Protein AF-0000000079722175 (afdb_homodimer)

Foldseek 3Di:
DADDLVRDDLVDAEEEQAADLQCQVVVQVLQCQQRNHAEYEYEHQDDDDDNPRHDDDPSHHYHYDDCNVDPDDDALQAAYAYNDQQLVVRVVSVVVCCVRHVHDQVRYHERAHPQEAEDPQEAEGGREYHEHCEYEDHNEYYEGNEYHYYCEYHEYPEYEYHSEYEDAQEYEYALEYEEGREYAAHNEYEDHNEYEYYLEYEYHNEDDDHHHYYQFYWGDVPIDTDDGND/DADDLVRDDLVDAEEEQAADLQCQVVVCVLQCQQRNHAEYEYEHQDPDDDNPRHDDDPSHHYHYDDCNVDPDQDALLAAYAYNDQQLVVRVVSVVVCCVRHVHDQVRYHERAHPQEAEDPQEAEGGREYAEHCEYEDHNEYYEGNEYHYYCEYHEYPEYEYHSEYEDAQEYEYALEYEEGREYEAHNEYEDHNEYEYYLEYEYHNEDDDHHHYYQFYWYDVPIDTDDGND

pLDDT: mean 94.83, std 5.62, range [64.0, 98.94]

Secondary structure (DSSP, 8-state):
-PPPGGG--TTSPEEEES--HHHHHHHHHHHHHHH---EEEEEESS-----TT----TT-EEEEEETTTS-----TTSEEEE----HHHHHHHHHHHHHHH---GGGB--EE-TT-EE-TT-EE-SS-EE-TT-EE-TT-EE-TT-EE-TT-EE-TT-EE-TT-EE-TT-EE-TT-EE-TT-EEPTT-EE-TT-EE-SS-EEPTT-EE-S-B-TTEEEEETTEEEEEE--/-PPPGGG--TTSPEEEES--HHHHHHHHHHHHHHH---EEEEEESS-----TT----TT-EEEEEETTTS-----TTSEEEE----HHHHHHHHHHHHHHH---GGGB--EE-TT-EE-TT-EE-SS-EE-TT-EE-TT-EE-TT-EE-TT-EE-TT-EE-TT-EE-TT-EE-TT-EE-TT-EEPTT-EE-TT-EE-SS-EEPTT-EE-S-B-TTEEEEETTEEEEEE--

Solvent-accessible surface area (backbone atoms only — not comparable to full-atom values): 22155 Å² total; per-residue (Å²): 117,85,79,52,73,92,72,56,66,54,87,48,50,42,31,24,46,34,80,32,30,84,50,39,60,60,51,51,50,38,41,23,65,41,68,58,41,38,39,34,37,34,40,22,71,55,81,83,85,63,60,84,61,46,71,92,49,90,80,44,46,78,43,81,41,56,54,62,82,38,90,72,96,63,67,43,79,44,45,32,38,72,28,50,75,49,36,68,55,41,55,52,51,49,52,52,44,33,71,73,51,57,40,56,67,69,28,25,44,65,37,42,24,78,64,31,46,69,36,89,59,38,45,67,48,33,30,22,36,35,28,48,58,16,36,37,32,35,56,17,36,40,27,41,43,20,35,38,35,36,48,23,37,39,23,34,48,19,37,39,28,38,26,19,31,37,34,40,44,21,36,35,32,37,45,22,33,38,28,36,38,17,39,39,24,39,44,17,36,37,41,61,63,30,42,36,30,32,38,21,41,36,35,58,58,13,31,36,78,59,65,40,62,58,34,22,27,28,40,36,84,66,40,41,78,78,46,70,46,125,116,86,81,52,71,91,73,55,65,53,87,49,53,43,30,24,47,33,80,31,29,82,51,38,59,50,51,52,50,39,40,24,63,39,67,57,40,40,37,35,37,32,39,22,70,55,80,82,86,63,58,85,61,45,69,93,50,91,80,46,49,78,42,81,42,55,53,59,83,36,90,70,96,62,66,43,79,45,45,31,37,73,26,49,77,49,36,68,56,40,54,51,51,48,55,51,45,34,70,72,52,56,39,54,67,67,28,24,45,65,35,44,24,74,64,32,44,69,37,88,60,39,45,69,48,34,28,23,36,36,27,48,57,17,38,36,32,47,56,16,37,39,27,40,44,20,36,37,34,35,47,22,38,40,23,35,47,19,36,40,27,37,26,20,32,37,34,40,41,21,38,35,33,37,46,22,35,37,27,36,38,17,39,39,24,37,43,18,36,37,40,60,64,30,42,37,30,32,37,22,40,36,34,56,57,12,32,36,76,59,68,40,63,58,34,21,28,27,40,36,83,69,38,40,79,78,46,72,47,126

InterPro domains:
  IPR001451 Hexapeptide repeat [PF00132] (176-208)
  IPR011004 Trimeric LpxA-like superfamily [SSF51161] (106-225)
  IPR020019 Acyltransferase PglD-like [cd03360] (72-222)
  IPR050179 Transferase hexapeptide repeat [PTHR43300] (105-226)

Sequence (460 aa):
MVKSKKEIDINRPLHILGFASVIFNVLLELADDAFGFRSFCVLENVNRVSDAYFVSLDRYNVEFKNCYKQKHNINPHDYFAFGVVGTKSKELVYRYFKEKIGMTDANFLNLIHPTAVVSNSVVQSNGIQVGSHTSVSSLSHIGFGVNIKNNCYIGHHGKIGDFVTINPGVTISGLVEIGNNTIIGAGAIIRDKVKIGSNCTIGMGSNVVTDIPDDSIAFGNPCKVHGKNTMVKSKKEIDINRPLHILGFASVIFNVLLELADDAFGFRSFCVLENVNRVSDAYFVSLDRYNVEFKNCYKQKHNINPHDYFAFGVVGTKSKELVYRYFKEKIGMTDANFLNLIHPTAVVSNSVVQSNGIQVGSHTSVSSLSHIGFGVNIKNNCYIGHHGKIGDFVTINPGVTISGLVEIGNNTIIGAGAIIRDKVKIGSNCTIGMGSNVVTDIPDDSIAFGNPCKVHGKNT

Radius of gyration: 23.81 Å; Cα contacts (8 Å, |Δi|>4): 1323; chains: 2; bounding box: 48×70×49 Å

Nearest PDB structures (foldseek):
  4m99-assembly1_B  TM=8.863E-01  e=1.678E-12  Neisseria gonorrhoeae FA 1090
  4eaa-assembly1_A  TM=8.001E-01  e=5.543E-13  Caulobacter vibrioides
  4ea7-assembly1_A  TM=8.319E-01  e=7.229E-12  Caulobacter vibrioides
  4eab-assembly1_A  TM=8.003E-01  e=1.391E-11  Caulobacter vibrioides
  4m98-assembly1_A  TM=7.502E-01  e=1.539E-11  Neisseria gonorrhoeae FA 1090

Organism: NCBI:txid616991

Structure (mmCIF, N/CA/C/O backbone):
data_AF-0000000079722175-model_v1
#
loop_
_entity.id
_entity.type
_entity.pdbx_description
1 polymer 'Sugar O-acyltransferase (Sialic acid O-acetyltransferase NeuD family)'
#
loop_
_atom_site.group_PDB
_atom_site.id
_atom_site.type_symbol
_atom_site.label_atom_id
_atom_site.label_alt_id
_atom_site.label_comp_id
_atom_site.label_asym_id
_atom_site.label_entity_id
_atom_site.label_seq_id
_atom_site.pdbx_PDB_ins_code
_atom_site.Cartn_x
_atom_site.Cartn_y
_atom_site.Cartn_z
_atom_site.occupancy
_atom_site.B_iso_or_equiv
_atom_site.auth_seq_id
_atom_site.auth_comp_id
_atom_site.auth_asym_id
_atom_site.auth_atom_id
_atom_site.pdbx_PDB_model_num
ATOM 1 N N . MET A 1 1 ? -13.438 -18.016 -6.484 1 64 1 MET A N 1
ATOM 2 C CA . MET A 1 1 ? -13.539 -17.297 -5.223 1 64 1 MET A CA 1
ATOM 3 C C . MET A 1 1 ? -12.359 -17.609 -4.316 1 64 1 MET A C 1
ATOM 5 O O . MET A 1 1 ? -11.852 -18.734 -4.316 1 64 1 MET A O 1
ATOM 9 N N . VAL A 1 2 ? -11.82 -16.484 -3.617 1 75 2 VAL A N 1
ATOM 10 C CA . VAL A 1 2 ? -10.688 -16.656 -2.715 1 75 2 VAL A CA 1
ATOM 11 C C . VAL A 1 2 ? -11.141 -17.359 -1.441 1 75 2 VAL A C 1
ATOM 13 O O . VAL A 1 2 ? -12.133 -16.969 -0.823 1 75 2 VAL A O 1
ATOM 16 N N . LYS A 1 3 ? -10.445 -18.484 -1.202 1 75.88 3 LYS A N 1
ATOM 17 C CA . LYS A 1 3 ? -10.812 -19.297 -0.041 1 75.88 3 LYS A CA 1
ATOM 18 C C . LYS A 1 3 ? -10.289 -18.672 1.249 1 75.88 3 LYS A C 1
ATOM 20 O O . LYS A 1 3 ? -9.172 -18.156 1.284 1 75.88 3 LYS A O 1
ATOM 25 N N . SER A 1 4 ? -11.195 -18.625 2.262 1 78.31 4 SER A N 1
ATOM 26 C CA . SER A 1 4 ? -10.805 -18.172 3.592 1 78.31 4 SER A CA 1
ATOM 27 C C . SER A 1 4 ? -10.164 -19.297 4.391 1 78.31 4 SER A C 1
ATOM 29 O O . SER A 1 4 ? -10.273 -20.469 4.023 1 78.31 4 SER A O 1
ATOM 31 N N . LYS A 1 5 ? -9.523 -19.031 5.434 1 81.44 5 LYS A N 1
ATOM 32 C CA . LYS A 1 5 ? -8.82 -20 6.281 1 81.44 5 LYS A CA 1
ATOM 33 C C . LYS A 1 5 ? -9.773 -21.078 6.777 1 81.44 5 LYS A C 1
ATOM 35 O O . LYS A 1 5 ? -9.391 -22.25 6.871 1 81.44 5 LYS A O 1
ATOM 40 N N . LYS A 1 6 ? -11 -20.703 7.074 1 77.62 6 LYS A N 1
ATOM 41 C CA . LYS A 1 6 ? -11.984 -21.625 7.648 1 77.62 6 LYS A CA 1
ATOM 42 C C . LYS A 1 6 ? -12.391 -22.688 6.633 1 77.62 6 LYS A C 1
ATOM 44 O O . LYS A 1 6 ? -12.898 -23.75 7.012 1 77.62 6 LYS A O 1
ATOM 49 N N . GLU A 1 7 ? -12.047 -22.422 5.453 1 86 7 GLU A N 1
ATOM 50 C CA . GLU A 1 7 ? -12.492 -23.297 4.379 1 86 7 GLU A CA 1
ATOM 51 C C . GLU A 1 7 ? -11.398 -24.281 3.965 1 86 7 GLU A C 1
ATOM 53 O O . GLU A 1 7 ? -11.633 -25.172 3.154 1 86 7 GLU A O 1
ATOM 58 N N . ILE A 1 8 ? -10.266 -24.141 4.52 1 90.69 8 ILE A N 1
ATOM 59 C CA . ILE A 1 8 ? -9.109 -24.906 4.07 1 90.69 8 ILE A CA 1
ATOM 60 C C . ILE A 1 8 ? -8.844 -26.062 5.043 1 90.69 8 ILE A C 1
ATOM 62 O O . ILE A 1 8 ? -8.805 -25.859 6.258 1 90.69 8 ILE A O 1
ATOM 66 N N . ASP A 1 9 ? -8.742 -27.25 4.48 1 91.81 9 ASP A N 1
ATOM 67 C CA . ASP A 1 9 ? -8.336 -28.422 5.262 1 91.81 9 ASP A CA 1
ATOM 68 C C . ASP A 1 9 ? -6.816 -28.562 5.273 1 91.81 9 ASP A C 1
ATOM 70 O O . ASP A 1 9 ? -6.234 -29.109 4.336 1 91.81 9 ASP A O 1
ATOM 74 N N . ILE A 1 10 ? -6.238 -28.25 6.352 1 90.69 10 ILE A N 1
ATOM 75 C CA . ILE A 1 10 ? -4.781 -28.172 6.418 1 90.69 10 ILE A CA 1
ATOM 76 C C . ILE A 1 10 ? -4.199 -29.578 6.598 1 90.69 10 ILE A C 1
ATOM 78 O O . ILE A 1 10 ? -2.98 -29.766 6.527 1 90.69 10 ILE A O 1
ATOM 82 N N . ASN A 1 11 ? -5.023 -30.5 6.781 1 90.81 11 ASN A N 1
ATOM 83 C CA . ASN A 1 11 ? -4.543 -31.875 6.879 1 90.81 11 ASN A CA 1
ATOM 84 C C . ASN A 1 11 ? -4.23 -32.469 5.5 1 90.81 11 ASN A C 1
ATOM 86 O O . ASN A 1 11 ? -3.525 -33.469 5.395 1 90.81 11 ASN A O 1
ATOM 90 N N . ARG A 1 12 ? -4.801 -31.859 4.555 1 92.94 12 ARG A N 1
ATOM 91 C CA . ARG A 1 12 ? -4.41 -32.188 3.191 1 92.94 12 ARG A CA 1
ATOM 92 C C . ARG A 1 12 ? -3.143 -31.453 2.779 1 92.94 12 ARG A C 1
ATOM 94 O O . ARG A 1 12 ? -2.918 -30.328 3.197 1 92.94 12 ARG A O 1
ATOM 101 N N . PRO A 1 13 ? -2.406 -32.125 1.977 1 96.38 13 PRO A N 1
ATOM 102 C CA . PRO A 1 13 ? -1.178 -31.453 1.561 1 96.38 13 PRO A CA 1
ATOM 103 C C . PRO A 1 13 ? -1.442 -30.297 0.596 1 96.38 13 PRO A C 1
ATOM 105 O O . PRO A 1 13 ? -2.402 -30.344 -0.179 1 96.38 13 PRO A O 1
ATOM 108 N N . LEU A 1 14 ? -0.63 -29.312 0.718 1 97.75 14 LEU A N 1
ATOM 109 C CA . LEU A 1 14 ? -0.558 -28.312 -0.328 1 97.75 14 LEU A CA 1
ATOM 110 C C . LEU A 1 14 ? 0.315 -28.781 -1.485 1 97.75 14 LEU A C 1
ATOM 112 O O . LEU A 1 14 ? 1.469 -29.156 -1.281 1 97.75 14 LEU A O 1
ATOM 116 N N . HIS A 1 15 ? -0.245 -28.797 -2.658 1 97.44 15 HIS A N 1
ATOM 117 C CA . HIS A 1 15 ? 0.517 -29.188 -3.84 1 97.44 15 HIS A CA 1
ATOM 118 C C . HIS A 1 15 ? 1.27 -28 -4.43 1 97.44 15 HIS A C 1
ATOM 120 O O . HIS A 1 15 ? 0.667 -26.969 -4.75 1 97.44 15 HIS A O 1
ATOM 126 N N . ILE A 1 16 ? 2.57 -28.156 -4.57 1 96.94 16 ILE A N 1
ATOM 127 C CA . ILE A 1 16 ? 3.438 -27.094 -5.062 1 96.94 16 ILE A CA 1
ATOM 128 C C . ILE A 1 16 ? 3.848 -27.391 -6.504 1 96.94 16 ILE A C 1
ATOM 130 O O . ILE A 1 16 ? 4.465 -28.422 -6.785 1 96.94 16 ILE A O 1
ATOM 134 N N . LEU A 1 17 ? 3.471 -26.453 -7.383 1 95.44 17 LEU A N 1
ATOM 135 C CA . LEU A 1 17 ? 3.779 -26.641 -8.797 1 95.44 17 LEU A CA 1
ATOM 136 C C . LEU A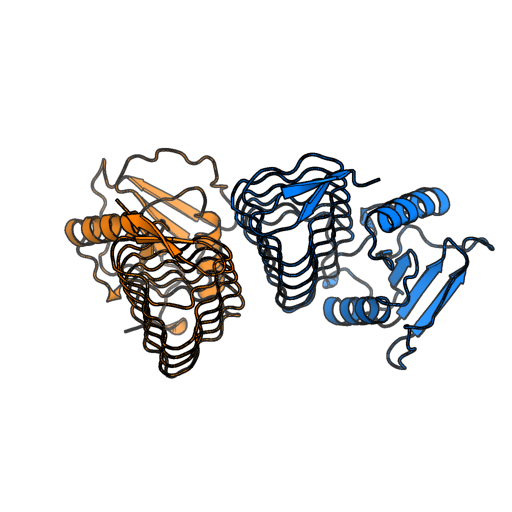 1 17 ? 5.156 -26.078 -9.133 1 95.44 17 LEU A C 1
ATOM 138 O O . LEU A 1 17 ? 5.359 -24.859 -9.086 1 95.44 17 LEU A O 1
ATOM 142 N N . GLY A 1 18 ? 6.016 -26.953 -9.539 1 93.06 18 GLY A N 1
ATOM 143 C CA . GLY A 1 18 ? 7.383 -26.547 -9.828 1 93.06 18 GLY A CA 1
ATOM 144 C C . GLY A 1 18 ? 8.242 -26.438 -8.578 1 93.06 18 GLY A C 1
ATOM 145 O O . GLY A 1 18 ? 7.727 -26.438 -7.461 1 93.06 18 GLY A O 1
ATOM 146 N N . PHE A 1 19 ? 9.602 -26.375 -8.883 1 91.94 19 PHE A N 1
ATOM 147 C CA . PHE A 1 19 ? 10.539 -26.344 -7.77 1 91.94 19 PHE A CA 1
ATOM 148 C C . PHE A 1 19 ? 11.711 -25.422 -8.078 1 91.94 19 PHE A C 1
ATOM 150 O O . PHE A 1 19 ? 12.461 -25.641 -9.031 1 91.94 19 PHE A O 1
ATOM 157 N N . ALA A 1 20 ? 11.781 -24.391 -7.309 1 91.12 20 ALA A N 1
ATOM 158 C CA . ALA A 1 20 ? 12.969 -23.547 -7.266 1 91.12 20 ALA A CA 1
ATOM 159 C C . ALA A 1 20 ? 13.625 -23.594 -5.883 1 91.12 20 ALA A C 1
ATOM 161 O O . ALA A 1 20 ? 13.078 -23.047 -4.922 1 91.12 20 ALA A O 1
ATOM 162 N N . SER A 1 21 ? 14.828 -24.172 -5.824 1 91.25 21 SER A N 1
ATOM 163 C CA . SER A 1 21 ? 15.469 -24.453 -4.547 1 91.25 21 SER A CA 1
ATOM 164 C C . SER A 1 21 ? 15.727 -23.188 -3.754 1 91.25 21 SER A C 1
ATOM 166 O O . SER A 1 21 ? 15.633 -23.172 -2.523 1 91.25 21 SER A O 1
ATOM 168 N N . VAL A 1 22 ? 15.992 -22.094 -4.371 1 90.75 22 VAL A N 1
ATOM 169 C CA . VAL A 1 22 ? 16.453 -20.875 -3.729 1 90.75 22 VAL A CA 1
ATOM 170 C C . VAL A 1 22 ? 15.312 -20.25 -2.928 1 90.75 22 VAL A C 1
ATOM 172 O O . VAL A 1 22 ? 15.547 -19.531 -1.96 1 90.75 22 VAL A O 1
ATOM 175 N N . ILE A 1 23 ? 14.062 -20.562 -3.307 1 93.06 23 ILE A N 1
ATOM 176 C CA . ILE A 1 23 ? 12.953 -19.859 -2.664 1 93.06 23 ILE A CA 1
ATOM 177 C C . ILE A 1 23 ? 12.047 -20.859 -1.96 1 93.06 23 ILE A C 1
ATOM 179 O O . ILE A 1 23 ? 11.055 -20.469 -1.334 1 93.06 23 ILE A O 1
ATOM 183 N N . PHE A 1 24 ? 12.297 -22.062 -2.049 1 94.69 24 PHE A N 1
ATOM 184 C CA . PHE A 1 24 ? 11.336 -23.094 -1.664 1 94.69 24 PHE A CA 1
ATOM 185 C C . PHE A 1 24 ? 11.047 -23.031 -0.17 1 94.69 24 PHE A C 1
ATOM 187 O O . PHE A 1 24 ? 9.891 -23.125 0.248 1 94.69 24 PHE A O 1
ATOM 194 N N . ASN A 1 25 ? 12.086 -22.891 0.69 1 96.94 25 ASN A N 1
ATOM 195 C CA . ASN A 1 25 ? 11.844 -22.797 2.125 1 96.94 25 ASN A CA 1
ATOM 196 C C . ASN A 1 25 ? 11.008 -21.562 2.467 1 96.94 25 ASN A C 1
ATOM 198 O O . ASN A 1 25 ? 10.188 -21.594 3.391 1 96.94 25 ASN A O 1
ATOM 202 N N . VAL A 1 26 ? 11.172 -20.484 1.765 1 97.12 26 VAL A N 1
ATOM 203 C CA . VAL A 1 26 ? 10.375 -19.281 1.955 1 97.12 26 VAL A CA 1
ATOM 204 C C . VAL A 1 26 ? 8.898 -19.594 1.698 1 97.12 26 VAL A C 1
ATOM 206 O O . VAL A 1 26 ? 8.031 -19.188 2.471 1 97.12 26 VAL A O 1
ATOM 209 N N . LEU A 1 27 ? 8.68 -20.344 0.643 1 96.94 27 LEU A N 1
ATOM 210 C CA . LEU A 1 27 ? 7.32 -20.734 0.266 1 96.94 27 LEU A CA 1
ATOM 211 C C . LEU A 1 27 ? 6.684 -21.609 1.341 1 96.94 27 LEU A C 1
ATOM 213 O O . LEU A 1 27 ? 5.531 -21.391 1.716 1 96.94 27 LEU A O 1
ATOM 217 N N . LEU A 1 28 ? 7.418 -22.547 1.845 1 97.62 28 LEU A N 1
ATOM 218 C CA . LEU A 1 28 ? 6.898 -23.438 2.883 1 97.62 28 LEU A CA 1
ATOM 219 C C . LEU A 1 28 ? 6.492 -22.641 4.121 1 97.62 28 LEU A C 1
ATOM 221 O O . LEU A 1 28 ? 5.398 -22.844 4.66 1 97.62 28 LEU A O 1
ATOM 225 N N . GLU A 1 29 ? 7.34 -21.766 4.512 1 98.25 29 GLU A N 1
ATOM 226 C CA . GLU A 1 29 ? 7.09 -20.984 5.723 1 98.25 29 GLU A CA 1
ATOM 227 C C . GLU A 1 29 ? 5.926 -20.016 5.523 1 98.25 29 GLU A C 1
ATOM 229 O O . GLU A 1 29 ? 5.141 -19.781 6.445 1 98.25 29 GLU A O 1
ATOM 234 N N . LEU A 1 30 ? 5.793 -19.484 4.367 1 98.25 30 LEU A N 1
ATOM 235 C CA . LEU A 1 30 ? 4.66 -18.609 4.086 1 98.25 30 LEU A CA 1
ATOM 236 C C . LEU A 1 30 ? 3.348 -19.391 4.152 1 98.25 30 LEU A C 1
ATOM 238 O O . LEU A 1 30 ? 2.359 -18.891 4.699 1 98.25 30 LEU A O 1
ATOM 242 N N . ALA A 1 31 ? 3.348 -20.562 3.559 1 98.19 31 ALA A N 1
ATOM 243 C CA . ALA A 1 31 ? 2.154 -21.406 3.609 1 98.19 31 ALA A CA 1
ATOM 244 C C . ALA A 1 31 ? 1.805 -21.766 5.047 1 98.19 31 ALA A C 1
ATOM 246 O O . ALA A 1 31 ? 0.628 -21.812 5.414 1 98.19 31 ALA A O 1
ATOM 247 N N . ASP A 1 32 ? 2.822 -22 5.82 1 98 32 ASP A N 1
ATOM 248 C CA . ASP A 1 32 ? 2.652 -22.266 7.246 1 98 32 ASP A CA 1
ATOM 249 C C . ASP A 1 32 ? 2.096 -21.062 7.98 1 98 32 ASP A C 1
ATOM 251 O O . ASP A 1 32 ? 1.085 -21.156 8.68 1 98 32 ASP A O 1
ATOM 255 N N . ASP A 1 33 ? 2.699 -19.922 7.785 1 97.81 33 ASP A N 1
ATOM 256 C CA . ASP A 1 33 ? 2.266 -18.688 8.438 1 97.81 33 ASP A CA 1
ATOM 257 C C . ASP A 1 33 ? 0.839 -18.328 8.031 1 97.81 33 ASP A C 1
ATOM 259 O O . ASP A 1 33 ? 0.051 -17.875 8.859 1 97.81 33 ASP A O 1
ATOM 263 N N . ALA A 1 34 ? 0.552 -18.547 6.746 1 97.38 34 ALA A N 1
ATOM 264 C CA . ALA A 1 34 ? -0.734 -18.125 6.199 1 97.38 34 ALA A CA 1
ATOM 265 C C . ALA A 1 34 ? -1.861 -19.031 6.68 1 97.38 34 ALA A C 1
ATOM 267 O O . ALA A 1 34 ? -2.939 -18.562 7.043 1 97.38 34 ALA A O 1
ATOM 268 N N . PHE A 1 35 ? -1.575 -20.375 6.703 1 97.12 35 PHE A N 1
ATOM 269 C CA . PHE A 1 35 ? -2.691 -21.281 6.91 1 97.12 35 PHE A CA 1
ATOM 270 C C . PHE A 1 35 ? -2.33 -22.359 7.934 1 97.12 35 PHE A C 1
ATOM 272 O O . PHE A 1 35 ? -3.205 -23.078 8.422 1 97.12 35 PHE A O 1
ATOM 279 N N . GLY A 1 36 ? -1.061 -22.516 8.18 1 96.94 36 GLY A N 1
ATOM 280 C CA . GLY A 1 36 ? -0.642 -23.578 9.086 1 96.94 36 GLY A CA 1
ATOM 281 C C . GLY A 1 36 ? -0.285 -24.875 8.383 1 96.94 36 GLY A C 1
ATOM 282 O O . GLY A 1 36 ? -0.241 -25.938 9 1 96.94 36 GLY A O 1
ATOM 283 N N . PHE A 1 37 ? -0.016 -24.828 7.07 1 97.38 37 PHE A N 1
ATOM 284 C CA . PHE A 1 37 ? 0.345 -26.031 6.328 1 97.38 37 PHE A CA 1
ATOM 285 C C . PHE A 1 37 ? 1.652 -26.625 6.852 1 97.38 37 PHE A C 1
ATOM 287 O O . PHE A 1 37 ? 2.604 -25.891 7.121 1 97.38 37 PHE A O 1
ATOM 294 N N . ARG A 1 38 ? 1.687 -27.984 6.836 1 97.5 38 ARG A N 1
ATOM 295 C CA . ARG A 1 38 ? 2.906 -28.672 7.238 1 97.5 38 ARG A CA 1
ATOM 296 C C . ARG A 1 38 ? 3.262 -29.781 6.246 1 97.5 38 ARG A C 1
ATOM 298 O O . ARG A 1 38 ? 4.371 -30.312 6.277 1 97.5 38 ARG A O 1
ATOM 305 N N . SER A 1 39 ? 2.312 -30.141 5.477 1 97.81 39 SER A N 1
ATOM 306 C CA . SER A 1 39 ? 2.518 -31.188 4.484 1 97.81 39 SER A CA 1
ATOM 307 C C . SER A 1 39 ? 2.473 -30.625 3.068 1 97.81 39 SER A C 1
ATOM 309 O O . SER A 1 39 ? 1.542 -29.906 2.713 1 97.81 39 SER A O 1
ATOM 311 N N . PHE A 1 40 ? 3.475 -31.047 2.297 1 97.88 40 PHE A N 1
ATOM 312 C CA . PHE A 1 40 ? 3.615 -30.5 0.951 1 97.88 40 PHE A CA 1
ATOM 313 C C . PHE A 1 40 ? 3.926 -31.609 -0.048 1 97.88 40 PHE A C 1
ATOM 315 O O . PHE A 1 40 ? 4.691 -32.531 0.255 1 97.88 40 PHE A O 1
ATOM 322 N N . CYS A 1 41 ? 3.328 -31.516 -1.188 1 97.12 41 CYS A N 1
ATOM 323 C CA . CYS A 1 41 ? 3.631 -32.375 -2.322 1 97.12 41 CYS A CA 1
ATOM 324 C C . CYS A 1 41 ? 4.141 -31.578 -3.508 1 97.12 41 CYS A C 1
ATOM 326 O O . CYS A 1 41 ? 3.369 -30.859 -4.156 1 97.12 41 CYS A O 1
ATOM 328 N N . VAL A 1 42 ? 5.414 -31.734 -3.814 1 96 42 VAL A N 1
ATOM 329 C CA . VAL A 1 42 ? 6.035 -30.969 -4.887 1 96 42 VAL A CA 1
ATOM 330 C C . VAL A 1 42 ? 5.887 -31.719 -6.211 1 96 42 VAL A C 1
ATOM 332 O O . VAL A 1 42 ? 6.332 -32.844 -6.336 1 96 42 VAL A O 1
ATOM 335 N N . LEU A 1 43 ? 5.25 -31.047 -7.156 1 94.88 43 LEU A N 1
ATOM 336 C CA . LEU A 1 43 ? 5.062 -31.609 -8.492 1 94.88 43 LEU A CA 1
ATOM 337 C C . LEU A 1 43 ? 6.078 -31.031 -9.469 1 94.88 43 LEU A C 1
ATOM 339 O O . LEU A 1 43 ? 5.973 -29.875 -9.867 1 94.88 43 LEU A O 1
ATOM 343 N N . GLU A 1 44 ? 6.957 -31.859 -9.852 1 92.06 44 GLU A N 1
ATOM 344 C CA . GLU A 1 44 ? 8.031 -31.406 -10.742 1 92.06 44 GLU A CA 1
ATOM 345 C C . GLU A 1 44 ? 7.699 -31.703 -12.195 1 92.06 44 GLU A C 1
ATOM 347 O O . GLU A 1 44 ? 7.387 -32.844 -12.547 1 92.06 44 GLU A O 1
ATOM 352 N N . ASN A 1 45 ? 7.828 -30.672 -13 1 88.25 45 ASN A N 1
ATOM 353 C CA . ASN A 1 45 ? 7.535 -30.859 -14.414 1 88.25 45 ASN A CA 1
ATOM 354 C C . ASN A 1 45 ? 8.812 -31 -15.242 1 88.25 45 ASN A C 1
ATOM 356 O O . ASN A 1 45 ? 8.758 -31.109 -16.469 1 88.25 45 ASN A O 1
ATOM 360 N N . VAL A 1 46 ? 9.914 -30.797 -14.602 1 85.38 46 VAL A N 1
ATOM 361 C CA . VAL A 1 46 ? 11.227 -31.016 -15.203 1 85.38 46 VAL A CA 1
ATOM 362 C C . VAL A 1 46 ? 12.125 -31.766 -14.219 1 85.38 46 VAL A C 1
ATOM 364 O O . VAL A 1 46 ? 11.789 -31.891 -13.031 1 85.38 46 VAL A O 1
ATOM 367 N N . ASN A 1 47 ? 13.188 -32.219 -14.82 1 84 47 ASN A N 1
ATOM 368 C CA . ASN A 1 47 ? 14.188 -32.781 -13.922 1 84 47 ASN A CA 1
ATOM 369 C C . ASN A 1 47 ? 14.875 -31.703 -13.094 1 84 47 ASN A C 1
ATOM 371 O O . ASN A 1 47 ? 15.281 -30.672 -13.625 1 84 47 ASN A O 1
ATOM 375 N N . ARG A 1 48 ? 14.906 -32.031 -11.82 1 77.69 48 ARG A N 1
ATOM 376 C CA . ARG A 1 48 ? 15.5 -31.047 -10.906 1 77.69 48 ARG A CA 1
ATOM 377 C C . ARG A 1 48 ? 16.969 -30.828 -11.234 1 77.69 48 ARG A C 1
ATOM 379 O O . ARG A 1 48 ? 17.719 -31.781 -11.461 1 77.69 48 ARG A O 1
ATOM 386 N N . VAL A 1 49 ? 17.312 -29.531 -11.305 1 70 49 VAL A N 1
ATOM 387 C CA . VAL A 1 49 ? 18.703 -29.203 -11.656 1 70 49 VAL A CA 1
ATOM 388 C C . VAL A 1 49 ? 19.531 -29.094 -10.383 1 70 49 VAL A C 1
ATOM 390 O O . VAL A 1 49 ? 20.719 -29.453 -10.375 1 70 49 VAL A O 1
ATOM 393 N N . SER A 1 50 ? 19.047 -28.562 -9.367 1 76.75 50 SER A N 1
ATOM 394 C CA . SER A 1 50 ? 19.797 -28.359 -8.141 1 76.75 50 SER A CA 1
ATOM 395 C C . SER A 1 50 ? 18.875 -28.25 -6.934 1 76.75 50 SER A C 1
ATOM 397 O O . SER A 1 50 ? 17.75 -27.797 -7.051 1 76.75 50 SER A O 1
ATOM 399 N N . ASP A 1 51 ? 19.25 -28.844 -5.875 1 82.25 51 ASP A N 1
ATOM 400 C CA . ASP A 1 51 ? 18.594 -28.672 -4.582 1 82.25 51 ASP A CA 1
ATOM 401 C C . ASP A 1 51 ? 19.516 -27.938 -3.594 1 82.25 51 ASP A C 1
ATOM 403 O O . ASP A 1 51 ? 19.359 -28.094 -2.381 1 82.25 51 ASP A O 1
ATOM 407 N N . ALA A 1 52 ? 20.375 -27.188 -4.203 1 85.44 52 ALA A N 1
ATOM 408 C CA . ALA A 1 52 ? 21.5 -26.719 -3.406 1 85.44 52 ALA A CA 1
ATOM 409 C C . ALA A 1 52 ? 21.031 -25.766 -2.307 1 85.44 52 ALA A C 1
ATOM 411 O O . ALA A 1 52 ? 21.641 -25.688 -1.239 1 85.44 52 ALA A O 1
ATOM 412 N N . TYR A 1 53 ? 19.953 -25.156 -2.451 1 92.44 53 TYR A N 1
ATOM 413 C CA . TYR A 1 53 ? 19.578 -24.125 -1.49 1 92.44 53 TYR A CA 1
ATOM 414 C C . TYR A 1 53 ? 18.406 -24.578 -0.632 1 92.44 53 TYR A C 1
ATOM 416 O O . TYR A 1 53 ? 18.031 -23.906 0.331 1 92.44 53 TYR A O 1
ATOM 424 N N . PHE A 1 54 ? 17.828 -25.672 -0.86 1 93.56 54 PHE A N 1
ATOM 425 C CA . PHE A 1 54 ? 16.719 -26.203 -0.081 1 93.56 54 PHE A CA 1
ATOM 426 C C . PHE A 1 54 ? 17.219 -26.953 1.146 1 93.56 54 PHE A C 1
ATOM 428 O O . PHE A 1 54 ? 18.141 -27.766 1.049 1 93.56 54 PHE A O 1
ATOM 435 N N . VAL A 1 55 ? 16.719 -26.703 2.275 1 93.62 55 VAL A N 1
ATOM 436 C CA . VAL A 1 55 ? 17 -27.406 3.52 1 93.62 55 VAL A CA 1
ATOM 437 C C . VAL A 1 55 ? 15.711 -28.047 4.051 1 93.62 55 VAL A C 1
ATOM 439 O O . VAL A 1 55 ? 14.719 -27.344 4.281 1 93.62 55 VAL A O 1
ATOM 442 N N . SER A 1 56 ? 15.781 -29.359 4.27 1 93.19 56 SER A N 1
ATOM 443 C CA . SER A 1 56 ? 14.641 -30.047 4.863 1 93.19 56 SER A CA 1
ATOM 444 C C . SER A 1 56 ? 14.516 -29.734 6.348 1 93.19 56 SER A C 1
ATOM 446 O O . SER A 1 56 ? 15.461 -29.953 7.117 1 93.19 56 SER A O 1
ATOM 448 N N . LEU A 1 57 ? 13.398 -29.219 6.699 1 94.62 57 LEU A N 1
ATOM 449 C CA . LEU A 1 57 ? 13.117 -28.906 8.094 1 94.62 57 LEU A CA 1
ATOM 450 C C . LEU A 1 57 ? 12.172 -29.938 8.703 1 94.62 57 LEU A C 1
ATOM 452 O O . LEU A 1 57 ? 11.203 -30.359 8.062 1 94.62 57 LEU A O 1
ATOM 456 N N . ASP A 1 58 ? 12.328 -30.328 9.93 1 95.88 58 ASP A N 1
ATOM 457 C CA . ASP A 1 58 ? 11.531 -31.328 10.609 1 95.88 58 ASP A CA 1
ATOM 458 C C . ASP A 1 58 ? 10.07 -30.891 10.719 1 95.88 58 ASP A C 1
ATOM 460 O O . ASP A 1 58 ? 9.164 -31.734 10.773 1 95.88 58 ASP A O 1
ATOM 464 N N . ARG A 1 59 ? 9.906 -29.672 10.609 1 96.12 59 ARG A N 1
ATOM 465 C CA . ARG A 1 59 ? 8.586 -29.078 10.781 1 96.12 59 ARG A CA 1
ATOM 466 C C . ARG A 1 59 ? 7.688 -29.391 9.586 1 96.12 59 ARG A C 1
ATOM 468 O O . ARG A 1 59 ? 6.461 -29.344 9.695 1 96.12 59 ARG A O 1
ATOM 475 N N . TYR A 1 60 ? 8.336 -29.766 8.547 1 97.38 60 TYR A N 1
ATOM 476 C CA . TYR A 1 60 ? 7.574 -29.922 7.312 1 97.38 60 TYR A CA 1
ATOM 477 C C . TYR A 1 60 ? 7.777 -31.312 6.719 1 97.38 60 TYR A C 1
ATOM 479 O O . TYR A 1 60 ? 8.891 -31.844 6.742 1 97.38 60 TYR A O 1
ATOM 487 N N . ASN A 1 61 ? 6.707 -31.875 6.289 1 97.56 61 ASN A N 1
ATOM 488 C CA . ASN A 1 61 ? 6.758 -33.062 5.461 1 97.56 61 ASN A CA 1
ATOM 489 C C . ASN A 1 61 ? 6.672 -32.75 3.977 1 97.56 61 ASN A C 1
ATOM 491 O O . ASN A 1 61 ? 5.633 -32.281 3.496 1 97.56 61 ASN A O 1
ATOM 495 N N . VAL A 1 62 ? 7.742 -33.031 3.307 1 96.88 62 VAL A N 1
ATOM 496 C CA . VAL A 1 62 ? 7.805 -32.656 1.897 1 96.88 62 VAL A CA 1
ATOM 497 C C . VAL A 1 62 ? 8.023 -33.906 1.043 1 96.88 62 VAL A C 1
ATOM 499 O O . VAL A 1 62 ? 9 -34.625 1.229 1 96.88 62 VAL A O 1
ATOM 502 N N . GLU A 1 63 ? 7.121 -34.125 0.153 1 95.62 63 GLU A N 1
ATOM 503 C CA . GLU A 1 63 ? 7.254 -35.188 -0.832 1 95.62 63 GLU A CA 1
ATOM 504 C C . GLU A 1 63 ? 7.469 -34.625 -2.234 1 95.62 63 GLU A C 1
ATOM 506 O O . GLU A 1 63 ? 6.84 -33.625 -2.611 1 95.62 63 GLU A O 1
ATOM 511 N N . PHE A 1 64 ? 8.234 -35.312 -2.965 1 94.25 64 PHE A N 1
ATOM 512 C CA . PHE A 1 64 ? 8.5 -34.906 -4.34 1 94.25 64 PHE A CA 1
ATOM 513 C C . PHE A 1 64 ? 7.957 -35.938 -5.324 1 94.25 64 PHE A C 1
ATOM 515 O O . PHE A 1 64 ? 8.156 -37.125 -5.141 1 94.25 64 PHE A O 1
ATOM 522 N N . LYS A 1 65 ? 7.293 -35.406 -6.312 1 93.19 65 LYS A N 1
ATOM 523 C CA . LYS A 1 65 ? 6.805 -36.25 -7.414 1 93.19 65 LYS A CA 1
ATOM 524 C C . LYS A 1 65 ? 7.309 -35.719 -8.758 1 93.19 65 LYS A C 1
ATOM 526 O O . LYS A 1 65 ? 7 -34.594 -9.148 1 93.19 65 LYS A O 1
ATOM 531 N N . ASN A 1 66 ? 8 -36.562 -9.469 1 91.88 66 ASN A N 1
ATOM 532 C CA . ASN A 1 66 ? 8.469 -36.188 -10.797 1 91.88 66 ASN A CA 1
ATOM 533 C C . ASN A 1 66 ? 7.398 -36.438 -11.859 1 91.88 66 ASN A C 1
ATOM 535 O O . ASN A 1 66 ? 7.289 -37.562 -12.367 1 91.88 66 ASN A O 1
ATOM 539 N N . CYS A 1 67 ? 6.734 -35.531 -12.25 1 89 67 CYS A N 1
ATOM 540 C CA . CYS A 1 67 ? 5.613 -35.625 -13.18 1 89 67 CYS A CA 1
ATOM 541 C C . CYS A 1 67 ? 6.094 -35.656 -14.625 1 89 67 CYS A C 1
ATOM 543 O O . CYS A 1 67 ? 5.324 -35.938 -15.539 1 89 67 CYS A O 1
ATOM 545 N N . TYR A 1 68 ? 7.332 -35.281 -14.734 1 83.19 68 TYR A N 1
ATOM 546 C CA . TYR A 1 68 ? 7.938 -35.344 -16.062 1 83.19 68 TYR A CA 1
ATOM 547 C C . TYR A 1 68 ? 8.227 -36.781 -16.453 1 83.19 68 TYR A C 1
ATOM 549 O O . TYR A 1 68 ? 8.039 -37.188 -17.609 1 83.19 68 TYR A O 1
ATOM 557 N N . LYS A 1 69 ? 8.539 -37.625 -15.539 1 83.81 69 LYS A N 1
ATOM 558 C CA . LYS A 1 69 ? 9 -38.969 -15.781 1 83.81 69 LYS A CA 1
ATOM 559 C C . LYS A 1 69 ? 7.867 -39.969 -15.586 1 83.81 69 LYS A C 1
ATOM 561 O O . LYS A 1 69 ? 7.859 -41.031 -16.219 1 83.81 69 LYS A O 1
ATOM 566 N N . GLN A 1 70 ? 7.105 -39.625 -14.68 1 87.06 70 GLN A N 1
ATOM 567 C CA . GLN A 1 70 ? 6.074 -40.594 -14.312 1 87.06 70 GLN A CA 1
ATOM 568 C C . GLN A 1 70 ? 4.73 -39.906 -14.102 1 87.06 70 GLN A C 1
ATOM 570 O O . GLN A 1 70 ? 4.668 -38.812 -13.57 1 87.06 70 GLN A O 1
ATOM 575 N N . LYS A 1 71 ? 3.777 -40.625 -14.5 1 86.19 71 LYS A N 1
ATOM 576 C CA . LYS A 1 71 ? 2.426 -40.125 -14.242 1 86.19 71 LYS A CA 1
ATOM 577 C C . LYS A 1 71 ? 2.037 -40.344 -12.781 1 86.19 71 LYS A C 1
ATOM 579 O O . LYS A 1 71 ? 2.324 -41.406 -12.203 1 86.19 71 LYS A O 1
ATOM 584 N N . HIS A 1 72 ? 1.52 -39.312 -12.234 1 88.62 72 HIS A N 1
ATOM 585 C CA . HIS A 1 72 ? 1.016 -39.375 -10.867 1 88.62 72 HIS A CA 1
ATOM 586 C C . HIS A 1 72 ? -0.469 -39.031 -10.805 1 88.62 72 HIS A C 1
ATOM 588 O O . HIS A 1 72 ? -0.952 -38.219 -11.594 1 88.62 72 HIS A O 1
ATOM 594 N N . ASN A 1 73 ? -1.197 -39.719 -9.922 1 87.88 73 ASN A N 1
ATOM 595 C CA . ASN A 1 73 ? -2.607 -39.406 -9.711 1 87.88 73 ASN A CA 1
ATOM 596 C C . ASN A 1 73 ? -2.787 -38.219 -8.773 1 87.88 73 ASN A C 1
ATOM 598 O O . ASN A 1 73 ? -2.672 -38.375 -7.555 1 87.88 73 ASN A O 1
ATOM 602 N N . ILE A 1 74 ? -3.012 -37.156 -9.422 1 89.56 74 ILE A N 1
ATOM 603 C CA . ILE A 1 74 ? -3.221 -35.938 -8.656 1 89.56 74 ILE A CA 1
ATOM 604 C C . ILE A 1 74 ? -4.676 -35.5 -8.789 1 89.56 74 ILE A C 1
ATOM 606 O O . ILE A 1 74 ? -5.215 -35.438 -9.898 1 89.56 74 ILE A O 1
ATOM 610 N N . ASN A 1 75 ? -5.359 -35.25 -7.637 1 91.38 75 ASN A N 1
ATOM 611 C CA . ASN A 1 75 ? -6.723 -34.719 -7.641 1 91.38 75 ASN A CA 1
ATOM 612 C C . ASN A 1 75 ? -6.762 -33.25 -8.086 1 91.38 75 ASN A C 1
ATOM 614 O O . ASN A 1 75 ? -6.141 -32.406 -7.465 1 91.38 75 ASN A O 1
ATOM 618 N N . PRO A 1 76 ? -7.477 -32.969 -9.148 1 90.25 76 PRO A N 1
ATOM 619 C CA . PRO A 1 76 ? -7.508 -31.594 -9.656 1 90.25 76 PRO A CA 1
ATOM 620 C C . PRO A 1 76 ? -8.172 -30.625 -8.68 1 90.25 76 PRO A C 1
ATOM 622 O O . PRO A 1 76 ? -8.078 -29.406 -8.867 1 90.25 76 PRO A O 1
ATOM 625 N N . HIS A 1 77 ? -8.734 -31.125 -7.617 1 89.19 77 HIS A N 1
ATOM 626 C CA . HIS A 1 77 ? -9.43 -30.281 -6.648 1 89.19 77 HIS A CA 1
ATOM 627 C C . HIS A 1 77 ? -8.578 -30.062 -5.406 1 89.19 77 HIS A C 1
ATOM 629 O O . HIS A 1 77 ? -9.039 -29.453 -4.438 1 89.19 77 HIS A O 1
ATOM 635 N N . ASP A 1 78 ? -7.398 -30.5 -5.484 1 93.62 78 ASP A N 1
ATOM 636 C CA . ASP A 1 78 ? -6.473 -30.25 -4.383 1 93.62 78 ASP A CA 1
ATOM 637 C C . ASP A 1 78 ? -6.082 -28.781 -4.324 1 93.62 78 ASP A C 1
ATOM 639 O O . ASP A 1 78 ? -6.477 -27.984 -5.188 1 93.62 78 ASP A O 1
ATOM 643 N N . TYR A 1 79 ? -5.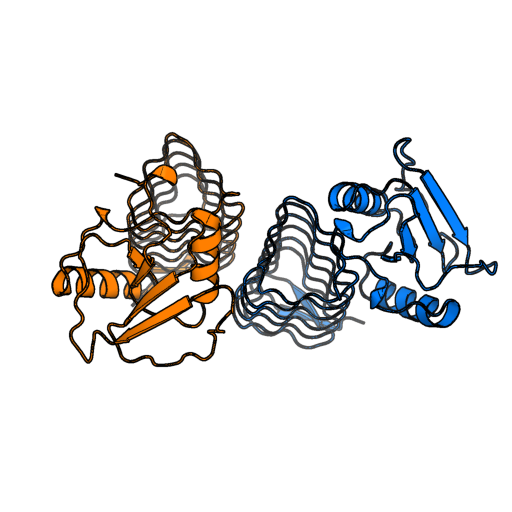426 -28.422 -3.229 1 95.75 79 TYR A N 1
ATOM 644 C CA . TYR A 1 79 ? -4.891 -27.062 -3.098 1 95.75 79 TYR A CA 1
ATOM 645 C C . TYR A 1 79 ? -3.547 -26.938 -3.807 1 95.75 79 TYR A C 1
ATOM 647 O O . TYR A 1 79 ? -2.688 -27.812 -3.68 1 95.75 79 TYR A O 1
ATOM 655 N N . PHE A 1 80 ? -3.455 -25.766 -4.52 1 96.81 80 PHE A N 1
ATOM 656 C CA . PHE A 1 80 ? -2.223 -25.594 -5.277 1 96.81 80 PHE A CA 1
ATOM 657 C C . PHE A 1 80 ? -1.58 -24.25 -4.957 1 96.81 80 PHE A C 1
ATOM 659 O O . PHE A 1 80 ? -2.27 -23.297 -4.582 1 96.81 80 PHE A O 1
ATOM 666 N N . ALA A 1 81 ? -0.263 -24.172 -5.121 1 97.19 81 ALA A N 1
ATOM 667 C CA . ALA A 1 81 ? 0.551 -22.953 -5.121 1 97.19 81 ALA A CA 1
ATOM 668 C C . ALA A 1 81 ? 1.759 -23.094 -6.043 1 97.19 81 ALA A C 1
ATOM 670 O O . ALA A 1 81 ? 2.137 -24.219 -6.402 1 97.19 81 ALA A O 1
ATOM 671 N N . PHE A 1 82 ? 2.266 -21.984 -6.418 1 96.44 82 PHE A N 1
ATOM 672 C CA . PHE A 1 82 ? 3.449 -22.016 -7.27 1 96.44 82 PHE A CA 1
ATOM 673 C C . PHE A 1 82 ? 4.711 -22.203 -6.434 1 96.44 82 PHE A C 1
ATOM 675 O O . PHE A 1 82 ? 4.863 -21.578 -5.383 1 96.44 82 PHE A O 1
ATOM 682 N N . GLY A 1 83 ? 5.656 -23.031 -6.945 1 94.81 83 GLY A N 1
ATOM 683 C CA . GLY A 1 83 ? 6.945 -23.234 -6.305 1 94.81 83 GLY A CA 1
ATOM 684 C C . GLY A 1 83 ? 8.094 -22.594 -7.051 1 94.81 83 GLY A C 1
ATOM 685 O O . GLY A 1 83 ? 9.258 -22.922 -6.816 1 94.81 83 GLY A O 1
ATOM 686 N N . VAL A 1 84 ? 7.766 -21.828 -8.008 1 90.56 84 VAL A N 1
ATOM 687 C CA . VAL A 1 84 ? 8.727 -21.062 -8.797 1 90.56 84 VAL A CA 1
ATOM 688 C C . VAL A 1 84 ? 8.391 -19.578 -8.719 1 90.56 84 VAL A C 1
ATOM 690 O O . VAL A 1 84 ? 7.27 -19.203 -8.359 1 90.56 84 VAL A O 1
ATOM 693 N N . VAL A 1 85 ? 9.445 -18.688 -8.945 1 81.62 85 VAL A N 1
ATOM 694 C CA . VAL A 1 85 ? 9.172 -17.266 -8.781 1 81.62 85 VAL A CA 1
ATOM 695 C C . VAL A 1 85 ? 9.383 -16.547 -10.109 1 81.62 85 VAL A C 1
ATOM 697 O O . VAL A 1 85 ? 8.906 -15.422 -10.297 1 81.62 85 VAL A O 1
ATOM 700 N N . GLY A 1 86 ? 10 -17.156 -10.992 1 86.38 86 GLY A N 1
ATOM 701 C CA . GLY A 1 86 ? 10.18 -16.516 -12.281 1 86.38 86 GLY A CA 1
ATOM 702 C C . GLY A 1 86 ? 8.883 -16.344 -13.047 1 86.38 86 GLY A C 1
ATOM 703 O O . GLY A 1 86 ? 8.062 -17.266 -13.109 1 86.38 86 GLY A O 1
ATOM 704 N N . THR A 1 87 ? 8.672 -15.133 -13.633 1 85.62 87 THR A N 1
ATOM 705 C CA . THR A 1 87 ? 7.418 -14.812 -14.305 1 85.62 87 THR A CA 1
ATOM 706 C C . THR A 1 87 ? 7.18 -15.758 -15.477 1 85.62 87 THR A C 1
ATOM 708 O O . THR A 1 87 ? 6.09 -16.312 -15.625 1 85.62 87 THR A O 1
ATOM 711 N N . LYS A 1 88 ? 8.148 -16.016 -16.219 1 85.25 88 LYS A N 1
ATOM 712 C CA . LYS A 1 88 ? 8.008 -16.906 -17.375 1 85.25 88 LYS A CA 1
ATOM 713 C C . LYS A 1 88 ? 7.836 -18.359 -16.922 1 85.25 88 LYS A C 1
ATOM 715 O O . LYS A 1 88 ? 7.02 -19.094 -17.484 1 85.25 88 LYS A O 1
ATOM 720 N N . SER A 1 89 ? 8.57 -18.688 -15.914 1 89.25 89 SER A N 1
ATOM 721 C CA . SER A 1 89 ? 8.484 -20.062 -15.43 1 89.25 89 SER A CA 1
ATOM 722 C C . SER A 1 89 ? 7.109 -20.375 -14.852 1 89.25 89 SER A C 1
ATOM 724 O O . SER A 1 89 ? 6.574 -21.469 -15.047 1 89.25 89 SER A O 1
ATOM 726 N N . LYS A 1 90 ? 6.527 -19.422 -14.172 1 92.31 90 LYS A N 1
ATOM 727 C CA . LYS A 1 90 ? 5.211 -19.641 -13.578 1 92.31 90 LYS A CA 1
ATOM 728 C C . LYS A 1 90 ? 4.164 -19.922 -14.648 1 92.31 90 LYS A C 1
ATOM 730 O O . LYS A 1 90 ? 3.371 -20.859 -14.508 1 92.31 90 LYS A O 1
ATOM 735 N N . GLU A 1 91 ? 4.203 -19.094 -15.609 1 91.19 91 GLU A N 1
ATOM 736 C CA . GLU A 1 91 ? 3.234 -19.281 -16.688 1 91.19 91 GLU A CA 1
ATOM 737 C C . GLU A 1 91 ? 3.387 -20.641 -17.344 1 91.19 91 GLU A C 1
ATOM 739 O O . GLU A 1 91 ? 2.393 -21.328 -17.625 1 91.19 91 GLU A O 1
ATOM 744 N N . LEU A 1 92 ? 4.629 -21.047 -17.562 1 90.94 92 LEU A N 1
ATOM 745 C CA . LEU A 1 92 ? 4.91 -22.328 -18.203 1 90.94 92 LEU A CA 1
ATOM 746 C C . LEU A 1 92 ? 4.449 -23.484 -17.312 1 90.94 92 LEU A C 1
ATOM 748 O O . LEU A 1 92 ? 3.82 -24.438 -17.797 1 90.94 92 LEU A O 1
ATOM 752 N N . VAL A 1 93 ? 4.785 -23.375 -16.094 1 92.88 93 VAL A N 1
ATOM 753 C CA . VAL A 1 93 ? 4.391 -24.422 -15.148 1 92.88 93 VAL A CA 1
ATOM 754 C C . VAL A 1 93 ? 2.869 -24.5 -15.07 1 92.88 93 VAL A C 1
ATOM 756 O O . VAL A 1 93 ? 2.301 -25.594 -15.062 1 92.88 93 VAL A O 1
ATOM 759 N N . TYR A 1 94 ? 2.205 -23.391 -15.023 1 94.19 94 TYR A N 1
ATOM 760 C CA . TYR A 1 94 ? 0.75 -23.328 -14.961 1 94.19 94 TYR A CA 1
ATOM 761 C C . TYR A 1 94 ? 0.122 -24.031 -16.156 1 94.19 94 TYR A C 1
ATOM 763 O O . TYR A 1 94 ? -0.757 -24.875 -16 1 94.19 94 TYR A O 1
ATOM 771 N N . ARG A 1 95 ? 0.569 -23.672 -17.297 1 93.25 95 ARG A N 1
ATOM 772 C CA . ARG A 1 95 ? 0.023 -24.25 -18.531 1 93.25 95 ARG A CA 1
ATOM 773 C C . ARG A 1 95 ? 0.23 -25.766 -18.547 1 93.25 95 ARG A C 1
ATOM 775 O O . ARG A 1 95 ? -0.674 -26.516 -18.938 1 93.25 95 ARG A O 1
ATOM 782 N N . TYR A 1 96 ? 1.422 -26.172 -18.188 1 92.5 96 TYR A N 1
ATOM 783 C CA . TYR A 1 96 ? 1.766 -27.594 -18.188 1 92.5 96 TYR A CA 1
ATOM 784 C C . TYR A 1 96 ? 0.803 -28.375 -17.312 1 92.5 96 TYR A C 1
ATOM 786 O O . TYR A 1 96 ? 0.198 -29.359 -17.766 1 92.5 96 TYR A O 1
ATOM 794 N N . PHE A 1 97 ? 0.579 -27.938 -16.125 1 91.94 97 PHE A N 1
ATOM 795 C CA . PHE A 1 97 ? -0.191 -28.734 -15.164 1 91.94 97 PHE A CA 1
ATOM 796 C C . PHE A 1 97 ? -1.688 -28.547 -15.398 1 91.94 97 PHE A C 1
ATOM 798 O O . PHE A 1 97 ? -2.479 -29.453 -15.102 1 91.94 97 PHE A O 1
ATOM 805 N N . LYS A 1 98 ? -2.037 -27.391 -15.883 1 92.44 98 LYS A N 1
ATOM 806 C CA . LYS A 1 98 ? -3.43 -27.25 -16.297 1 92.44 98 LYS A CA 1
ATOM 807 C C . LYS A 1 98 ? -3.807 -28.312 -17.328 1 92.44 98 LYS A C 1
ATOM 809 O O . LYS A 1 98 ? -4.867 -28.922 -17.234 1 92.44 98 LYS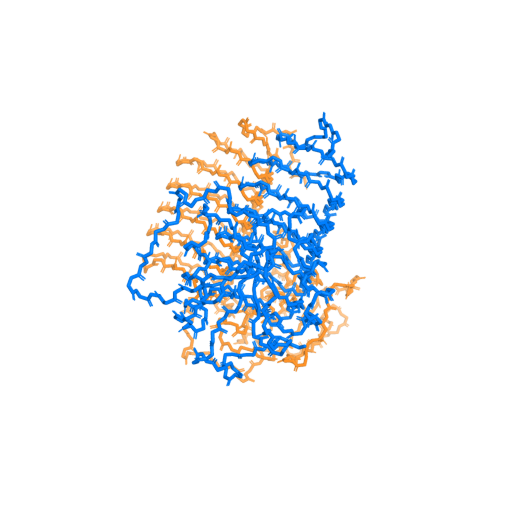 A O 1
ATOM 814 N N . GLU A 1 99 ? -2.959 -28.516 -18.234 1 91.75 99 GLU A N 1
ATOM 815 C CA . GLU A 1 99 ? -3.193 -29.484 -19.297 1 91.75 99 GLU A CA 1
ATOM 816 C C . GLU A 1 99 ? -3.1 -30.922 -18.766 1 91.75 99 GLU A C 1
ATOM 818 O O . GLU A 1 99 ? -3.934 -31.766 -19.094 1 91.75 99 GLU A O 1
ATOM 823 N N . LYS A 1 100 ? -2.168 -31.172 -17.922 1 90.69 100 LYS A N 1
ATOM 824 C CA . LYS A 1 100 ? -1.829 -32.531 -17.516 1 90.69 100 LYS A CA 1
ATOM 825 C C . LYS A 1 100 ? -2.803 -33.062 -16.453 1 90.69 100 LYS A C 1
ATOM 827 O O . LYS A 1 100 ? -3.137 -34.25 -16.438 1 90.69 100 LYS A O 1
ATOM 832 N N . ILE A 1 101 ? -3.199 -32.219 -15.562 1 89.5 101 ILE A N 1
ATOM 833 C CA . ILE A 1 101 ? -3.982 -32.75 -14.453 1 89.5 101 ILE A CA 1
ATOM 834 C C . ILE A 1 101 ? -5.344 -32.062 -14.406 1 89.5 101 ILE A C 1
ATOM 836 O O . ILE A 1 101 ? -6.211 -32.438 -13.617 1 89.5 101 ILE A O 1
ATOM 840 N N . GLY A 1 102 ? -5.598 -31.062 -15.117 1 88.75 102 GLY A N 1
ATOM 841 C CA . GLY A 1 102 ? -6.895 -30.422 -15.234 1 88.75 102 GLY A CA 1
ATOM 842 C C . GLY A 1 102 ? -7.211 -29.484 -14.086 1 88.75 102 GLY A C 1
ATOM 843 O O . GLY A 1 102 ? -8.375 -29.25 -13.766 1 88.75 102 GLY A O 1
ATOM 844 N N . MET A 1 103 ? -6.215 -29.016 -13.477 1 88.56 103 MET A N 1
ATOM 845 C CA . MET A 1 103 ? -6.473 -28.078 -12.391 1 88.56 103 MET A CA 1
ATOM 846 C C . MET A 1 103 ? -6.934 -26.734 -12.93 1 88.56 103 MET A C 1
ATOM 848 O O . MET A 1 103 ? -6.652 -26.391 -14.078 1 88.56 103 MET A O 1
ATOM 852 N N . THR A 1 104 ? -7.742 -25.953 -12.086 1 90.25 104 THR A N 1
ATOM 853 C CA . THR A 1 104 ? -8.219 -24.625 -12.445 1 90.25 104 THR A CA 1
ATOM 854 C C . THR A 1 104 ? -7.656 -23.578 -11.492 1 90.25 104 THR A C 1
ATOM 856 O O . THR A 1 104 ? -7.09 -23.922 -10.453 1 90.25 104 THR A O 1
ATOM 859 N N . ASP A 1 105 ? -7.895 -22.312 -11.875 1 93.81 105 ASP A N 1
ATOM 860 C CA . ASP A 1 105 ? -7.43 -21.203 -11.047 1 93.81 105 ASP A CA 1
ATOM 861 C C . ASP A 1 105 ? -8.062 -21.25 -9.656 1 93.81 105 ASP A C 1
ATOM 863 O O . ASP A 1 105 ? -7.457 -20.812 -8.68 1 93.81 105 ASP A O 1
ATOM 867 N N . ALA A 1 106 ? -9.18 -21.844 -9.617 1 90.56 106 ALA A N 1
ATOM 868 C CA . ALA A 1 106 ? -9.961 -21.859 -8.383 1 90.56 106 ALA A CA 1
ATOM 869 C C . ALA A 1 106 ? -9.281 -22.703 -7.309 1 90.56 106 ALA A C 1
ATOM 871 O O . ALA A 1 106 ? -9.562 -22.547 -6.117 1 90.56 106 ALA A O 1
ATOM 872 N N . ASN A 1 107 ? -8.383 -23.531 -7.719 1 91.81 107 ASN A N 1
ATOM 873 C CA . ASN A 1 107 ? -7.758 -24.453 -6.785 1 91.81 107 ASN A CA 1
ATOM 874 C C . ASN A 1 107 ? -6.449 -23.906 -6.227 1 91.81 107 ASN A C 1
ATOM 876 O O . ASN A 1 107 ? -5.836 -24.516 -5.352 1 91.81 107 ASN A O 1
ATOM 880 N N . PHE A 1 108 ? -6.133 -22.75 -6.684 1 96.31 108 PHE A N 1
ATOM 881 C CA . PHE A 1 108 ? -4.938 -22.109 -6.152 1 96.31 108 PHE A CA 1
ATOM 882 C C . PHE A 1 108 ? -5.27 -21.297 -4.91 1 96.31 108 PHE A C 1
ATOM 884 O O . PHE A 1 108 ? -6.266 -20.562 -4.887 1 96.31 108 PHE A O 1
ATOM 891 N N . LEU A 1 109 ? -4.422 -21.422 -3.939 1 97 109 LEU A N 1
ATOM 892 C CA . LEU A 1 109 ? -4.617 -20.656 -2.711 1 97 109 LEU A CA 1
ATOM 893 C C . LEU A 1 109 ? -3.859 -19.344 -2.764 1 97 109 LEU A C 1
ATOM 895 O O . LEU A 1 109 ? -2.812 -19.25 -3.41 1 97 109 LEU A O 1
ATOM 899 N N . ASN A 1 110 ? -4.438 -18.375 -2.117 1 97.88 110 ASN A N 1
ATOM 900 C CA . ASN A 1 110 ? -3.717 -17.141 -1.849 1 97.88 110 ASN A CA 1
ATOM 901 C C . ASN A 1 110 ? -2.971 -17.203 -0.52 1 97.88 110 ASN A C 1
ATOM 903 O O . ASN A 1 110 ? -3.59 -17.203 0.546 1 97.88 110 ASN A O 1
ATOM 907 N N . LEU A 1 111 ? -1.668 -17.281 -0.668 1 98.12 111 LEU A N 1
ATOM 908 C CA . LEU A 1 111 ? -0.837 -17.312 0.53 1 98.12 111 LEU A CA 1
ATOM 909 C C . LEU A 1 111 ? -0.462 -15.906 0.974 1 98.12 111 LEU A C 1
ATOM 911 O O . LEU A 1 111 ? 0.46 -15.305 0.422 1 98.12 111 LEU A O 1
ATOM 915 N N . ILE A 1 112 ? -1.137 -15.43 2.002 1 98.44 112 ILE A N 1
ATOM 916 C CA . ILE A 1 112 ? -0.95 -14.062 2.482 1 98.44 112 ILE A CA 1
ATOM 917 C C . ILE A 1 112 ? -0.453 -14.086 3.926 1 98.44 112 ILE A C 1
ATOM 919 O O . ILE A 1 112 ? -1.113 -14.641 4.809 1 98.44 112 ILE A O 1
ATOM 923 N N . HIS A 1 113 ? 0.675 -13.516 4.09 1 98.69 113 HIS A N 1
ATOM 924 C CA . HIS A 1 113 ? 1.234 -13.469 5.434 1 98.69 113 HIS A CA 1
ATOM 925 C C . HIS A 1 113 ? 0.303 -12.742 6.395 1 98.69 113 HIS A C 1
ATOM 927 O O . HIS A 1 113 ? -0.288 -11.719 6.039 1 98.69 113 HIS A O 1
ATOM 933 N N . PRO A 1 114 ? 0.275 -13.148 7.629 1 97.81 114 PRO A N 1
ATOM 934 C CA . PRO A 1 114 ? -0.679 -12.578 8.578 1 97.81 114 PRO A CA 1
ATOM 935 C C . PRO A 1 114 ? -0.406 -11.102 8.875 1 97.81 114 PRO A C 1
ATOM 937 O O . 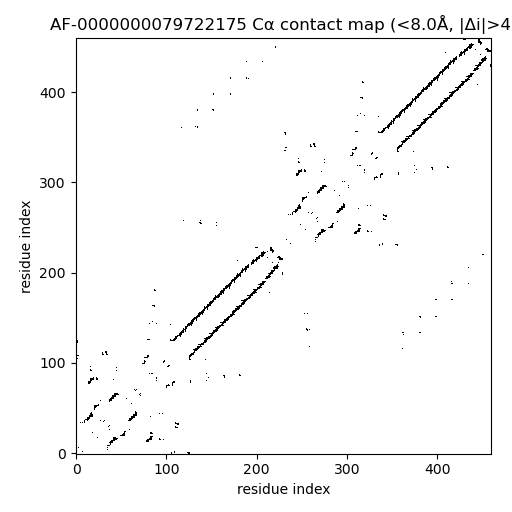PRO A 1 114 ? -1.307 -10.375 9.305 1 97.81 114 PRO A O 1
ATOM 940 N N . THR A 1 115 ? 0.792 -10.602 8.703 1 98.19 115 THR A N 1
ATOM 941 C CA . THR A 1 115 ? 1.107 -9.203 9 1 98.19 115 THR A CA 1
ATOM 942 C C . THR A 1 115 ? 0.821 -8.32 7.793 1 98.19 115 THR A C 1
ATOM 944 O O . THR A 1 115 ? 0.908 -7.094 7.879 1 98.19 115 THR A O 1
ATOM 947 N N . ALA A 1 116 ? 0.571 -8.93 6.648 1 98.56 116 ALA A N 1
ATOM 948 C CA . ALA A 1 116 ? 0.202 -8.117 5.492 1 98.56 116 ALA A CA 1
ATOM 949 C C . ALA A 1 116 ? -1.147 -7.438 5.711 1 98.56 116 ALA A C 1
ATOM 951 O O . ALA A 1 116 ? -2.016 -7.973 6.406 1 98.56 116 ALA A O 1
ATOM 952 N N . VAL A 1 117 ? -1.256 -6.25 5.184 1 98.5 117 VAL A N 1
ATOM 953 C CA . VAL A 1 117 ? -2.52 -5.52 5.227 1 98.5 117 VAL A CA 1
ATOM 954 C C . VAL A 1 117 ? -3.08 -5.371 3.814 1 98.5 117 VAL A C 1
ATOM 956 O O . VAL A 1 117 ? -2.547 -4.609 3.006 1 98.5 117 VAL A O 1
ATOM 959 N N . VAL A 1 118 ? -4.145 -6.105 3.564 1 98.12 118 VAL A N 1
ATOM 960 C CA . VAL A 1 118 ? -4.832 -6.023 2.279 1 98.12 118 VAL A CA 1
ATOM 961 C C . VAL A 1 118 ? -6.223 -5.422 2.473 1 98.12 118 VAL A C 1
ATOM 963 O O . VAL A 1 118 ? -7.051 -5.977 3.199 1 98.12 118 VAL A O 1
ATOM 966 N N . SER A 1 119 ? -6.387 -4.309 1.787 1 97.25 119 SER A N 1
ATOM 967 C CA . SER A 1 119 ? -7.676 -3.637 1.898 1 97.25 119 SER A CA 1
ATOM 968 C C . SER A 1 119 ? -8.82 -4.566 1.515 1 97.25 119 SER A C 1
ATOM 970 O O . SER A 1 119 ? -8.68 -5.387 0.603 1 97.25 119 SER A O 1
ATOM 972 N N . ASN A 1 120 ? -9.984 -4.348 2.148 1 93.81 120 ASN A N 1
ATOM 973 C CA . ASN A 1 120 ? -11.18 -5.148 1.892 1 93.81 120 ASN A CA 1
ATOM 974 C C . ASN A 1 120 ? -11.711 -4.922 0.481 1 93.81 120 ASN A C 1
ATOM 976 O O . ASN A 1 120 ? -12.438 -5.762 -0.056 1 93.81 120 ASN A O 1
ATOM 980 N N . SER A 1 121 ? -11.367 -3.797 -0.069 1 96.81 121 SER A N 1
ATOM 981 C CA . SER A 1 121 ? -11.914 -3.449 -1.375 1 96.81 121 SER A CA 1
ATOM 982 C C . SER A 1 121 ? -11.039 -3.988 -2.504 1 96.81 121 SER A C 1
ATOM 984 O O . SER A 1 121 ? -11.375 -3.834 -3.68 1 96.81 121 SER A O 1
ATOM 986 N N . VAL A 1 122 ? -9.953 -4.609 -2.158 1 98 122 VAL A N 1
ATOM 987 C CA . VAL A 1 122 ? -9.062 -5.16 -3.172 1 98 122 VAL A CA 1
ATOM 988 C C . VAL A 1 122 ? -9.711 -6.379 -3.824 1 98 122 VAL A C 1
ATOM 990 O O . VAL A 1 122 ? -10.289 -7.227 -3.137 1 98 122 VAL A O 1
ATOM 993 N N . VAL A 1 123 ? -9.633 -6.398 -5.129 1 97.69 123 VAL A N 1
ATOM 994 C CA . VAL A 1 123 ? -10.039 -7.59 -5.867 1 97.69 123 VAL A CA 1
ATOM 995 C C . VAL A 1 123 ? -8.82 -8.453 -6.176 1 97.69 123 VAL A C 1
ATOM 997 O O . VAL A 1 123 ? -7.867 -7.988 -6.809 1 97.69 123 VAL A O 1
ATOM 1000 N N . GLN A 1 124 ? -8.852 -9.672 -5.734 1 97.25 124 GLN A N 1
ATOM 1001 C CA . GLN A 1 124 ? -7.727 -10.586 -5.898 1 97.25 124 GLN A CA 1
ATOM 1002 C C . GLN A 1 124 ? -8.109 -11.789 -6.746 1 97.25 124 GLN A C 1
ATOM 1004 O O . GLN A 1 124 ? -9.164 -12.391 -6.543 1 97.25 124 GLN A O 1
ATOM 1009 N N . SER A 1 125 ? -7.266 -12.109 -7.695 1 97.56 125 SER A N 1
ATOM 1010 C CA . SER A 1 125 ? -7.305 -13.445 -8.281 1 97.56 125 SER A CA 1
ATOM 1011 C C . SER A 1 125 ? -6.645 -14.469 -7.367 1 97.56 125 SER A C 1
ATOM 1013 O O . SER A 1 125 ? -6.266 -14.148 -6.238 1 97.56 125 SER A O 1
ATOM 1015 N N . ASN A 1 126 ? -6.605 -15.711 -7.832 1 97.12 126 ASN A N 1
ATOM 1016 C CA . ASN A 1 126 ? -6.02 -16.781 -7.035 1 97.12 126 ASN A CA 1
ATOM 1017 C C . ASN A 1 126 ? -4.531 -16.938 -7.324 1 97.12 126 ASN A C 1
ATOM 1019 O O . ASN A 1 126 ? -4.004 -16.344 -8.258 1 97.12 126 ASN A O 1
ATOM 1023 N N . GLY A 1 127 ? -3.891 -17.719 -6.461 1 96.69 127 GLY A N 1
ATOM 1024 C CA . GLY A 1 127 ? -2.508 -18.10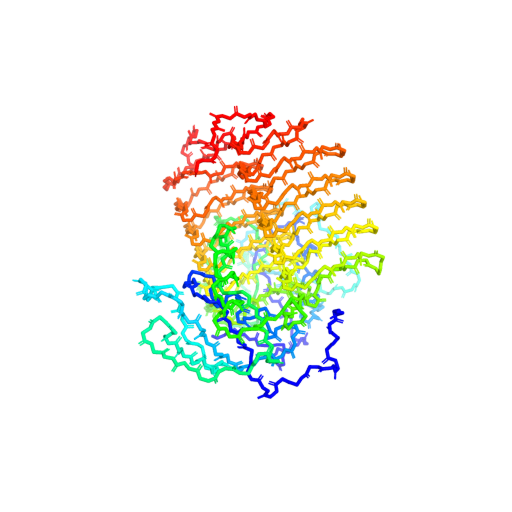9 -6.699 1 96.69 127 GLY A CA 1
ATOM 1025 C C . GLY A 1 127 ? -1.515 -17.031 -6.324 1 96.69 127 GLY A C 1
ATOM 1026 O O . GLY A 1 127 ? -0.389 -17 -6.828 1 96.69 127 GLY A O 1
ATOM 1027 N N . ILE A 1 128 ? -1.947 -16.109 -5.531 1 97.44 128 ILE A N 1
ATOM 1028 C CA . ILE A 1 128 ? -1.046 -15.016 -5.203 1 97.44 128 ILE A CA 1
ATOM 1029 C C . ILE A 1 128 ? -0.277 -15.344 -3.924 1 97.44 128 ILE A C 1
ATOM 1031 O O . ILE A 1 128 ? -0.722 -16.172 -3.117 1 97.44 128 ILE A O 1
ATOM 1035 N N . GLN A 1 129 ? 0.841 -14.805 -3.791 1 98.06 129 GLN A N 1
ATOM 1036 C CA . GLN A 1 129 ? 1.683 -14.836 -2.6 1 98.06 129 GLN A CA 1
ATOM 1037 C C . GLN A 1 129 ? 2.033 -13.43 -2.133 1 98.06 129 GLN A C 1
ATOM 1039 O O . GLN A 1 129 ? 2.561 -12.625 -2.906 1 98.06 129 GLN A O 1
ATOM 1044 N N . VAL A 1 130 ? 1.708 -13.133 -0.862 1 98.62 130 VAL A N 1
ATOM 1045 C CA . VAL A 1 130 ? 1.974 -11.812 -0.298 1 98.62 130 VAL A CA 1
ATOM 1046 C C . VAL A 1 130 ? 2.807 -11.953 0.975 1 98.62 130 VAL A C 1
ATOM 1048 O O . VAL A 1 130 ? 2.383 -12.602 1.932 1 98.62 130 VAL A O 1
ATOM 1051 N N . GLY A 1 131 ? 3.934 -11.273 0.969 1 98.56 131 GLY A N 1
ATOM 1052 C CA . GLY A 1 131 ? 4.871 -11.375 2.074 1 98.56 131 GLY A CA 1
ATOM 1053 C C . GLY A 1 131 ? 4.512 -10.484 3.25 1 98.56 131 GLY A C 1
ATOM 1054 O O . GLY A 1 131 ? 3.49 -9.797 3.223 1 98.56 131 GLY A O 1
ATOM 1055 N N . SER A 1 132 ? 5.387 -10.586 4.305 1 98.69 132 SER A N 1
ATOM 1056 C CA . SER A 1 132 ? 5.141 -9.883 5.559 1 98.69 132 SER A CA 1
ATOM 1057 C C . SER A 1 132 ? 5.273 -8.375 5.383 1 98.69 132 SER A C 1
ATOM 1059 O O . SER A 1 132 ? 6.082 -7.902 4.582 1 98.69 132 SER A O 1
ATOM 1061 N N . HIS A 1 133 ? 4.441 -7.594 6.086 1 98.5 133 HIS A N 1
ATOM 1062 C CA . HIS A 1 133 ? 4.488 -6.145 6.238 1 98.5 133 HIS A CA 1
ATOM 1063 C C . HIS A 1 133 ? 4.254 -5.441 4.906 1 98.5 133 HIS A C 1
ATOM 1065 O O . HIS A 1 133 ? 4.664 -4.293 4.723 1 98.5 133 HIS A O 1
ATOM 1071 N N . THR A 1 134 ? 3.703 -6.203 3.996 1 98.69 134 THR A N 1
ATOM 1072 C CA . THR A 1 134 ? 3.248 -5.625 2.736 1 98.69 134 THR A CA 1
ATOM 1073 C C . THR A 1 134 ? 1.836 -5.062 2.879 1 98.69 134 THR A C 1
ATOM 1075 O O . THR A 1 134 ? 0.99 -5.656 3.549 1 98.69 134 THR A O 1
ATOM 1078 N N . SER A 1 135 ? 1.621 -3.893 2.273 1 98.69 135 SER A N 1
ATOM 1079 C CA . SER A 1 135 ? 0.298 -3.275 2.266 1 98.69 135 SER A CA 1
ATOM 1080 C C . SER A 1 135 ? -0.233 -3.123 0.844 1 98.69 135 SER A C 1
ATOM 1082 O O . SER A 1 135 ? 0.485 -2.66 -0.045 1 98.69 135 SER A O 1
ATOM 1084 N N . VAL A 1 136 ? -1.48 -3.529 0.624 1 98.75 136 VAL A N 1
ATOM 1085 C CA . VAL A 1 136 ? -2.205 -3.309 -0.624 1 98.75 136 VAL A CA 1
ATOM 1086 C C . VAL A 1 136 ? -3.414 -2.412 -0.367 1 98.75 136 VAL A C 1
ATOM 1088 O O . VAL A 1 136 ? -4.316 -2.777 0.391 1 98.75 136 VAL A O 1
ATOM 1091 N N . SER A 1 137 ? -3.416 -1.302 -1.041 1 98.5 137 SER A N 1
ATOM 1092 C CA . SER A 1 137 ? -4.371 -0.248 -0.709 1 98.5 137 SER A CA 1
ATOM 1093 C C . SER A 1 137 ? -5.684 -0.433 -1.463 1 98.5 137 SER A C 1
ATOM 1095 O O . SER A 1 137 ? -5.816 -1.353 -2.273 1 98.5 137 SER A O 1
ATOM 1097 N N . SER A 1 138 ? -6.598 0.444 -1.243 1 98.19 138 SER A N 1
ATOM 1098 C CA . SER A 1 138 ? -8.008 0.35 -1.6 1 98.19 138 SER A CA 1
ATOM 1099 C C . SER A 1 138 ? -8.195 0.274 -3.111 1 98.19 138 SER A C 1
ATOM 1101 O O . SER A 1 138 ? -7.473 0.93 -3.865 1 98.19 138 SER A O 1
ATOM 1103 N N . LEU A 1 139 ? -9.211 -0.462 -3.531 1 98.38 139 LEU A N 1
ATOM 1104 C CA . LEU A 1 139 ? -9.773 -0.5 -4.879 1 98.38 139 LEU A CA 1
ATOM 1105 C C . LEU A 1 139 ? -8.727 -0.943 -5.891 1 98.38 139 LEU A C 1
ATOM 1107 O O . LEU A 1 139 ? -8.75 -0.515 -7.047 1 98.38 139 LEU A O 1
ATOM 1111 N N . SER A 1 140 ? -7.75 -1.727 -5.414 1 98.69 140 SER A N 1
ATOM 1112 C CA . SER A 1 140 ? -6.742 -2.291 -6.305 1 98.69 140 SER A CA 1
ATOM 1113 C C . SER A 1 140 ? -7.16 -3.668 -6.812 1 98.69 140 SER A C 1
ATOM 1115 O O . SER A 1 140 ? -8.07 -4.289 -6.254 1 98.69 140 SER A O 1
ATOM 1117 N N . HIS A 1 141 ? -6.523 -4.062 -7.934 1 98.75 141 HIS A N 1
ATOM 1118 C CA . HIS A 1 141 ? -6.738 -5.371 -8.539 1 98.75 141 HIS A CA 1
ATOM 1119 C C . HIS A 1 141 ? -5.43 -6.145 -8.656 1 98.75 141 HIS A C 1
ATOM 1121 O O . HIS A 1 141 ? -4.461 -5.652 -9.234 1 98.75 141 HIS A O 1
ATOM 1127 N N . ILE A 1 142 ? -5.414 -7.348 -8.102 1 98.75 142 ILE A N 1
ATOM 1128 C CA . ILE A 1 142 ? -4.246 -8.219 -8.164 1 98.75 142 ILE A CA 1
ATOM 1129 C C . ILE A 1 142 ? -4.555 -9.43 -9.055 1 98.75 142 ILE A C 1
ATOM 1131 O O . ILE A 1 142 ? -5.461 -10.211 -8.75 1 98.75 142 ILE A O 1
ATOM 1135 N N . GLY A 1 143 ? -3.74 -9.617 -10.055 1 98.44 143 GLY A N 1
ATOM 1136 C CA . GLY A 1 143 ? -3.965 -10.68 -11.016 1 98.44 143 GLY A CA 1
ATOM 1137 C C . GLY A 1 143 ? -3.539 -12.047 -10.508 1 98.44 143 GLY A C 1
ATOM 1138 O O . GLY A 1 143 ? -3.088 -12.18 -9.367 1 98.44 143 GLY A O 1
ATOM 1139 N N . PHE A 1 144 ? -3.678 -13.062 -11.391 1 97.38 144 PHE A N 1
ATOM 1140 C CA . PHE A 1 144 ? -3.416 -14.453 -11.07 1 97.38 144 PHE A CA 1
ATOM 1141 C C . PHE A 1 144 ? -1.919 -14.711 -10.938 1 97.38 144 PHE A C 1
ATOM 1143 O O . PHE A 1 144 ? -1.135 -14.273 -11.781 1 97.38 144 PHE A O 1
ATOM 1150 N N . GLY A 1 145 ? -1.545 -15.391 -9.891 1 96.94 145 GLY A N 1
ATOM 1151 C CA . GLY A 1 145 ? -0.171 -15.859 -9.773 1 96.94 145 GLY A CA 1
ATOM 1152 C C . GLY A 1 145 ? 0.806 -14.742 -9.453 1 96.94 145 GLY A C 1
ATOM 1153 O O . GLY A 1 145 ? 1.998 -14.852 -9.75 1 96.94 145 GLY A O 1
ATOM 1154 N N . VAL A 1 146 ? 0.325 -13.672 -8.914 1 97.88 146 VAL A N 1
ATOM 1155 C CA . VAL A 1 146 ? 1.175 -12.539 -8.57 1 97.88 146 VAL A CA 1
ATOM 1156 C C . VAL A 1 146 ? 1.926 -12.836 -7.273 1 97.88 146 VAL A C 1
ATOM 1158 O O . VAL A 1 146 ? 1.354 -13.383 -6.328 1 97.88 146 VAL A O 1
ATOM 1161 N N . ASN A 1 147 ? 3.191 -12.477 -7.305 1 97.81 147 ASN A N 1
ATOM 1162 C CA . ASN A 1 147 ? 4.008 -12.523 -6.098 1 97.81 147 ASN A CA 1
ATOM 1163 C C . ASN A 1 147 ? 4.391 -11.117 -5.629 1 97.81 147 ASN A C 1
ATOM 1165 O O . ASN A 1 147 ? 5.082 -10.391 -6.34 1 97.81 147 ASN A O 1
ATOM 1169 N N . ILE A 1 148 ? 3.926 -10.742 -4.473 1 98.5 148 ILE A N 1
ATOM 1170 C CA . ILE A 1 148 ? 4.344 -9.5 -3.82 1 98.5 148 ILE A CA 1
ATOM 1171 C C . ILE A 1 148 ? 5.18 -9.828 -2.584 1 98.5 148 ILE A C 1
ATOM 1173 O O . ILE A 1 148 ? 4.648 -10.297 -1.574 1 98.5 148 ILE A O 1
ATOM 1177 N N . LYS A 1 149 ? 6.461 -9.523 -2.641 1 98.25 149 LYS A N 1
ATOM 1178 C CA . LYS A 1 149 ? 7.359 -9.914 -1.559 1 98.25 149 LYS A CA 1
ATOM 1179 C C . LYS A 1 149 ? 7.219 -8.977 -0.362 1 98.25 149 LYS A C 1
ATOM 1181 O O . LYS A 1 149 ? 6.219 -8.266 -0.235 1 98.25 149 LYS A O 1
ATOM 1186 N N . ASN A 1 150 ? 8.148 -9.078 0.594 1 98.44 150 ASN A N 1
ATOM 1187 C CA . ASN A 1 150 ? 8.008 -8.438 1.895 1 98.44 150 ASN A CA 1
ATOM 1188 C C . ASN A 1 150 ? 8.203 -6.922 1.796 1 98.44 150 ASN A C 1
ATOM 1190 O O . ASN A 1 150 ? 9.008 -6.449 0.986 1 98.44 150 ASN A O 1
ATOM 1194 N N . ASN A 1 151 ? 7.512 -6.199 2.668 1 98.56 151 ASN A N 1
ATOM 1195 C CA . ASN A 1 151 ? 7.742 -4.781 2.906 1 98.56 151 ASN A CA 1
ATOM 1196 C C . ASN A 1 151 ? 7.473 -3.949 1.655 1 98.56 151 ASN A C 1
ATOM 1198 O O . ASN A 1 151 ? 8.211 -3.008 1.358 1 98.56 151 ASN A O 1
ATOM 1202 N N . CYS A 1 152 ? 6.418 -4.344 0.902 1 98.81 152 CYS A N 1
ATOM 1203 C CA . CYS A 1 152 ? 6.004 -3.582 -0.272 1 98.81 152 CYS A CA 1
ATOM 1204 C C . CYS A 1 152 ? 4.762 -2.75 0.026 1 98.81 152 CYS A C 1
ATOM 1206 O O . CYS A 1 152 ? 4.082 -2.98 1.025 1 98.81 152 CYS A O 1
ATOM 1208 N N . TYR A 1 153 ? 4.582 -1.773 -0.801 1 98.88 153 TYR A N 1
ATOM 1209 C CA . TYR A 1 153 ? 3.338 -1.013 -0.81 1 98.88 153 TYR A CA 1
ATOM 1210 C C . TYR A 1 153 ? 2.764 -0.921 -2.219 1 98.88 153 TYR A C 1
ATOM 1212 O O . TYR A 1 153 ? 3.455 -0.5 -3.15 1 98.88 153 TYR A O 1
ATOM 1220 N N . ILE A 1 154 ? 1.516 -1.338 -2.346 1 98.88 154 ILE A N 1
ATOM 1221 C CA . ILE A 1 154 ? 0.74 -1.139 -3.564 1 98.88 154 ILE A CA 1
ATOM 1222 C C . ILE A 1 154 ? -0.326 -0.07 -3.328 1 98.88 154 ILE A C 1
ATOM 1224 O O . ILE A 1 154 ? -1.228 -0.255 -2.508 1 98.88 154 ILE A O 1
ATOM 1228 N N . GLY A 1 155 ? -0.239 0.971 -4.094 1 98.69 155 GLY A N 1
ATOM 1229 C CA . GLY A 1 155 ? -1.128 2.107 -3.92 1 98.69 155 GLY A CA 1
ATOM 1230 C C . GLY A 1 155 ? -2.557 1.817 -4.34 1 98.69 155 GLY A C 1
ATOM 1231 O O . GLY A 1 155 ? -2.844 0.75 -4.887 1 98.69 155 GLY A O 1
ATOM 1232 N N . HIS A 1 156 ? -3.4 2.758 -4.016 1 98.25 156 HIS A N 1
ATOM 1233 C CA . HIS A 1 156 ? -4.824 2.627 -4.305 1 98.25 156 HIS A CA 1
ATOM 1234 C C . HIS A 1 156 ? -5.082 2.574 -5.805 1 98.25 156 HIS A C 1
ATOM 1236 O O . HIS A 1 156 ? -4.297 3.107 -6.594 1 98.25 156 HIS A O 1
ATOM 1242 N N . HIS A 1 157 ? -6.16 1.927 -6.262 1 98.5 157 HIS A N 1
ATOM 1243 C CA . HIS A 1 157 ? -6.613 1.832 -7.645 1 98.5 157 HIS A CA 1
ATOM 1244 C C . HIS A 1 157 ? -5.535 1.225 -8.539 1 98.5 157 HIS A C 1
ATOM 1246 O O . HIS A 1 157 ? -5.496 1.493 -9.742 1 98.5 157 HIS A O 1
ATOM 1252 N N . GLY A 1 158 ? -4.613 0.533 -7.898 1 98.62 158 GLY A N 1
ATOM 1253 C CA . GLY A 1 158 ? -3.592 -0.145 -8.68 1 98.62 158 GLY A CA 1
ATOM 1254 C C . GLY A 1 158 ? -4.121 -1.346 -9.445 1 98.62 158 GLY A C 1
ATOM 1255 O O . GLY A 1 158 ? -5.039 -2.027 -8.977 1 98.62 158 GLY A O 1
ATOM 1256 N N . LYS A 1 159 ? -3.518 -1.604 -10.609 1 98.88 159 LYS A N 1
ATOM 1257 C CA . LYS A 1 159 ? -3.826 -2.787 -11.414 1 98.88 159 LYS A CA 1
ATOM 1258 C C . LYS A 1 159 ? -2.566 -3.598 -11.695 1 98.88 159 LYS A C 1
ATOM 1260 O O . LYS A 1 159 ? -1.722 -3.182 -12.492 1 98.88 159 LYS A O 1
ATOM 1265 N N . ILE A 1 160 ? -2.463 -4.75 -11.086 1 98.88 160 ILE A N 1
ATOM 1266 C CA . ILE A 1 160 ? -1.318 -5.637 -11.266 1 98.88 160 ILE A CA 1
ATOM 1267 C C . ILE A 1 160 ? -1.723 -6.832 -12.125 1 98.88 160 ILE A C 1
ATOM 1269 O O . ILE A 1 160 ? -2.623 -7.59 -11.758 1 98.88 160 ILE A O 1
ATOM 1273 N N . GLY A 1 161 ? -1.046 -7.031 -13.203 1 98.62 161 GLY A N 1
ATOM 1274 C CA . GLY A 1 161 ? -1.371 -8.102 -14.133 1 98.62 161 GLY A CA 1
ATOM 1275 C C . GLY A 1 161 ? -0.95 -9.469 -13.625 1 98.62 161 GLY A C 1
ATOM 1276 O O . GLY A 1 161 ? -0.365 -9.594 -12.547 1 98.62 161 GLY A O 1
ATOM 1277 N N . ASP A 1 162 ? -1.267 -10.508 -14.469 1 97.81 162 ASP A N 1
ATOM 1278 C CA . ASP A 1 162 ? -0.997 -11.898 -14.109 1 97.81 162 ASP A CA 1
ATOM 1279 C C . ASP A 1 162 ? 0.503 -12.18 -14.086 1 97.81 162 ASP A C 1
ATOM 1281 O O . ASP A 1 162 ? 1.256 -11.625 -14.891 1 97.81 162 ASP A O 1
ATOM 1285 N N . PHE A 1 163 ? 0.969 -12.961 -13.102 1 97.56 163 PHE A N 1
ATOM 1286 C CA . PHE A 1 163 ? 2.309 -13.531 -13.023 1 97.56 163 PHE A CA 1
ATOM 1287 C C . PHE A 1 163 ? 3.352 -12.438 -12.828 1 97.56 163 PHE A C 1
ATOM 1289 O O . PHE A 1 163 ? 4.516 -12.609 -13.195 1 97.56 163 PHE A O 1
ATOM 1296 N N . VAL A 1 164 ? 2.92 -11.32 -12.328 1 98.06 164 VAL A N 1
ATOM 1297 C CA . VAL A 1 164 ? 3.85 -10.25 -11.977 1 98.06 164 VAL A CA 1
ATOM 1298 C C . VAL A 1 164 ? 4.582 -10.609 -10.68 1 98.06 164 VAL A C 1
ATOM 1300 O O . VAL A 1 164 ? 3.992 -11.195 -9.773 1 98.06 164 VAL A O 1
ATOM 1303 N N . THR A 1 165 ? 5.859 -10.281 -10.633 1 98.06 165 THR A N 1
ATOM 1304 C CA . THR A 1 165 ? 6.648 -10.398 -9.414 1 98.06 165 THR A CA 1
ATOM 1305 C C . THR A 1 165 ? 7.117 -9.023 -8.938 1 98.06 165 THR A C 1
ATOM 1307 O O . THR A 1 165 ? 7.781 -8.297 -9.68 1 98.06 165 THR A O 1
ATOM 1310 N N . ILE A 1 166 ? 6.742 -8.703 -7.781 1 98.5 166 ILE A N 1
ATOM 1311 C CA . ILE A 1 166 ? 7.168 -7.473 -7.129 1 98.5 166 ILE A CA 1
ATOM 1312 C C . ILE A 1 166 ? 8.156 -7.793 -6.012 1 98.5 166 ILE A C 1
ATOM 1314 O O . ILE A 1 166 ? 7.77 -8.336 -4.973 1 98.5 166 ILE A O 1
ATOM 1318 N N . ASN A 1 167 ? 9.391 -7.43 -6.199 1 98.62 167 ASN A N 1
ATOM 1319 C CA . ASN A 1 167 ? 10.445 -7.777 -5.258 1 98.62 167 ASN A CA 1
ATOM 1320 C C . ASN A 1 167 ? 10.406 -6.891 -4.016 1 98.62 167 ASN A C 1
ATOM 1322 O O . ASN A 1 167 ? 9.602 -5.961 -3.938 1 98.62 167 ASN A O 1
ATOM 1326 N N . PRO A 1 168 ? 11.195 -7.238 -2.955 1 98.56 168 PRO A N 1
ATOM 1327 C CA . PRO A 1 168 ? 11 -6.613 -1.644 1 98.56 168 PRO A CA 1
ATOM 1328 C C . PRO A 1 168 ? 11.258 -5.109 -1.664 1 98.56 168 PRO A C 1
ATOM 1330 O O . PRO A 1 168 ? 12.148 -4.637 -2.377 1 98.56 168 PRO A O 1
ATOM 1333 N N . GLY A 1 169 ? 10.516 -4.379 -0.86 1 98.62 169 GLY A N 1
ATOM 1334 C CA . GLY A 1 169 ? 10.789 -2.977 -0.598 1 98.62 169 GLY A CA 1
ATOM 1335 C C . GLY A 1 169 ? 10.273 -2.053 -1.684 1 98.62 169 GLY A C 1
ATOM 1336 O O . GLY A 1 169 ? 10.594 -0.863 -1.699 1 98.62 169 GLY A O 1
ATOM 1337 N N . VAL A 1 170 ? 9.5 -2.568 -2.617 1 98.81 170 VAL A N 1
ATOM 1338 C CA . VAL A 1 170 ? 8.969 -1.763 -3.713 1 98.81 170 VAL A CA 1
ATOM 1339 C C . VAL A 1 170 ? 7.828 -0.885 -3.207 1 98.81 170 VAL A C 1
ATOM 1341 O O . VAL A 1 170 ? 7.039 -1.311 -2.359 1 98.81 170 VAL A O 1
ATOM 1344 N N . THR A 1 171 ? 7.789 0.361 -3.68 1 98.88 171 THR A N 1
ATOM 1345 C CA . THR A 1 171 ? 6.684 1.28 -3.428 1 98.88 171 THR A CA 1
ATOM 1346 C C . THR A 1 171 ? 5.992 1.664 -4.734 1 98.88 171 THR A C 1
ATOM 1348 O O . THR A 1 171 ? 6.594 2.312 -5.594 1 98.88 171 THR A O 1
ATOM 1351 N N . ILE A 1 172 ? 4.73 1.276 -4.875 1 98.88 172 ILE A N 1
ATOM 1352 C CA . ILE A 1 172 ? 3.916 1.602 -6.039 1 98.88 172 ILE A CA 1
ATOM 1353 C C . ILE A 1 172 ? 2.838 2.611 -5.648 1 98.88 172 ILE A C 1
ATOM 1355 O O . ILE A 1 172 ? 1.979 2.32 -4.812 1 98.88 172 ILE A O 1
ATOM 1359 N N . SER A 1 173 ? 2.855 3.811 -6.273 1 98.56 173 SER A N 1
ATOM 1360 C CA . SER A 1 173 ? 1.889 4.852 -5.941 1 98.56 173 SER A CA 1
ATOM 1361 C C . SER A 1 173 ? 0.519 4.547 -6.535 1 98.56 173 SER A C 1
ATOM 1363 O O . SER A 1 173 ? 0.312 3.477 -7.113 1 98.56 173 SER A O 1
ATOM 1365 N N . GLY A 1 174 ? -0.414 5.449 -6.301 1 98.31 174 GLY A N 1
ATOM 1366 C CA . GLY A 1 174 ? -1.793 5.227 -6.707 1 98.31 174 GLY A CA 1
ATOM 1367 C C . GLY A 1 174 ? -1.974 5.191 -8.211 1 98.31 174 GLY A C 1
ATOM 1368 O O . GLY A 1 174 ? -1.201 5.805 -8.953 1 98.31 174 GLY A O 1
ATOM 1369 N N . LEU A 1 175 ? -2.957 4.484 -8.695 1 98.5 175 LEU A N 1
ATOM 1370 C CA . LEU A 1 175 ? -3.447 4.488 -10.07 1 98.5 175 LEU A CA 1
ATOM 1371 C C . LEU A 1 175 ? -2.381 3.969 -11.031 1 98.5 175 LEU A C 1
ATOM 1373 O O . LEU A 1 175 ? -2.383 4.312 -12.211 1 98.5 175 LEU A O 1
ATOM 1377 N N . VAL A 1 176 ? -1.445 3.158 -10.516 1 98.88 176 VAL A N 1
ATOM 1378 C CA . VAL A 1 176 ? -0.414 2.561 -11.359 1 98.88 176 VAL A CA 1
ATOM 1379 C C . VAL A 1 176 ? -0.948 1.283 -12 1 98.88 176 VAL A C 1
ATOM 1381 O O . VAL A 1 176 ? -1.705 0.536 -11.375 1 98.88 176 VAL A O 1
ATOM 1384 N N . GLU A 1 177 ? -0.592 1.031 -13.25 1 98.94 177 GLU A N 1
ATOM 1385 C CA . GLU A 1 177 ? -0.899 -0.205 -13.961 1 98.94 177 GLU A CA 1
ATOM 1386 C C . GLU A 1 177 ? 0.375 -0.95 -14.352 1 98.94 177 GLU A C 1
ATOM 1388 O O . GLU A 1 177 ? 1.285 -0.366 -14.945 1 98.94 177 GLU A O 1
ATOM 1393 N N . ILE A 1 178 ? 0.46 -2.211 -14.016 1 98.88 178 ILE A N 1
ATOM 1394 C CA . ILE A 1 178 ? 1.578 -3.07 -14.391 1 98.88 178 ILE A CA 1
ATOM 1395 C C . ILE A 1 178 ? 1.069 -4.254 -15.203 1 98.88 178 ILE A C 1
ATOM 1397 O O . ILE A 1 178 ? 0.213 -5.012 -14.742 1 98.88 178 ILE A O 1
ATOM 1401 N N . GLY A 1 179 ? 1.661 -4.473 -16.375 1 98.69 179 GLY A N 1
ATOM 1402 C CA . GLY A 1 179 ? 1.229 -5.531 -17.281 1 98.69 179 GLY A CA 1
ATOM 1403 C C . GLY A 1 179 ? 1.71 -6.906 -16.859 1 98.69 179 GLY A C 1
ATOM 1404 O O . GLY A 1 179 ? 2.559 -7.031 -15.977 1 98.69 179 GLY A O 1
ATOM 1405 N N . ASN A 1 180 ? 1.2 -7.949 -17.578 1 97.88 180 ASN A N 1
ATOM 1406 C CA . ASN A 1 180 ? 1.475 -9.344 -17.266 1 97.88 180 ASN A CA 1
ATOM 1407 C C . ASN A 1 180 ? 2.963 -9.664 -17.375 1 97.88 180 ASN A C 1
ATOM 1409 O O . ASN A 1 180 ? 3.684 -9.031 -18.156 1 97.88 180 ASN A O 1
ATOM 1413 N N . ASN A 1 181 ? 3.408 -10.625 -16.562 1 97.31 181 ASN A N 1
ATOM 1414 C CA . ASN A 1 181 ? 4.734 -11.219 -16.688 1 97.31 181 ASN A CA 1
ATOM 1415 C C . ASN A 1 181 ? 5.836 -10.18 -16.516 1 97.31 181 ASN A C 1
ATOM 1417 O O . ASN A 1 181 ? 6.844 -10.211 -17.234 1 97.31 181 ASN A O 1
ATOM 1421 N N . THR A 1 182 ? 5.59 -9.195 -15.711 1 98.12 182 THR A N 1
ATOM 1422 C CA . THR A 1 182 ? 6.559 -8.133 -15.461 1 98.12 182 THR A CA 1
ATOM 1423 C C . THR A 1 182 ? 7.211 -8.305 -14.094 1 98.12 182 THR A C 1
ATOM 1425 O O . THR A 1 182 ? 6.551 -8.719 -13.133 1 98.12 182 THR A O 1
ATOM 1428 N N . ILE A 1 183 ? 8.516 -8.016 -14.008 1 98.25 183 ILE A N 1
ATOM 1429 C CA . ILE A 1 183 ? 9.273 -8.078 -12.766 1 98.25 183 ILE A CA 1
ATOM 1430 C C . ILE A 1 183 ? 9.664 -6.664 -12.328 1 98.25 183 ILE A C 1
ATOM 1432 O O . ILE A 1 183 ? 10.227 -5.898 -13.117 1 98.25 183 ILE A O 1
ATOM 1436 N N . ILE A 1 184 ? 9.305 -6.344 -11.109 1 98.69 184 ILE A N 1
ATOM 1437 C CA . ILE A 1 184 ? 9.734 -5.078 -10.523 1 98.69 184 ILE A CA 1
ATOM 1438 C C . ILE A 1 184 ? 10.883 -5.324 -9.547 1 98.69 184 ILE A C 1
ATOM 1440 O O . ILE A 1 184 ? 10.719 -6.043 -8.555 1 98.69 184 ILE A O 1
ATOM 1444 N N . GLY A 1 185 ? 11.992 -4.68 -9.797 1 98.5 185 GLY A N 1
ATOM 1445 C CA . GLY A 1 185 ? 13.172 -4.879 -8.969 1 98.5 185 GLY A CA 1
ATOM 1446 C C . GLY A 1 185 ? 13.031 -4.293 -7.578 1 98.5 185 GLY A C 1
ATOM 1447 O O . GLY A 1 185 ? 12.289 -3.326 -7.379 1 98.5 185 GLY A O 1
ATOM 1448 N N . ALA A 1 186 ? 13.836 -4.91 -6.68 1 98.56 186 ALA A N 1
ATOM 1449 C CA . ALA A 1 186 ? 13.742 -4.547 -5.27 1 98.56 186 ALA A CA 1
ATOM 1450 C C . ALA A 1 186 ? 13.977 -3.051 -5.074 1 98.56 186 ALA A C 1
ATOM 1452 O O . ALA A 1 186 ? 14.867 -2.469 -5.699 1 98.56 186 ALA A O 1
ATOM 1453 N N . GLY A 1 187 ? 13.117 -2.451 -4.227 1 98.38 187 GLY A N 1
ATOM 1454 C CA . GLY A 1 187 ? 13.336 -1.076 -3.809 1 98.38 187 GLY A CA 1
ATOM 1455 C C . GLY A 1 187 ? 12.93 -0.062 -4.859 1 98.38 187 GLY A C 1
ATOM 1456 O O . GLY A 1 187 ? 13.109 1.143 -4.672 1 98.38 187 GLY A O 1
ATOM 1457 N N . ALA A 1 188 ? 12.414 -0.506 -5.98 1 98.69 188 ALA A N 1
ATOM 1458 C CA . ALA A 1 188 ? 11.953 0.44 -6.996 1 98.69 188 ALA A CA 1
ATOM 1459 C C . ALA A 1 188 ? 10.781 1.263 -6.48 1 98.69 188 ALA A C 1
ATOM 1461 O O . ALA A 1 188 ? 10.039 0.816 -5.602 1 98.69 188 ALA A O 1
ATOM 1462 N N . ILE A 1 189 ? 10.68 2.477 -7.004 1 98.75 189 ILE A N 1
ATOM 1463 C CA . ILE A 1 189 ? 9.57 3.385 -6.715 1 98.75 189 ILE A CA 1
ATOM 1464 C C . ILE A 1 189 ? 8.867 3.771 -8.008 1 98.75 189 ILE A C 1
ATOM 1466 O O . ILE A 1 189 ? 9.508 4.199 -8.969 1 98.75 189 ILE A O 1
ATOM 1470 N N . ILE A 1 190 ? 7.516 3.574 -8.07 1 98.88 190 ILE A N 1
ATOM 1471 C CA . ILE A 1 190 ? 6.73 3.879 -9.266 1 98.88 190 ILE A CA 1
ATOM 1472 C C . ILE A 1 190 ? 5.793 5.051 -8.977 1 98.88 190 ILE A C 1
ATOM 1474 O O . ILE A 1 190 ? 5.008 5.008 -8.023 1 98.88 190 ILE A O 1
ATOM 1478 N N . ARG A 1 191 ? 5.828 6.078 -9.797 1 98.44 191 ARG A N 1
ATOM 1479 C CA . ARG A 1 191 ? 5.035 7.293 -9.641 1 98.44 191 ARG A CA 1
ATOM 1480 C C . ARG A 1 191 ? 3.557 7.016 -9.898 1 98.44 191 ARG A C 1
ATOM 1482 O O . ARG A 1 191 ? 3.211 6.102 -10.648 1 98.44 191 ARG A O 1
ATOM 1489 N N . ASP A 1 192 ? 2.732 7.844 -9.297 1 98.12 192 ASP A N 1
ATOM 1490 C CA . ASP A 1 192 ? 1.294 7.688 -9.492 1 98.12 192 ASP A CA 1
ATOM 1491 C C . ASP A 1 192 ? 0.924 7.809 -10.969 1 98.12 192 ASP A C 1
ATOM 1493 O O . ASP A 1 192 ? 1.541 8.578 -11.703 1 98.12 192 ASP A O 1
ATOM 1497 N N . LYS A 1 193 ? -0.053 7.008 -11.453 1 98.12 193 LYS A N 1
ATOM 1498 C CA . LYS A 1 193 ? -0.693 7.062 -12.758 1 98.12 193 LYS A CA 1
ATOM 1499 C C . LYS A 1 193 ? 0.232 6.523 -13.844 1 98.12 193 LYS A C 1
ATOM 1501 O O . LYS A 1 193 ? -0.096 6.578 -15.031 1 98.12 193 LYS A O 1
ATOM 1506 N N . VAL A 1 194 ? 1.396 5.961 -13.523 1 98.75 194 VAL A N 1
ATOM 1507 C CA . VAL A 1 194 ? 2.309 5.383 -14.508 1 98.75 194 VAL A CA 1
ATOM 1508 C C . VAL A 1 194 ? 1.774 4.035 -14.977 1 98.75 194 VAL A C 1
ATOM 1510 O O . VAL A 1 194 ? 1.214 3.271 -14.188 1 98.75 194 VAL A O 1
ATOM 1513 N N . LYS A 1 195 ? 2.006 3.756 -16.266 1 98.88 195 LYS A N 1
ATOM 1514 C CA . LYS A 1 195 ? 1.711 2.455 -16.859 1 98.88 195 LYS A CA 1
ATOM 1515 C C . LYS A 1 195 ? 2.992 1.728 -17.25 1 98.88 195 LYS A C 1
ATOM 1517 O O . LYS A 1 195 ? 3.793 2.244 -18.031 1 98.88 195 LYS A O 1
ATOM 1522 N N . ILE A 1 196 ? 3.227 0.609 -16.672 1 98.88 196 ILE A N 1
ATOM 1523 C CA . ILE A 1 196 ? 4.305 -0.282 -17.094 1 98.88 196 ILE A CA 1
ATOM 1524 C C . ILE A 1 196 ? 3.732 -1.431 -17.922 1 98.88 196 ILE A C 1
ATOM 1526 O O . ILE A 1 196 ? 2.797 -2.109 -17.484 1 98.88 196 ILE A O 1
ATOM 1530 N N . GLY A 1 197 ? 4.297 -1.686 -19.062 1 98.69 197 GLY A N 1
ATOM 1531 C CA . GLY A 1 197 ? 3.789 -2.695 -19.984 1 98.69 197 GLY A CA 1
ATOM 1532 C C . GLY A 1 197 ? 4.016 -4.113 -19.484 1 98.69 197 GLY A C 1
ATOM 1533 O O . GLY A 1 197 ? 4.457 -4.32 -18.359 1 98.69 197 GLY A O 1
ATOM 1534 N N . SER A 1 198 ? 3.65 -5.086 -20.422 1 98.25 198 SER A N 1
ATOM 1535 C CA . SER A 1 198 ? 3.848 -6.504 -20.156 1 98.25 198 SER A CA 1
ATOM 1536 C C . SER A 1 198 ? 5.262 -6.945 -20.516 1 98.25 198 SER A C 1
ATOM 1538 O O . SER A 1 198 ? 5.91 -6.332 -21.359 1 98.25 198 SER A O 1
ATOM 1540 N N . ASN A 1 199 ? 5.695 -7.996 -19.812 1 97.56 199 ASN A N 1
ATOM 1541 C CA . ASN A 1 199 ? 6.988 -8.602 -20.109 1 97.56 199 ASN A CA 1
ATOM 1542 C C . ASN A 1 199 ? 8.133 -7.609 -19.922 1 97.56 199 ASN A C 1
ATOM 1544 O O . ASN A 1 199 ? 9.016 -7.512 -20.781 1 97.56 199 ASN A O 1
ATOM 1548 N N . CYS A 1 200 ? 8.055 -6.863 -18.844 1 98.38 200 CYS A N 1
ATOM 1549 C CA . CYS A 1 200 ? 9.102 -5.891 -18.547 1 98.38 200 CYS A CA 1
ATOM 1550 C C . CYS A 1 200 ? 9.953 -6.348 -17.359 1 98.38 200 CYS A C 1
ATOM 1552 O O . CYS A 1 200 ? 9.508 -7.164 -16.547 1 98.38 200 CYS A O 1
ATOM 1554 N N . THR A 1 201 ? 11.148 -5.934 -17.344 1 98.31 201 THR A N 1
ATOM 1555 C CA . THR A 1 201 ? 12.031 -6.012 -16.172 1 98.31 201 THR A CA 1
ATOM 1556 C C . THR A 1 201 ? 12.469 -4.617 -15.734 1 98.31 201 THR A C 1
ATOM 1558 O O . THR A 1 201 ? 13.148 -3.908 -16.484 1 98.31 201 THR A O 1
ATOM 1561 N N . ILE A 1 202 ? 12.039 -4.211 -14.57 1 98.75 202 ILE A N 1
ATOM 1562 C CA . ILE A 1 202 ? 12.469 -2.945 -13.977 1 98.75 202 ILE A CA 1
ATOM 1563 C C . ILE A 1 202 ? 13.609 -3.191 -12.992 1 98.75 202 ILE A C 1
ATOM 1565 O O . ILE A 1 202 ? 13.492 -4.012 -12.086 1 98.75 202 ILE A O 1
ATOM 1569 N N . GLY A 1 203 ? 14.672 -2.475 -13.164 1 98.38 203 GLY A N 1
ATOM 1570 C CA . GLY A 1 203 ? 15.844 -2.648 -12.312 1 98.38 203 GLY A CA 1
ATOM 1571 C C . GLY A 1 203 ? 15.609 -2.223 -10.875 1 98.38 203 GLY A C 1
ATOM 1572 O O . GLY A 1 203 ? 14.75 -1.384 -10.609 1 98.38 203 GLY A O 1
ATOM 1573 N N . MET A 1 204 ? 16.438 -2.85 -9.992 1 97.94 204 MET A N 1
ATOM 1574 C CA . MET A 1 204 ? 16.359 -2.525 -8.57 1 97.94 204 MET A CA 1
ATOM 1575 C C . MET A 1 204 ? 16.641 -1.046 -8.328 1 97.94 204 MET A C 1
ATOM 1577 O O . MET A 1 204 ? 17.484 -0.453 -9.016 1 97.94 204 MET A O 1
ATOM 1581 N N . GLY A 1 205 ? 15.93 -0.491 -7.34 1 97.25 205 GLY A N 1
ATOM 1582 C CA . GLY A 1 205 ? 16.188 0.873 -6.906 1 97.25 205 GLY A CA 1
ATOM 1583 C C . GLY A 1 205 ? 15.781 1.913 -7.934 1 97.25 205 GLY A C 1
ATOM 1584 O O . GLY A 1 205 ? 16.078 3.098 -7.777 1 97.25 205 GLY A O 1
ATOM 1585 N N . SER A 1 206 ? 15.094 1.481 -9.008 1 97.94 206 SER A N 1
ATOM 1586 C CA . SER A 1 206 ? 14.719 2.412 -10.07 1 97.94 206 SER A CA 1
ATOM 1587 C C . SER A 1 206 ? 13.609 3.35 -9.617 1 97.94 206 SER A C 1
ATOM 1589 O O . SER A 1 206 ? 12.742 2.959 -8.828 1 97.94 206 SER A O 1
ATOM 1591 N N . ASN A 1 207 ? 13.672 4.59 -10.094 1 98.12 207 ASN A N 1
ATOM 1592 C CA . ASN A 1 207 ? 12.594 5.559 -9.961 1 98.12 207 ASN A CA 1
ATOM 1593 C C . ASN A 1 207 ? 11.836 5.734 -11.273 1 98.12 207 ASN A C 1
ATOM 1595 O O . ASN A 1 207 ? 12.281 6.461 -12.164 1 98.12 207 ASN A O 1
ATOM 1599 N N . VAL A 1 208 ? 10.672 5.098 -11.391 1 98.62 208 VAL A N 1
ATOM 1600 C CA . VAL A 1 208 ? 9.914 5.105 -12.633 1 98.62 208 VAL A CA 1
ATOM 1601 C C . VAL A 1 208 ? 8.938 6.281 -12.633 1 98.62 208 VAL A C 1
ATOM 1603 O O . VAL A 1 208 ? 7.922 6.258 -11.93 1 98.62 208 VAL A O 1
ATOM 1606 N N . VAL A 1 209 ? 9.18 7.254 -13.508 1 97.62 209 VAL A N 1
ATOM 1607 C CA . VAL A 1 209 ? 8.398 8.484 -13.461 1 97.62 209 VAL A CA 1
ATOM 1608 C C . VAL A 1 209 ? 7.605 8.648 -14.758 1 97.62 209 VAL A C 1
ATOM 1610 O O . VAL A 1 209 ? 6.816 9.586 -14.898 1 97.62 209 VAL A O 1
ATOM 1613 N N . THR A 1 210 ? 7.91 7.797 -15.734 1 98 210 THR A N 1
ATOM 1614 C CA . THR A 1 210 ? 7.172 7.801 -17 1 98 210 THR A CA 1
ATOM 1615 C C . THR A 1 210 ? 6.777 6.383 -17.391 1 98 210 THR A C 1
ATOM 1617 O O . THR A 1 210 ? 7.316 5.41 -16.859 1 98 210 THR A O 1
ATOM 1620 N N . ASP A 1 211 ? 5.875 6.273 -18.344 1 98.81 211 ASP A N 1
ATOM 1621 C CA . ASP A 1 211 ? 5.395 4.973 -18.797 1 98.81 211 ASP A CA 1
ATOM 1622 C C . ASP A 1 211 ? 6.531 4.148 -19.406 1 98.81 211 ASP A C 1
ATOM 1624 O O . ASP A 1 211 ? 7.461 4.699 -19.984 1 98.81 211 ASP A O 1
ATOM 1628 N N . ILE A 1 212 ? 6.512 2.842 -19.234 1 98.81 212 ILE A N 1
ATOM 1629 C CA . ILE A 1 212 ? 7.441 1.877 -19.797 1 98.81 212 ILE A CA 1
ATOM 1630 C C . ILE A 1 212 ? 6.699 0.96 -20.766 1 98.81 212 ILE A C 1
ATOM 1632 O O . ILE A 1 212 ? 5.738 0.289 -20.391 1 98.81 212 ILE A O 1
ATOM 1636 N N . PRO A 1 213 ? 7.078 0.845 -22.047 1 98.56 213 PRO A N 1
ATOM 1637 C CA . PRO A 1 213 ? 6.379 0 -23.016 1 98.56 213 PRO A CA 1
ATOM 1638 C C . PRO A 1 213 ? 6.602 -1.49 -22.781 1 98.56 213 PRO A C 1
ATOM 1640 O O . PRO A 1 213 ? 7.496 -1.867 -22.016 1 98.56 213 PRO A O 1
ATOM 1643 N N . ASP A 1 214 ? 5.816 -2.279 -23.469 1 98.5 214 ASP A N 1
ATOM 1644 C CA . ASP A 1 214 ? 5.945 -3.732 -23.391 1 98.5 214 ASP A CA 1
ATOM 1645 C C . ASP A 1 214 ? 7.359 -4.176 -23.766 1 98.5 214 ASP A C 1
ATOM 1647 O O . ASP A 1 214 ? 8.062 -3.477 -24.5 1 98.5 214 ASP A O 1
ATOM 1651 N N . ASP A 1 215 ? 7.766 -5.297 -23.188 1 98.12 215 ASP A N 1
ATOM 1652 C CA . ASP A 1 215 ? 8.977 -6.012 -23.578 1 98.12 215 ASP A CA 1
ATOM 1653 C C . ASP A 1 215 ? 10.219 -5.16 -23.359 1 98.12 215 ASP A C 1
ATOM 1655 O O . ASP A 1 215 ? 11.133 -5.156 -24.188 1 98.12 215 ASP A O 1
ATOM 1659 N N . SER A 1 216 ? 10.227 -4.387 -22.234 1 98.44 216 SER A N 1
ATOM 1660 C CA . SER A 1 216 ? 11.328 -3.459 -22 1 98.44 216 SER A CA 1
ATOM 1661 C C . SER A 1 216 ? 12.18 -3.902 -20.812 1 98.44 216 SER A C 1
ATOM 1663 O O . SER A 1 216 ? 11.648 -4.41 -19.812 1 98.44 216 SER A O 1
ATOM 1665 N N . ILE A 1 217 ? 13.414 -3.777 -20.922 1 98.44 217 ILE A N 1
ATOM 1666 C CA . ILE A 1 217 ? 14.32 -3.699 -19.781 1 98.44 217 ILE A CA 1
ATOM 1667 C C . ILE A 1 217 ? 14.609 -2.236 -19.438 1 98.44 217 ILE A C 1
ATOM 1669 O O . ILE A 1 217 ? 15.109 -1.488 -20.281 1 98.44 217 ILE A O 1
ATOM 1673 N N . ALA A 1 218 ? 14.25 -1.813 -18.266 1 98.62 218 ALA A N 1
ATOM 1674 C CA . ALA A 1 218 ? 14.391 -0.413 -17.891 1 98.62 218 ALA A CA 1
ATOM 1675 C C . ALA A 1 218 ? 14.992 -0.289 -16.484 1 98.62 218 ALA A C 1
ATOM 1677 O O . ALA A 1 218 ? 14.719 -1.12 -15.617 1 98.62 218 ALA A O 1
ATOM 1678 N N . PHE A 1 219 ? 15.859 0.66 -16.234 1 97.94 219 PHE A N 1
ATOM 1679 C CA . PHE A 1 219 ? 16.422 0.915 -14.906 1 97.94 219 PHE A CA 1
ATOM 1680 C C . PHE A 1 219 ? 16.984 2.332 -14.82 1 97.94 219 PHE A C 1
ATOM 1682 O O . PHE A 1 219 ? 17.156 3.002 -15.844 1 97.94 219 PHE A O 1
ATOM 1689 N N . GLY A 1 220 ? 17.109 2.787 -13.531 1 95.44 220 GLY A N 1
ATOM 1690 C CA . GLY A 1 220 ? 17.766 4.066 -13.312 1 95.44 220 GLY A CA 1
ATOM 1691 C C . GLY A 1 220 ? 16.906 5.043 -12.523 1 95.44 220 GLY A C 1
ATOM 1692 O O . GLY A 1 220 ? 15.773 4.73 -12.164 1 95.44 220 GLY A O 1
ATOM 1693 N N . ASN A 1 221 ? 17.516 6.355 -12.227 1 93.06 221 ASN A N 1
ATOM 1694 C CA . ASN A 1 221 ? 16.906 7.469 -11.516 1 93.06 221 ASN A CA 1
ATOM 1695 C C . ASN A 1 221 ? 17.172 8.797 -12.211 1 93.06 221 ASN A C 1
ATOM 1697 O O . ASN A 1 221 ? 18.188 9.445 -11.945 1 93.06 221 ASN A O 1
ATOM 1701 N N . PRO A 1 222 ? 16.344 9.102 -13.078 1 93.38 222 PRO A N 1
ATOM 1702 C CA . PRO A 1 222 ? 15.055 8.5 -13.406 1 93.38 222 PRO A CA 1
ATOM 1703 C C . PRO A 1 222 ? 15.195 7.234 -14.25 1 93.38 222 PRO A C 1
ATOM 1705 O O . PRO A 1 222 ? 16.219 7.039 -14.914 1 93.38 222 PRO A O 1
ATOM 1708 N N . CYS A 1 223 ? 14.258 6.398 -14.195 1 94.88 223 CYS A N 1
ATOM 1709 C CA . CYS A 1 223 ? 14.219 5.141 -14.93 1 94.88 223 CYS A CA 1
ATOM 1710 C C . CYS A 1 223 ? 14.07 5.391 -16.422 1 94.88 223 CYS A C 1
ATOM 1712 O O . CYS A 1 223 ? 13.266 6.223 -16.844 1 94.88 223 CYS A O 1
ATOM 1714 N N . LYS A 1 224 ? 14.867 4.664 -17.203 1 96.56 224 LYS A N 1
ATOM 1715 C CA . LYS A 1 224 ? 14.812 4.723 -18.672 1 96.56 224 LYS A CA 1
ATOM 1716 C C . LYS A 1 224 ? 14.867 3.326 -19.281 1 96.56 224 LYS A C 1
ATOM 1718 O O . LYS A 1 224 ? 15.383 2.393 -18.656 1 96.56 224 LYS A O 1
ATOM 1723 N N . VAL A 1 225 ? 14.344 3.215 -20.531 1 97.38 225 VAL A N 1
ATOM 1724 C CA . VAL A 1 225 ? 14.414 1.959 -21.281 1 97.38 225 VAL A CA 1
ATOM 1725 C C . VAL A 1 225 ? 15.82 1.769 -21.844 1 97.38 225 VAL A C 1
ATOM 1727 O O . VAL A 1 225 ? 16.375 2.678 -22.453 1 97.38 225 VAL A O 1
ATOM 1730 N N . HIS A 1 226 ? 16.422 0.586 -21.594 1 97.38 226 HIS A N 1
ATOM 1731 C CA . HIS A 1 226 ? 17.781 0.331 -22.062 1 97.38 226 HIS A CA 1
ATOM 1732 C C . HIS A 1 226 ? 17.812 -0.812 -23.062 1 97.38 226 HIS A C 1
ATOM 1734 O O . HIS A 1 226 ? 18.828 -1.027 -23.734 1 97.38 226 HIS A O 1
ATOM 1740 N N . GLY A 1 227 ? 16.75 -1.579 -23.156 1 95.62 227 GLY A N 1
ATOM 1741 C CA . GLY A 1 227 ? 16.734 -2.686 -24.109 1 95.62 227 GLY A CA 1
ATOM 1742 C C . GLY A 1 227 ? 15.422 -3.445 -24.109 1 95.62 227 GLY A C 1
ATOM 1743 O O . GLY A 1 227 ? 14.477 -3.061 -23.422 1 95.62 227 GLY A O 1
ATOM 1744 N N . LYS A 1 228 ? 15.414 -4.453 -25 1 93.69 228 LYS A N 1
ATOM 1745 C CA . LYS A 1 228 ? 14.25 -5.332 -25.094 1 93.69 228 LYS A CA 1
ATOM 1746 C C . LYS A 1 228 ? 14.391 -6.531 -24.156 1 93.69 228 LYS A C 1
ATOM 1748 O O . LYS A 1 228 ? 15.469 -7.109 -24.047 1 93.69 228 LYS A O 1
ATOM 1753 N N . ASN A 1 229 ? 13.312 -6.773 -23.5 1 89.62 229 ASN A N 1
ATOM 1754 C CA . ASN A 1 229 ? 13.289 -7.961 -22.656 1 89.62 229 ASN A CA 1
ATOM 1755 C C . ASN A 1 229 ? 13 -9.219 -23.469 1 89.62 229 ASN A C 1
ATOM 1757 O O . ASN A 1 229 ? 11.836 -9.516 -23.766 1 89.62 229 ASN A O 1
ATOM 1761 N N . THR A 1 230 ? 14 -9.945 -23.938 1 81.19 230 THR A N 1
ATOM 1762 C CA . THR A 1 230 ? 13.859 -11.094 -24.828 1 81.19 230 THR A CA 1
ATOM 1763 C C . THR A 1 230 ? 13.648 -12.375 -24.031 1 81.19 230 THR A C 1
ATOM 1765 O O . THR A 1 230 ? 14.109 -12.492 -22.891 1 81.19 230 THR A O 1
ATOM 1768 N N . MET B 1 1 ? -6.738 17.5 23.453 1 64.56 1 MET B N 1
ATOM 1769 C CA . MET B 1 1 ? -6.281 16.172 23.859 1 64.56 1 MET B CA 1
ATOM 1770 C C . MET B 1 1 ? -6.688 15.125 22.828 1 64.56 1 MET B C 1
ATOM 1772 O O . MET B 1 1 ? -7.754 15.227 22.219 1 64.56 1 MET B O 1
ATOM 1776 N N . VAL B 1 2 ? -5.711 14.172 22.562 1 74.56 2 VAL B N 1
ATOM 1777 C CA . VAL B 1 2 ? -5.973 13.102 21.594 1 74.56 2 VAL B CA 1
ATOM 1778 C C . VAL B 1 2 ? -6.91 12.07 22.219 1 74.56 2 VAL B C 1
ATOM 1780 O O . VAL B 1 2 ? -6.66 11.578 23.312 1 74.56 2 VAL B O 1
ATOM 1783 N N . LYS B 1 3 ? -8.062 11.859 21.547 1 75.62 3 LYS B N 1
ATOM 1784 C CA . LYS B 1 3 ? -9.07 10.938 22.062 1 75.62 3 LYS B CA 1
ATOM 1785 C C . LYS B 1 3 ? -8.672 9.484 21.812 1 75.62 3 LYS B C 1
ATOM 1787 O O . LYS B 1 3 ? -8.125 9.164 20.75 1 75.62 3 LYS B O 1
ATOM 1792 N N . SER B 1 4 ? -8.867 8.719 22.828 1 78.69 4 SER B N 1
ATOM 1793 C CA . SER B 1 4 ? -8.633 7.285 22.703 1 78.69 4 SER B CA 1
ATOM 1794 C C . SER B 1 4 ? -9.867 6.574 22.156 1 78.69 4 SER B C 1
ATOM 1796 O O . SER B 1 4 ? -10.961 7.137 22.141 1 78.69 4 SER B O 1
ATOM 1798 N N . LYS B 1 5 ? -9.727 5.41 21.734 1 81.62 5 LYS B N 1
ATOM 1799 C CA . LYS B 1 5 ? -10.781 4.609 21.109 1 81.62 5 LYS B CA 1
ATOM 1800 C C . LYS B 1 5 ? -11.984 4.469 22.031 1 81.62 5 LYS B C 1
ATOM 1802 O O . LYS B 1 5 ? -13.133 4.5 21.578 1 81.62 5 LYS B O 1
ATOM 1807 N N . LYS B 1 6 ? -11.812 4.359 23.312 1 82.19 6 LYS B N 1
ATOM 1808 C CA . LYS B 1 6 ? -12.867 4.137 24.297 1 82.19 6 LYS B CA 1
ATOM 1809 C C . LYS B 1 6 ? -13.75 5.375 24.453 1 82.19 6 LYS B C 1
ATOM 1811 O O . LYS B 1 6 ? -14.875 5.285 24.938 1 82.19 6 LYS B O 1
ATOM 1816 N N . GLU B 1 7 ? -13.195 6.383 23.984 1 85.5 7 GLU B N 1
ATOM 1817 C CA . GLU B 1 7 ? -13.883 7.656 24.188 1 85.5 7 GLU B CA 1
ATOM 1818 C C . GLU B 1 7 ? -14.727 8.016 22.953 1 85.5 7 GLU B C 1
ATOM 1820 O O . GLU B 1 7 ? -15.492 8.984 22.984 1 85.5 7 GLU B O 1
ATOM 1825 N N . ILE B 1 8 ? -14.602 7.27 21.969 1 90.19 8 ILE B N 1
ATOM 1826 C CA . ILE B 1 8 ? -15.242 7.609 20.703 1 90.19 8 ILE B CA 1
ATOM 1827 C C . ILE B 1 8 ? -16.531 6.812 20.547 1 90.19 8 ILE B C 1
ATOM 1829 O O . ILE B 1 8 ? -16.547 5.594 20.75 1 90.19 8 ILE B O 1
ATOM 1833 N N . ASP B 1 9 ? -17.594 7.52 20.281 1 91.69 9 ASP B N 1
ATOM 1834 C CA . ASP B 1 9 ? -18.859 6.879 19.938 1 91.69 9 ASP B CA 1
ATOM 1835 C C . ASP B 1 9 ? -18.953 6.605 18.438 1 91.69 9 ASP B C 1
ATOM 1837 O O . ASP B 1 9 ? -19.312 7.492 17.672 1 91.69 9 ASP B O 1
ATOM 1841 N N . ILE B 1 10 ? -18.797 5.387 18.094 1 90 10 ILE B N 1
ATOM 1842 C CA . ILE B 1 10 ? -18.688 5.031 16.672 1 90 10 ILE B CA 1
ATOM 1843 C C . ILE B 1 10 ? -20.078 4.98 16.047 1 90 10 ILE B C 1
ATOM 1845 O O . ILE B 1 10 ? -20.203 4.848 14.82 1 90 10 ILE B O 1
ATOM 1849 N N . ASN B 1 11 ? -21.062 5.105 16.797 1 90.69 11 ASN B N 1
ATOM 1850 C CA . ASN B 1 11 ? -22.422 5.16 16.25 1 90.69 11 ASN B CA 1
ATOM 1851 C C . ASN B 1 11 ? -22.734 6.531 15.656 1 90.69 11 ASN B C 1
ATOM 1853 O O . ASN B 1 11 ? -23.672 6.676 14.883 1 90.69 11 ASN B O 1
ATOM 1857 N N . ARG B 1 12 ? -21.984 7.465 16.094 1 93.19 12 ARG B N 1
ATOM 1858 C CA . ARG B 1 12 ? -22.062 8.773 15.445 1 93.19 12 ARG B CA 1
ATOM 1859 C C . ARG B 1 12 ? -21.219 8.805 14.18 1 93.19 12 ARG B C 1
ATOM 1861 O O . ARG B 1 12 ? -20.172 8.172 14.109 1 93.19 12 ARG B O 1
ATOM 1868 N N . PRO B 1 13 ? -21.719 9.578 13.234 1 96.5 13 PRO B N 1
ATOM 1869 C CA . PRO B 1 13 ? -20.938 9.633 12 1 96.5 13 PRO B CA 1
ATOM 1870 C C . PRO B 1 13 ? -19.625 10.422 12.164 1 96.5 13 PRO B C 1
ATOM 1872 O O . PRO B 1 13 ? -19.562 11.359 12.961 1 96.5 13 PRO B O 1
ATOM 1875 N N . LEU B 1 14 ? -18.609 9.977 11.523 1 97.88 14 LEU B N 1
ATOM 1876 C CA . LEU B 1 14 ? -17.422 10.805 11.328 1 97.88 14 LEU B CA 1
ATOM 1877 C C . LEU B 1 14 ? -17.656 11.844 10.242 1 97.88 14 LEU B C 1
ATOM 1879 O O . LEU B 1 14 ? -18.031 11.492 9.117 1 97.88 14 LEU B O 1
ATOM 1883 N N . HIS B 1 15 ? -17.5 13.102 10.555 1 97.69 15 HIS B N 1
ATOM 1884 C CA . HIS B 1 15 ? -17.656 14.172 9.578 1 97.69 15 HIS B CA 1
ATOM 1885 C C . HIS B 1 15 ? -16.359 14.398 8.805 1 97.69 15 HIS B C 1
ATOM 1887 O O . HIS B 1 15 ? -15.305 14.633 9.414 1 97.69 15 HIS B O 1
ATOM 1893 N N . ILE B 1 16 ? -16.438 14.305 7.5 1 97.19 16 ILE B N 1
ATOM 1894 C CA . ILE B 1 16 ? -15.266 14.438 6.633 1 97.19 16 ILE B CA 1
ATOM 1895 C C . ILE B 1 16 ? -15.281 15.805 5.953 1 97.19 16 ILE B C 1
ATOM 1897 O O . ILE B 1 16 ? -16.234 16.141 5.23 1 97.19 16 ILE B O 1
ATOM 1901 N N . LEU B 1 17 ? -14.234 16.562 6.223 1 95.81 17 LEU B N 1
ATOM 1902 C CA . LEU B 1 17 ? -14.148 17.906 5.652 1 95.81 17 LEU B CA 1
ATOM 1903 C C . LEU B 1 17 ? -13.484 17.875 4.281 1 95.81 17 LEU B C 1
ATOM 1905 O O . LEU B 1 17 ? -12.289 17.578 4.168 1 95.81 17 LEU B O 1
ATOM 1909 N N . GLY B 1 18 ? -14.258 18.281 3.289 1 93.75 18 GLY B N 1
ATOM 1910 C CA . GLY B 1 18 ? -13.766 18.219 1.92 1 93.75 18 GLY B CA 1
ATOM 1911 C C . GLY B 1 18 ? -13.859 16.828 1.316 1 93.75 18 GLY B C 1
ATOM 1912 O O . GLY B 1 18 ? -14.062 15.844 2.033 1 93.75 18 GLY B O 1
ATOM 1913 N N . PHE B 1 19 ? -13.688 16.859 -0.032 1 92.44 19 PHE B N 1
ATOM 1914 C CA . PHE B 1 19 ? -13.828 15.594 -0.741 1 92.44 19 PHE B CA 1
ATOM 1915 C C . PHE B 1 19 ? -12.828 15.5 -1.888 1 92.44 19 PHE B C 1
ATOM 1917 O O . PHE B 1 19 ? -12.891 16.297 -2.834 1 92.44 19 PHE B O 1
ATOM 1924 N N . ALA B 1 20 ? -11.93 14.625 -1.71 1 92.25 20 ALA B N 1
ATOM 1925 C CA . ALA B 1 20 ? -11.078 14.203 -2.816 1 92.25 20 ALA B CA 1
ATOM 1926 C C . ALA B 1 20 ? -11.375 12.758 -3.211 1 92.25 20 ALA B C 1
ATOM 1928 O O . ALA B 1 20 ? -11.039 11.828 -2.475 1 92.25 20 ALA B O 1
ATOM 1929 N N . SER B 1 21 ? -11.945 12.586 -4.422 1 92.88 21 SER B N 1
ATOM 1930 C CA . SER B 1 21 ? -12.453 11.289 -4.844 1 92.88 21 SER B CA 1
ATOM 1931 C C . SER B 1 21 ? -11.344 10.242 -4.875 1 92.88 21 SER B C 1
ATOM 1933 O O . SER B 1 21 ? -11.57 9.078 -4.551 1 92.88 21 SER B O 1
ATOM 1935 N N . VAL B 1 22 ? -10.164 10.617 -5.211 1 92.44 22 VAL B N 1
ATOM 1936 C CA . VAL B 1 22 ? -9.07 9.695 -5.488 1 92.44 22 VAL B CA 1
ATOM 1937 C C . VAL B 1 22 ? -8.625 9.016 -4.195 1 92.44 22 VAL B C 1
ATOM 1939 O O . VAL B 1 22 ? -8.109 7.895 -4.215 1 92.44 22 VAL B O 1
ATOM 1942 N N . ILE B 1 23 ? -8.812 9.641 -3.045 1 94.38 23 ILE B N 1
ATOM 1943 C CA . ILE B 1 23 ? -8.258 9.094 -1.81 1 94.38 23 ILE B CA 1
ATOM 1944 C C . ILE B 1 23 ? -9.398 8.758 -0.845 1 94.38 23 ILE B C 1
ATOM 1946 O O . ILE B 1 23 ? -9.156 8.258 0.256 1 94.38 23 ILE B O 1
ATOM 1950 N N . PHE B 1 24 ? -10.562 8.969 -1.19 1 95.81 24 PHE B N 1
ATOM 1951 C CA . PHE B 1 24 ? -11.664 8.945 -0.235 1 95.81 24 PHE B CA 1
ATOM 1952 C C . PHE B 1 24 ? -11.867 7.543 0.321 1 95.81 24 PHE B C 1
ATOM 1954 O O . PHE B 1 24 ? -12.078 7.371 1.523 1 95.81 24 PHE B O 1
ATOM 1961 N N . ASN B 1 25 ? -11.891 6.508 -0.516 1 97.88 25 ASN B N 1
ATOM 1962 C CA . ASN B 1 25 ? -12.055 5.148 -0.013 1 97.88 25 ASN B CA 1
ATOM 1963 C C . ASN B 1 25 ? -10.938 4.773 0.957 1 97.88 25 ASN B C 1
ATOM 1965 O O . ASN B 1 25 ? -11.164 4.031 1.914 1 97.88 25 ASN B O 1
ATOM 1969 N N . VAL B 1 26 ? -9.719 5.223 0.681 1 98.06 26 VAL B N 1
ATOM 1970 C CA . VAL B 1 26 ? -8.594 4.98 1.582 1 98.06 26 VAL B CA 1
ATOM 1971 C C . VAL B 1 26 ? -8.906 5.562 2.959 1 98.06 26 VAL B C 1
ATOM 1973 O O . VAL B 1 26 ? -8.664 4.918 3.98 1 98.06 26 VAL B O 1
ATOM 1976 N N . LEU B 1 27 ? -9.453 6.758 2.967 1 97.56 27 LEU B N 1
ATOM 1977 C CA . LEU B 1 27 ? -9.805 7.441 4.203 1 97.56 27 LEU B CA 1
ATOM 1978 C C . LEU B 1 27 ? -10.883 6.668 4.961 1 97.56 27 LEU B C 1
ATOM 1980 O O . LEU B 1 27 ? -10.781 6.488 6.18 1 97.56 27 LEU B O 1
ATOM 1984 N N . LEU B 1 28 ? -11.914 6.23 4.27 1 97.94 28 LEU B N 1
ATOM 1985 C CA . LEU B 1 28 ? -12.977 5.465 4.906 1 97.94 28 LEU B CA 1
ATOM 1986 C C . LEU B 1 28 ? -12.422 4.215 5.582 1 97.94 28 LEU B C 1
ATOM 1988 O O . LEU B 1 28 ? -12.75 3.932 6.738 1 97.94 28 LEU B O 1
ATOM 1992 N N . GLU B 1 29 ? -11.594 3.549 4.875 1 98.12 29 GLU B N 1
ATOM 1993 C CA . GLU B 1 29 ? -11.039 2.299 5.391 1 98.12 29 GLU B CA 1
ATOM 1994 C C . GLU B 1 29 ? -10.109 2.553 6.574 1 98.12 29 GLU B C 1
ATOM 1996 O O . GLU B 1 29 ? -10.07 1.767 7.523 1 98.12 29 GLU B O 1
ATOM 2001 N N . LEU B 1 30 ? -9.367 3.57 6.48 1 98.19 30 LEU B N 1
ATOM 2002 C CA . LEU B 1 30 ? -8.508 3.914 7.605 1 98.19 30 LEU B CA 1
ATOM 2003 C C . LEU B 1 30 ? -9.328 4.219 8.852 1 98.19 30 LEU B C 1
ATOM 2005 O O . LEU B 1 30 ? -8.984 3.789 9.953 1 98.19 30 LEU B O 1
ATOM 2009 N N . ALA B 1 31 ? -10.398 5.012 8.703 1 98.25 31 ALA B N 1
ATOM 2010 C CA . ALA B 1 31 ? -11.273 5.324 9.828 1 98.25 31 ALA B CA 1
ATOM 2011 C C . ALA B 1 31 ? -11.906 4.059 10.398 1 98.25 31 ALA B C 1
ATOM 2013 O O . ALA B 1 31 ? -12.062 3.93 11.617 1 98.25 31 ALA B O 1
ATOM 2014 N N . ASP B 1 32 ? -12.258 3.16 9.531 1 97.94 32 ASP B N 1
ATOM 2015 C CA . ASP B 1 32 ? -12.789 1.86 9.93 1 97.94 32 ASP B CA 1
ATOM 2016 C C . ASP B 1 32 ? -11.742 1.054 10.695 1 97.94 32 ASP B C 1
ATOM 2018 O O . ASP B 1 32 ? -12.016 0.574 11.797 1 97.94 32 ASP B O 1
ATOM 2022 N N . ASP B 1 33 ? -10.562 0.96 10.148 1 97.38 33 ASP B N 1
ATOM 2023 C CA . ASP B 1 33 ? -9.484 0.204 10.773 1 97.38 33 ASP B CA 1
ATOM 2024 C C . ASP B 1 33 ? -9.109 0.802 12.133 1 97.38 33 ASP B C 1
ATOM 2026 O O . ASP B 1 33 ? -8.828 0.07 13.086 1 97.38 33 ASP B O 1
ATOM 2030 N N . ALA B 1 34 ? -9.094 2.111 12.164 1 97.25 34 ALA B N 1
ATOM 2031 C CA . ALA B 1 34 ? -8.633 2.809 13.359 1 97.25 34 ALA B CA 1
ATOM 2032 C C . ALA B 1 34 ? -9.656 2.709 14.484 1 97.25 34 ALA B C 1
ATOM 2034 O O . ALA B 1 34 ? -9.297 2.482 15.641 1 97.25 34 ALA B O 1
ATOM 2035 N N . PHE B 1 35 ? -10.992 2.881 14.125 1 97.12 35 PHE B N 1
ATOM 2036 C CA . PHE B 1 35 ? -11.961 3.047 15.195 1 97.12 35 PHE B CA 1
ATOM 2037 C C . PHE B 1 35 ? -13.188 2.176 14.953 1 97.12 35 PHE B C 1
ATOM 2039 O O . PHE B 1 35 ? -14.023 2.006 15.844 1 97.12 35 PHE B O 1
ATOM 2046 N N . GLY B 1 36 ? -13.328 1.704 13.719 1 96.88 36 GLY B N 1
ATOM 2047 C CA . GLY B 1 36 ? -14.516 0.919 13.398 1 96.88 36 GLY B CA 1
ATOM 2048 C C . GLY B 1 36 ? -15.648 1.752 12.828 1 96.88 36 GLY B C 1
ATOM 2049 O O . GLY B 1 36 ? -16.797 1.313 12.812 1 96.88 36 GLY B O 1
ATOM 2050 N N . PHE B 1 37 ? -15.328 2.969 12.367 1 97.38 37 PHE B N 1
ATOM 2051 C CA . PHE B 1 37 ? -16.359 3.822 11.797 1 97.38 37 PHE B CA 1
ATOM 2052 C C . PHE B 1 37 ? -16.984 3.174 10.562 1 97.38 37 PHE B C 1
ATOM 2054 O O . PHE B 1 37 ? -16.266 2.604 9.734 1 97.38 37 PHE B O 1
ATOM 2061 N N . ARG B 1 38 ? -18.312 3.373 10.406 1 97.38 38 ARG B N 1
ATOM 2062 C CA . ARG B 1 38 ? -19.016 2.871 9.227 1 97.38 38 ARG B CA 1
ATOM 2063 C C . ARG B 1 38 ? -19.906 3.947 8.625 1 97.38 38 ARG B C 1
ATOM 2065 O O . ARG B 1 38 ? -20.391 3.799 7.504 1 97.38 38 ARG B O 1
ATOM 2072 N N . SER B 1 39 ? -20.172 4.957 9.391 1 97.94 39 SER B N 1
ATOM 2073 C CA . SER B 1 39 ? -21.031 6.055 8.938 1 97.94 39 SER B CA 1
ATOM 2074 C C . SER B 1 39 ? -20.219 7.34 8.773 1 97.94 39 SER B C 1
ATOM 2076 O O . SER B 1 39 ? -19.469 7.73 9.672 1 97.94 39 SER B O 1
ATOM 2078 N N . PHE B 1 40 ? -20.453 7.969 7.629 1 98.06 40 PHE B N 1
ATOM 2079 C CA . PHE B 1 40 ? -19.672 9.156 7.293 1 98.06 40 PHE B CA 1
ATOM 2080 C C . PHE B 1 40 ? -20.578 10.258 6.738 1 98.06 40 PHE B C 1
ATOM 2082 O O . PHE B 1 40 ? -21.516 9.977 5.98 1 98.06 40 PHE B O 1
ATOM 2089 N N . CYS B 1 41 ? -20.312 11.461 7.121 1 97.38 41 CYS B N 1
ATOM 2090 C CA . CYS B 1 41 ? -20.953 12.648 6.566 1 97.38 41 CYS B CA 1
ATOM 2091 C C . CYS B 1 41 ? -19.922 13.57 5.918 1 97.38 41 CYS B C 1
ATOM 2093 O O . CYS B 1 41 ? -19.141 14.211 6.609 1 97.38 41 CYS B O 1
ATOM 2095 N N . VAL B 1 42 ? -20 13.656 4.617 1 96.44 42 VAL B N 1
ATOM 2096 C CA . VAL B 1 42 ? -19.031 14.453 3.869 1 96.44 42 VAL B CA 1
ATOM 2097 C C . VAL B 1 42 ? -19.531 15.891 3.734 1 96.44 42 VAL B C 1
ATOM 2099 O O . VAL B 1 42 ? -20.609 16.125 3.195 1 96.44 42 VAL B O 1
ATOM 2102 N N . LEU B 1 43 ? -18.75 16.797 4.25 1 95.38 43 LEU B N 1
ATOM 2103 C CA . LEU B 1 43 ? -19.062 18.219 4.156 1 95.38 43 LEU B CA 1
ATOM 2104 C C . LEU B 1 43 ? -18.281 18.875 3.023 1 95.38 43 LEU B C 1
ATOM 2106 O O . LEU B 1 43 ? -17.062 19.078 3.131 1 95.38 43 LEU B O 1
ATOM 2110 N N . GLU B 1 44 ? -19 19.219 2.029 1 92.69 44 GLU B N 1
ATOM 2111 C CA . GLU B 1 44 ? -18.359 19.797 0.85 1 92.69 44 GLU B CA 1
ATOM 2112 C C . GLU B 1 44 ? -18.406 21.328 0.888 1 92.69 44 GLU B C 1
ATOM 2114 O O . GLU B 1 44 ? -19.469 21.922 1.06 1 92.69 44 GLU B O 1
ATOM 2119 N N . ASN B 1 45 ? -17.234 21.906 0.674 1 89.56 45 ASN B N 1
ATOM 2120 C CA . ASN B 1 45 ? -17.172 23.375 0.697 1 89.56 45 ASN B CA 1
ATOM 2121 C C . ASN B 1 45 ? -17.125 23.953 -0.713 1 89.56 45 ASN B C 1
ATOM 2123 O O . ASN B 1 45 ? -17.031 25.172 -0.885 1 89.56 45 ASN B O 1
ATOM 2127 N N . VAL B 1 46 ? -17.016 23.078 -1.661 1 86.5 46 VAL B N 1
ATOM 2128 C CA . VAL B 1 46 ? -17.078 23.453 -3.072 1 86.5 46 VAL B CA 1
ATOM 2129 C C . VAL B 1 46 ? -17.953 22.453 -3.828 1 86.5 46 VAL B C 1
ATOM 2131 O O . VAL B 1 46 ? -18.297 21.391 -3.299 1 86.5 46 VAL B O 1
ATOM 2134 N N . ASN B 1 47 ? -18.281 22.891 -5 1 84.75 47 ASN B N 1
ATOM 2135 C CA . ASN B 1 47 ? -18.969 21.922 -5.848 1 84.75 47 ASN B CA 1
ATOM 2136 C C . ASN B 1 47 ? -18.031 20.797 -6.297 1 84.75 47 ASN B C 1
ATOM 2138 O O . ASN B 1 47 ? -16.906 21.062 -6.719 1 84.75 47 ASN B O 1
ATOM 2142 N N . ARG B 1 48 ? -18.578 19.672 -6.105 1 78.62 48 ARG B N 1
ATOM 2143 C CA . ARG B 1 48 ? -17.766 18.5 -6.461 1 78.62 48 ARG B CA 1
ATOM 2144 C C . ARG B 1 48 ? -17.422 18.5 -7.945 1 78.62 48 ARG B C 1
ATOM 2146 O O . ARG B 1 48 ? -18.297 18.734 -8.789 1 78.62 48 ARG B O 1
ATOM 2153 N N . VAL B 1 49 ? -16.172 18.344 -8.219 1 71.12 49 VAL B N 1
ATOM 2154 C CA . VAL B 1 49 ? -15.711 18.359 -9.602 1 71.12 49 VAL B CA 1
ATOM 2155 C C . VAL B 1 49 ? -15.789 16.953 -10.195 1 71.12 49 VAL B C 1
ATOM 2157 O O . VAL B 1 49 ? -16.109 16.797 -11.375 1 71.12 49 VAL B O 1
ATOM 2160 N N . SER B 1 50 ? -15.531 15.984 -9.5 1 78.62 50 SER B N 1
ATOM 2161 C CA . SER B 1 50 ? -15.531 14.617 -10.016 1 78.62 50 SER B CA 1
ATOM 2162 C C . SER B 1 50 ? -15.656 13.602 -8.883 1 78.62 50 SER B C 1
ATOM 2164 O O . SER B 1 50 ? -15.227 13.859 -7.758 1 78.62 50 SER B O 1
ATOM 2166 N N . ASP B 1 51 ? -16.359 12.594 -9.117 1 84.69 51 ASP B N 1
ATOM 2167 C CA . ASP B 1 51 ? -16.406 11.43 -8.234 1 84.69 51 ASP B CA 1
ATOM 2168 C C . ASP B 1 51 ? -15.844 10.188 -8.93 1 84.69 51 ASP B C 1
ATOM 2170 O O . ASP B 1 51 ? -16.203 9.062 -8.594 1 84.69 51 ASP B O 1
ATOM 2174 N N . ALA B 1 52 ? -14.945 10.469 -9.859 1 88 52 ALA B N 1
ATOM 2175 C CA . ALA B 1 52 ? -14.562 9.414 -10.797 1 88 52 ALA B CA 1
ATOM 2176 C C . ALA B 1 52 ? -13.844 8.273 -10.078 1 88 52 ALA B C 1
ATOM 2178 O O . ALA B 1 52 ? -13.93 7.117 -10.492 1 88 52 ALA B O 1
ATOM 2179 N N . TYR B 1 53 ? -13.266 8.508 -8.992 1 93.44 53 TYR B N 1
ATOM 2180 C CA . TYR B 1 53 ? -12.422 7.484 -8.383 1 93.44 53 TYR B CA 1
ATOM 2181 C C . TYR B 1 53 ? -13.07 6.922 -7.125 1 93.44 53 TYR B C 1
ATOM 2183 O O . TYR B 1 53 ? -12.57 5.945 -6.551 1 93.44 53 TYR B O 1
ATOM 2191 N N . PHE B 1 54 ? -14.117 7.5 -6.703 1 95.19 54 PHE B N 1
ATOM 2192 C CA . PHE B 1 54 ? -14.797 7.023 -5.508 1 95.19 54 PHE B CA 1
ATOM 2193 C C . PHE B 1 54 ? -15.719 5.855 -5.844 1 95.19 54 PHE B C 1
ATOM 2195 O O . PHE B 1 54 ? -16.438 5.895 -6.84 1 95.19 54 PHE B O 1
ATOM 2202 N N . VAL B 1 55 ? -15.688 4.844 -5.117 1 95.25 55 VAL B N 1
ATOM 2203 C CA . VAL B 1 55 ? -16.578 3.703 -5.23 1 95.25 55 VAL B CA 1
ATOM 2204 C C . VAL B 1 55 ? -17.344 3.512 -3.922 1 95.25 55 VAL B C 1
ATOM 2206 O O . VAL B 1 55 ? -16.734 3.369 -2.857 1 95.25 55 VAL B O 1
ATOM 2209 N N . SER B 1 56 ? -18.672 3.502 -4.02 1 94.69 56 SER B N 1
ATOM 2210 C CA . SER B 1 56 ? -19.484 3.225 -2.844 1 94.69 56 SER B CA 1
ATOM 2211 C C . SER B 1 56 ? -19.406 1.753 -2.447 1 94.69 56 SER B C 1
ATOM 2213 O O . SER B 1 56 ? -19.688 0.87 -3.262 1 94.69 56 SER B O 1
ATOM 2215 N N . LEU B 1 57 ? -19.016 1.566 -1.25 1 95.31 57 LEU B N 1
ATOM 2216 C CA . LEU B 1 57 ? -18.922 0.211 -0.718 1 95.31 57 LEU B CA 1
ATOM 2217 C C . LEU B 1 57 ? -20.078 -0.066 0.247 1 95.31 57 LEU B C 1
ATOM 2219 O O . LEU B 1 57 ? -20.422 0.791 1.061 1 95.31 57 LEU B O 1
ATOM 2223 N N . ASP B 1 58 ? -20.656 -1.26 0.252 1 95.31 58 ASP B N 1
ATOM 2224 C CA . ASP B 1 58 ? -21.781 -1.633 1.102 1 95.31 58 ASP B CA 1
ATOM 2225 C C . ASP B 1 58 ? -21.422 -1.52 2.58 1 95.31 58 ASP B C 1
ATOM 2227 O O . ASP B 1 58 ? -22.281 -1.28 3.422 1 95.31 58 ASP B O 1
ATOM 2231 N N . ARG B 1 59 ? -20.219 -1.57 2.811 1 95.31 59 ARG B N 1
ATOM 2232 C CA . ARG B 1 59 ? -19.703 -1.578 4.176 1 95.31 59 ARG B CA 1
ATOM 2233 C C . ARG B 1 59 ? -19.859 -0.209 4.828 1 95.31 59 ARG B C 1
ATOM 2235 O O . ARG B 1 59 ? -19.859 -0.096 6.055 1 95.31 59 ARG B O 1
ATOM 2242 N N . TYR B 1 60 ? -20.078 0.78 4.008 1 97.31 60 TYR B N 1
ATOM 2243 C CA . TYR B 1 60 ? -20.062 2.141 4.535 1 97.31 60 TYR B CA 1
ATOM 2244 C C . TYR B 1 60 ? -21.312 2.896 4.133 1 97.31 60 TYR B C 1
ATOM 2246 O O . TYR B 1 60 ? -21.797 2.752 3.008 1 97.31 60 TYR B O 1
ATOM 2254 N N . ASN B 1 61 ? -21.844 3.623 5.07 1 97.81 61 ASN B N 1
ATOM 2255 C CA . ASN B 1 61 ? -22.891 4.609 4.793 1 97.81 61 ASN B CA 1
ATOM 2256 C C . ASN B 1 61 ? -22.297 6.012 4.648 1 97.81 61 ASN B C 1
ATOM 2258 O O . ASN B 1 61 ? -21.781 6.578 5.617 1 97.81 61 ASN B O 1
ATOM 2262 N N . VAL B 1 62 ? -22.422 6.531 3.477 1 97.5 62 VAL B N 1
ATOM 2263 C CA . VAL B 1 62 ? -21.812 7.824 3.199 1 97.5 62 VAL B CA 1
ATOM 2264 C C . VAL B 1 62 ? -22.875 8.82 2.756 1 97.5 62 VAL B C 1
ATOM 2266 O O . VAL B 1 62 ? -23.594 8.578 1.778 1 97.5 62 VAL B O 1
ATOM 2269 N N . GLU B 1 63 ? -22.984 9.867 3.465 1 96.12 63 GLU B N 1
ATOM 2270 C CA . GLU B 1 63 ? -23.859 10.977 3.092 1 96.12 63 GLU B CA 1
ATOM 2271 C C . GLU B 1 63 ? -23.047 12.203 2.676 1 96.12 63 GLU B C 1
ATOM 2273 O O . GLU B 1 63 ? -22.031 12.516 3.293 1 96.12 63 GLU B O 1
ATOM 2278 N N . PHE B 1 64 ? -23.562 12.875 1.739 1 94.94 64 PHE B N 1
ATOM 2279 C CA . PHE B 1 64 ? -22.906 14.086 1.266 1 94.94 64 PHE B CA 1
ATOM 2280 C C . PHE B 1 64 ? -23.766 15.312 1.553 1 94.94 64 PHE B C 1
ATOM 2282 O O . PHE B 1 64 ? -24.984 15.305 1.311 1 94.94 64 PHE B O 1
ATOM 2289 N N . LYS B 1 65 ? -23.109 16.328 2.07 1 93.69 65 LYS B N 1
ATOM 2290 C CA . LYS B 1 65 ? -23.734 17.625 2.303 1 93.69 65 LYS B CA 1
ATOM 2291 C C . LYS B 1 65 ? -22.953 18.75 1.604 1 93.69 65 LYS B C 1
ATOM 2293 O O . LYS B 1 65 ? -21.797 19 1.919 1 93.69 65 LYS B O 1
ATOM 2298 N N . ASN B 1 66 ? -23.641 19.422 0.73 1 92.56 66 ASN B N 1
ATOM 2299 C CA . ASN B 1 66 ? -23.016 20.562 0.055 1 92.56 66 ASN B CA 1
ATOM 2300 C C . ASN B 1 66 ? -23.125 21.844 0.887 1 92.56 66 ASN B C 1
ATOM 2302 O O . ASN B 1 66 ? -24.125 22.562 0.791 1 92.56 66 ASN B O 1
ATOM 2306 N N . CYS B 1 67 ? -22.156 22.203 1.564 1 89.88 67 CYS B N 1
ATOM 2307 C CA . CYS B 1 67 ? -22.141 23.328 2.484 1 89.88 67 CYS B CA 1
ATOM 2308 C C . CYS B 1 67 ? -21.875 24.641 1.741 1 89.88 67 CYS B C 1
ATOM 2310 O O . CYS B 1 67 ? -22.047 25.719 2.299 1 89.88 67 CYS B O 1
ATOM 2312 N N . TYR B 1 68 ? -21.438 24.453 0.528 1 83.62 68 TYR B N 1
ATOM 2313 C CA . TYR B 1 68 ? -21.25 25.625 -0.317 1 83.62 68 TYR B CA 1
ATOM 2314 C C . TYR B 1 68 ? -22.594 26.188 -0.773 1 83.62 68 TYR B C 1
ATOM 2316 O O . TYR B 1 68 ? -22.766 27.406 -0.837 1 83.62 68 TYR B O 1
ATOM 2324 N N . LYS B 1 69 ? -23.531 25.375 -0.977 1 84.19 69 LYS B N 1
ATOM 2325 C CA . LYS B 1 69 ? -24.797 25.75 -1.569 1 84.19 69 LYS B CA 1
ATOM 2326 C C . LYS B 1 69 ? -25.859 25.969 -0.494 1 84.19 69 LYS B C 1
ATOM 2328 O O . LYS B 1 69 ? -26.797 26.766 -0.679 1 84.19 69 LYS B O 1
ATOM 2333 N N . GLN B 1 70 ? -25.703 25.188 0.471 1 87.38 70 GLN B N 1
ATOM 2334 C CA . GLN B 1 70 ? -26.75 25.219 1.483 1 87.38 70 GLN B CA 1
ATOM 2335 C C . GLN B 1 70 ? -26.156 25.125 2.889 1 87.38 70 GLN B C 1
ATOM 2337 O O . GLN B 1 70 ? -25.188 24.406 3.115 1 87.38 70 GLN B O 1
ATOM 2342 N N . LYS B 1 71 ? -26.781 25.859 3.705 1 86.19 71 LYS B N 1
ATOM 2343 C CA . LYS B 1 71 ? -26.406 25.766 5.109 1 86.19 71 LYS B CA 1
ATOM 2344 C C . LYS B 1 71 ? -26.906 24.469 5.738 1 86.19 71 LYS B C 1
ATOM 2346 O O . LYS B 1 71 ? -28.031 24.047 5.484 1 86.19 71 LYS B O 1
ATOM 2351 N N . HIS B 1 72 ? -26 23.828 6.461 1 89 72 HIS B N 1
ATOM 2352 C CA . HIS B 1 72 ? -26.344 22.609 7.195 1 89 72 HIS B CA 1
ATOM 2353 C C . HIS B 1 72 ? -26.078 22.781 8.688 1 89 72 HIS B C 1
ATOM 2355 O O . HIS B 1 72 ? -25.141 23.5 9.078 1 89 72 HIS B O 1
ATOM 2361 N N . ASN B 1 73 ? -26.953 22.203 9.508 1 88.12 73 ASN B N 1
ATOM 2362 C CA . ASN B 1 73 ? -26.734 22.203 10.953 1 88.12 73 ASN B CA 1
ATOM 2363 C C . ASN B 1 73 ? -25.734 21.125 11.375 1 88.12 73 ASN B C 1
ATOM 2365 O O . ASN B 1 73 ? -26.094 19.953 11.484 1 88.12 73 ASN B O 1
ATOM 2369 N N . ILE B 1 74 ? -24.594 21.609 11.539 1 89.62 74 ILE B N 1
ATOM 2370 C CA . ILE B 1 74 ? -23.531 20.703 11.953 1 89.62 74 ILE B CA 1
ATOM 2371 C C . ILE B 1 74 ? -23.109 21.016 13.391 1 89.62 74 ILE B C 1
ATOM 2373 O O . ILE B 1 74 ? -22.859 22.188 13.727 1 89.62 74 ILE B O 1
ATOM 2377 N N . ASN B 1 75 ? -23.094 19.984 14.281 1 91.31 75 ASN B N 1
ATOM 2378 C CA . ASN B 1 75 ? -22.609 20.156 15.656 1 91.31 75 ASN B CA 1
ATOM 2379 C C . ASN B 1 75 ? -21.094 20.344 15.695 1 91.31 75 ASN B C 1
ATOM 2381 O O . ASN B 1 75 ? -20.344 19.469 15.258 1 91.31 75 ASN B O 1
ATOM 2385 N N . PRO B 1 76 ? -20.656 21.469 16.188 1 90.06 76 PRO B N 1
ATOM 2386 C CA . PRO B 1 76 ? -19.219 21.734 16.219 1 90.06 76 PRO B CA 1
ATOM 2387 C C . PRO B 1 76 ? -18.453 20.75 17.109 1 90.06 76 PRO B C 1
ATOM 2389 O O . PRO B 1 76 ? -17.219 20.703 17.062 1 90.06 76 PRO B O 1
ATOM 2392 N N . HIS B 1 77 ? -19.172 19.938 17.859 1 89.12 77 HIS B N 1
ATOM 2393 C CA . HIS B 1 77 ? -18.531 18.984 18.766 1 89.12 77 HIS B CA 1
ATOM 2394 C C . HIS B 1 77 ? -18.516 17.578 18.172 1 89.12 77 HIS B C 1
ATOM 2396 O O . HIS B 1 77 ? -18.109 16.625 18.828 1 89.12 77 HIS B O 1
ATOM 2402 N N . ASP B 1 78 ? -18.922 17.516 16.938 1 93.81 78 ASP B N 1
ATOM 2403 C CA . ASP B 1 78 ? -18.844 16.234 16.25 1 93.81 78 ASP B CA 1
ATOM 2404 C C . ASP B 1 78 ? -17.391 15.844 15.969 1 93.81 78 ASP B C 1
ATOM 2406 O O . ASP B 1 78 ? -16.469 16.609 16.25 1 93.81 78 ASP B O 1
ATOM 2410 N N . TYR B 1 79 ? -17.203 14.594 15.594 1 95.69 79 TYR B N 1
ATOM 2411 C CA . TYR B 1 79 ? -15.883 14.133 15.18 1 95.69 79 TYR B CA 1
ATOM 2412 C C . TYR B 1 79 ? -15.586 14.547 13.742 1 95.69 79 TYR B C 1
ATOM 2414 O O . TYR B 1 79 ? -16.438 14.414 12.859 1 95.69 79 TYR B O 1
ATOM 2422 N N . PHE B 1 80 ? -14.297 15.016 13.562 1 96.88 80 PHE B N 1
ATOM 2423 C CA . PHE B 1 80 ? -13.938 15.484 12.227 1 96.88 80 PHE B CA 1
ATOM 2424 C C . PHE B 1 80 ? -12.656 14.82 11.75 1 96.88 80 PHE B C 1
ATOM 2426 O O . PHE B 1 80 ? -11.812 14.422 12.555 1 96.88 80 PHE B O 1
ATOM 2433 N N . ALA B 1 81 ? -12.5 14.688 10.461 1 97.44 81 ALA B N 1
ATOM 2434 C CA . ALA B 1 81 ? -11.281 14.32 9.742 1 97.44 81 ALA B CA 1
ATOM 2435 C C . ALA B 1 81 ? -11.227 15.008 8.383 1 97.44 81 ALA B C 1
ATOM 2437 O O . ALA B 1 81 ? -12.25 15.484 7.875 1 97.44 81 ALA B O 1
ATOM 2438 N N . PHE B 1 82 ? -10.023 15.086 7.867 1 96.75 82 PHE B N 1
ATOM 2439 C CA . PHE B 1 82 ? -9.867 15.695 6.551 1 96.75 82 PHE B CA 1
ATOM 2440 C C . PHE B 1 82 ? -10.172 14.688 5.449 1 96.75 82 PHE B C 1
ATOM 2442 O O . PHE B 1 82 ? -9.75 13.531 5.527 1 96.75 82 PHE B O 1
ATOM 2449 N N . GLY B 1 83 ? -10.891 15.148 4.391 1 95.38 83 GLY B N 1
ATOM 2450 C CA . GLY B 1 83 ? -11.164 14.32 3.225 1 95.38 83 GLY B CA 1
ATOM 2451 C C . GLY B 1 83 ? -10.352 14.711 2.008 1 95.38 83 GLY B C 1
ATOM 2452 O O . GLY B 1 83 ? -10.672 14.328 0.884 1 95.38 83 GLY B O 1
ATOM 2453 N N . VAL B 1 84 ? -9.43 15.555 2.18 1 91.56 84 VAL B N 1
ATOM 2454 C CA . VAL B 1 84 ? -8.5 16 1.149 1 91.56 84 VAL B CA 1
ATOM 2455 C C . VAL B 1 84 ? -7.066 15.734 1.598 1 91.56 84 VAL B C 1
ATOM 2457 O O . VAL B 1 84 ? -6.805 15.547 2.787 1 91.56 84 VAL B O 1
ATOM 2460 N N . VAL B 1 85 ? -6.145 15.578 0.554 1 82.75 85 VAL B N 1
ATOM 2461 C CA . VAL B 1 85 ? -4.781 15.234 0.947 1 82.75 85 VAL B CA 1
ATOM 2462 C C . VAL B 1 85 ? -3.822 16.344 0.516 1 82.75 85 VAL B C 1
ATOM 2464 O O . VAL B 1 85 ? -2.691 16.422 1.003 1 82.75 85 VAL B O 1
ATOM 2467 N N . GLY B 1 86 ? -4.262 17.172 -0.279 1 87.69 86 GLY B N 1
ATOM 2468 C CA . GLY B 1 86 ? -3.4 18.281 -0.651 1 87.69 86 GLY B CA 1
ATOM 2469 C C . GLY B 1 86 ? -3.119 19.234 0.498 1 87.69 86 GLY B C 1
ATOM 2470 O O . GLY B 1 86 ? -4.031 19.609 1.234 1 87.69 86 GLY B O 1
ATOM 2471 N N . THR B 1 87 ? -1.854 19.609 0.628 1 86.62 87 THR B N 1
ATOM 2472 C CA . THR B 1 87 ? -1.446 20.422 1.761 1 86.62 87 THR B CA 1
ATOM 2473 C C . THR B 1 87 ? -2.16 21.781 1.731 1 86.62 87 THR B C 1
ATOM 2475 O O . THR B 1 87 ? -2.709 22.219 2.744 1 86.62 87 THR B O 1
ATOM 2478 N N . LYS B 1 88 ? -2.213 22.344 0.629 1 85.75 88 LYS B N 1
ATOM 2479 C CA . LYS B 1 88 ? -2.881 23.641 0.511 1 85.75 88 LYS B CA 1
ATOM 2480 C C . LYS B 1 88 ? -4.391 23.5 0.672 1 85.75 88 LYS B C 1
ATOM 2482 O O . LYS B 1 88 ? -5.031 24.328 1.327 1 85.75 88 LYS B O 1
ATOM 2487 N N . SER B 1 89 ? -4.906 22.453 0.117 1 90 89 SER B N 1
ATOM 2488 C CA . SER B 1 89 ? -6.348 22.234 0.199 1 90 89 SER B CA 1
ATOM 2489 C C . SER B 1 89 ? -6.789 22 1.639 1 90 89 SER B C 1
ATOM 2491 O O . SER B 1 89 ? -7.852 22.469 2.057 1 90 89 SER B O 1
ATOM 2493 N N . LYS B 1 90 ? -6 21.312 2.404 1 92.75 90 LYS B N 1
ATOM 2494 C CA . LYS B 1 90 ? -6.359 21.031 3.793 1 92.75 90 LYS B CA 1
ATOM 2495 C C . LYS B 1 90 ? -6.484 22.312 4.598 1 92.75 90 LYS B C 1
ATOM 2497 O O . LYS B 1 90 ? -7.449 22.5 5.344 1 92.75 90 LYS B O 1
ATOM 2502 N N . GLU B 1 91 ? -5.508 23.094 4.422 1 91.44 91 GLU B N 1
ATOM 2503 C CA . GLU B 1 91 ? -5.516 24.359 5.152 1 91.44 91 GLU B CA 1
ATOM 2504 C C . GLU B 1 91 ? -6.742 25.203 4.797 1 91.44 91 GLU B C 1
ATOM 2506 O O . GLU B 1 91 ? -7.391 25.766 5.676 1 91.44 91 GLU B O 1
ATOM 2511 N N . LEU B 1 92 ? -7.016 25.234 3.539 1 91.25 92 LEU B N 1
ATOM 2512 C CA . LEU B 1 92 ? -8.156 26.016 3.068 1 91.25 92 LEU B CA 1
ATOM 2513 C C . LEU B 1 92 ? -9.461 25.453 3.607 1 91.25 92 LEU B C 1
ATOM 2515 O O . LEU B 1 92 ? -10.328 26.203 4.066 1 91.25 92 LEU B O 1
ATOM 2519 N N . VAL B 1 93 ? -9.602 24.188 3.541 1 93.56 93 VAL B N 1
ATOM 2520 C CA . VAL B 1 93 ? -10.805 23.516 4.035 1 93.56 93 VAL B CA 1
ATOM 2521 C C . VAL B 1 93 ? -10.945 23.75 5.535 1 93.56 93 VAL B C 1
ATOM 2523 O O . VAL B 1 93 ? -12.047 24.031 6.023 1 93.56 93 VAL B O 1
ATOM 2526 N N . TYR B 1 94 ? -9.867 23.672 6.246 1 94.38 94 TYR B N 1
ATOM 2527 C CA . TYR B 1 94 ? -9.859 23.875 7.688 1 94.38 94 TYR B CA 1
ATOM 2528 C C . TYR B 1 94 ? -10.352 25.281 8.039 1 94.38 94 TYR B C 1
ATOM 2530 O O . TYR B 1 94 ? -11.25 25.438 8.867 1 94.38 94 TYR B O 1
ATOM 2538 N N . ARG B 1 95 ? -9.766 26.219 7.426 1 93.62 95 ARG B N 1
ATOM 2539 C CA . ARG B 1 95 ? -10.125 27.609 7.699 1 93.62 95 ARG B CA 1
ATOM 2540 C C . ARG B 1 95 ? -11.602 27.859 7.387 1 93.62 95 ARG B C 1
ATOM 2542 O O . ARG B 1 95 ? -12.297 28.531 8.156 1 93.62 95 ARG B O 1
ATOM 2549 N N . TYR B 1 96 ? -12.008 27.328 6.312 1 92.75 96 TYR B N 1
ATOM 2550 C CA . TYR B 1 96 ? -13.391 27.5 5.883 1 92.75 96 TYR B CA 1
ATOM 2551 C C . TYR B 1 96 ? -14.359 26.984 6.938 1 92.75 96 TYR B C 1
ATOM 2553 O O . TYR B 1 96 ? -15.258 27.703 7.379 1 92.75 96 TYR B O 1
ATOM 2561 N N . PHE B 1 97 ? -14.172 25.781 7.395 1 92.19 97 PHE B N 1
ATOM 2562 C CA . PHE B 1 97 ? -15.148 25.156 8.273 1 92.19 97 PHE B CA 1
ATOM 2563 C C . PHE B 1 97 ? -14.977 25.625 9.711 1 92.19 97 PHE B C 1
ATOM 2565 O O . PHE B 1 97 ? -15.938 25.656 10.477 1 92.19 97 PHE B O 1
ATOM 2572 N N . LYS B 1 98 ? -13.75 25.984 10.039 1 92.5 98 LYS B N 1
ATOM 2573 C CA . LYS B 1 98 ? -13.586 26.625 11.344 1 92.5 98 LYS B CA 1
ATOM 2574 C C . LYS B 1 98 ? -14.445 27.875 11.453 1 92.5 98 LYS B C 1
ATOM 2576 O O . LYS B 1 98 ? -15.109 28.094 12.469 1 92.5 98 LYS B O 1
ATOM 2581 N N . GLU B 1 99 ? -14.445 28.625 10.453 1 91.88 99 GLU B N 1
ATOM 2582 C CA . GLU B 1 99 ? -15.219 29.875 10.43 1 91.88 99 GLU B CA 1
ATOM 2583 C C . GLU B 1 99 ? -16.719 29.594 10.336 1 91.88 99 GLU B C 1
ATOM 2585 O O . GLU B 1 99 ? -17.516 30.219 11.039 1 91.88 99 GLU B O 1
ATOM 2590 N N . LYS B 1 100 ? -17.094 28.625 9.547 1 90.81 100 LYS B N 1
ATOM 2591 C CA . LYS B 1 100 ? -18.5 28.406 9.195 1 90.81 100 LYS B CA 1
ATOM 2592 C C . LYS B 1 100 ? -19.234 27.672 10.312 1 90.81 100 LYS B C 1
ATOM 2594 O O . LYS B 1 100 ? -20.422 27.922 10.555 1 90.81 100 LYS B O 1
ATOM 2599 N N . ILE B 1 101 ? -18.609 26.719 10.93 1 89.5 101 ILE B N 1
ATOM 2600 C CA . ILE B 1 101 ? -19.375 25.891 11.859 1 89.5 101 ILE B CA 1
ATOM 2601 C C . ILE B 1 101 ? -18.734 25.984 13.25 1 89.5 101 ILE B C 1
ATOM 2603 O O . ILE B 1 101 ? -19.297 25.453 14.227 1 89.5 101 ILE B O 1
ATOM 2607 N N . GLY B 1 102 ? -17.609 26.562 13.414 1 88.75 102 GLY B N 1
ATOM 2608 C CA . GLY B 1 102 ? -17 26.812 14.711 1 88.75 102 GLY B CA 1
ATOM 2609 C C . GLY B 1 102 ? -16.297 25.594 15.281 1 88.75 102 GLY B C 1
ATOM 2610 O O . GLY B 1 102 ? -16.172 25.453 16.5 1 88.75 102 GLY B O 1
ATOM 2611 N N . MET B 1 103 ? -15.953 24.719 14.43 1 88.44 103 MET B N 1
ATOM 2612 C CA . MET B 1 103 ? -15.234 23.547 14.938 1 88.44 103 MET B CA 1
ATOM 2613 C C . MET B 1 103 ? -13.82 23.938 15.375 1 88.44 103 MET B C 1
ATOM 2615 O O . MET B 1 103 ? -13.273 24.938 14.906 1 88.44 103 MET B O 1
ATOM 2619 N N . THR B 1 104 ? -13.25 23.172 16.344 1 90.19 104 THR B N 1
ATOM 2620 C CA . THR B 1 104 ? -11.898 23.391 16.844 1 90.19 104 THR B CA 1
ATOM 2621 C C . THR B 1 104 ? -11.008 22.188 16.547 1 90.19 104 THR B C 1
ATOM 2623 O O . THR B 1 104 ? -11.508 21.125 16.156 1 90.19 104 THR B O 1
ATOM 2626 N N . ASP B 1 105 ? -9.703 22.359 16.781 1 93.81 105 ASP B N 1
ATOM 2627 C CA . ASP B 1 105 ? -8.734 21.281 16.547 1 93.81 105 ASP B CA 1
ATOM 2628 C C . ASP B 1 105 ? -9.047 20.062 17.422 1 93.81 105 ASP B C 1
ATOM 2630 O O . ASP B 1 105 ? -8.766 18.938 17.031 1 93.81 105 ASP B O 1
ATOM 2634 N N . ALA B 1 106 ? -9.68 20.359 18.5 1 90.56 106 ALA B N 1
ATOM 2635 C CA . ALA B 1 106 ? -9.938 19.312 19.484 1 90.56 106 ALA B CA 1
ATOM 2636 C C . ALA B 1 106 ? -10.953 18.297 18.953 1 90.56 106 ALA B C 1
ATOM 2638 O O . ALA B 1 106 ? -11.031 17.172 19.453 1 90.56 106 ALA B O 1
ATOM 2639 N N . ASN B 1 107 ? -11.664 18.688 17.953 1 92.12 107 ASN B N 1
ATOM 2640 C CA . ASN B 1 107 ? -12.734 17.828 17.438 1 92.12 107 ASN B CA 1
ATOM 2641 C C . ASN B 1 107 ? -12.242 16.938 16.297 1 92.12 107 ASN B C 1
ATOM 2643 O O . ASN B 1 107 ? -12.977 16.062 15.836 1 92.12 107 ASN B O 1
ATOM 2647 N N . PHE B 1 108 ? -11.016 17.109 15.953 1 96.44 108 PHE B N 1
ATOM 2648 C CA . PHE B 1 108 ? -10.438 16.25 14.922 1 96.44 108 PHE B CA 1
ATOM 2649 C C . PHE B 1 108 ? -9.867 14.977 15.531 1 96.44 108 PHE B C 1
ATOM 2651 O O . PHE B 1 108 ? -9.18 15.023 16.547 1 96.44 108 PHE B O 1
ATOM 2658 N N . LEU B 1 109 ? -10.164 13.883 14.922 1 97 109 LEU B N 1
ATOM 2659 C CA . LEU B 1 109 ? -9.641 12.609 15.391 1 97 109 LEU B CA 1
ATOM 2660 C C . LEU B 1 109 ? -8.312 12.289 14.711 1 97 109 LEU B C 1
ATOM 2662 O O . LEU B 1 109 ? -8.078 12.695 13.578 1 97 109 LEU B O 1
ATOM 2666 N N . ASN B 1 110 ? -7.484 11.609 15.477 1 97.94 110 ASN B N 1
ATOM 2667 C CA . ASN B 1 110 ? -6.297 11 14.898 1 97.94 110 ASN B CA 1
ATOM 2668 C C . ASN B 1 110 ? -6.578 9.578 14.406 1 97.94 110 ASN B C 1
ATOM 2670 O O . ASN B 1 110 ? -6.801 8.672 15.219 1 97.94 110 ASN B O 1
ATOM 2674 N N . LEU B 1 111 ? -6.594 9.484 13.109 1 98.06 111 LEU B N 1
ATOM 2675 C CA . LEU B 1 111 ? -6.812 8.172 12.508 1 98.06 111 LEU B CA 1
ATOM 2676 C C . LEU B 1 111 ? -5.492 7.426 12.328 1 98.06 111 LEU B C 1
ATOM 2678 O O . LEU B 1 111 ? -4.766 7.672 11.367 1 98.06 111 LEU B O 1
ATOM 2682 N N . ILE B 1 112 ? -5.242 6.477 13.195 1 98.5 112 ILE B N 1
ATOM 2683 C CA . ILE B 1 112 ? -3.984 5.738 13.203 1 98.5 112 ILE B CA 1
ATOM 2684 C C . ILE B 1 112 ? -4.258 4.254 12.992 1 98.5 112 ILE B C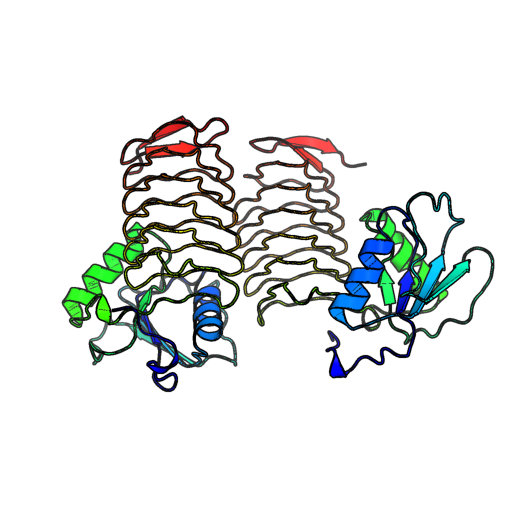 1
ATOM 2686 O O . ILE B 1 112 ? -4.984 3.631 13.766 1 98.5 112 ILE B O 1
ATOM 2690 N N . HIS B 1 113 ? -3.699 3.758 11.945 1 98.69 113 HIS B N 1
ATOM 2691 C CA . HIS B 1 113 ? -3.891 2.342 11.656 1 98.69 113 HIS B CA 1
ATOM 2692 C C . HIS B 1 113 ? -3.373 1.468 12.789 1 98.69 113 HIS B C 1
ATOM 2694 O O . HIS B 1 113 ? -2.322 1.751 13.367 1 98.69 113 HIS B O 1
ATOM 2700 N N . PRO B 1 114 ? -3.98 0.375 13.062 1 97.88 114 PRO B N 1
ATOM 2701 C CA . PRO B 1 114 ? -3.607 -0.453 14.211 1 97.88 114 PRO B CA 1
ATOM 2702 C C . PRO B 1 114 ? -2.203 -1.037 14.086 1 97.88 114 PRO B C 1
ATOM 2704 O O . PRO B 1 114 ? -1.582 -1.385 15.094 1 97.88 114 PRO B O 1
ATOM 2707 N N . THR B 1 115 ? -1.706 -1.201 12.875 1 98.38 115 THR B N 1
ATOM 2708 C CA . THR B 1 115 ? -0.385 -1.795 12.711 1 98.38 115 THR B CA 1
ATOM 2709 C C . THR B 1 115 ? 0.703 -0.729 12.805 1 98.38 115 THR B C 1
ATOM 2711 O O . THR B 1 115 ? 1.895 -1.044 12.766 1 98.38 115 THR B O 1
ATOM 2714 N N . ALA B 1 116 ? 0.346 0.52 12.867 1 98.5 116 ALA B N 1
ATOM 2715 C CA . ALA B 1 116 ? 1.338 1.572 13.07 1 98.5 116 ALA B CA 1
ATOM 2716 C C . ALA B 1 116 ? 1.896 1.524 14.492 1 98.5 116 ALA B C 1
ATOM 2718 O O . ALA B 1 116 ? 1.193 1.137 15.43 1 98.5 116 ALA B O 1
ATOM 2719 N N . VAL B 1 117 ? 3.176 1.924 14.594 1 98.38 117 VAL B N 1
ATOM 2720 C CA . VAL B 1 117 ? 3.826 1.986 15.898 1 98.38 117 VAL B CA 1
ATOM 2721 C C . VAL B 1 117 ? 4.25 3.424 16.203 1 98.38 117 VAL B C 1
ATOM 2723 O O . VAL B 1 117 ? 5.176 3.945 15.578 1 98.38 117 VAL B O 1
ATOM 2726 N N . VAL B 1 118 ? 3.541 3.992 17.156 1 98.19 118 VAL B N 1
ATOM 2727 C CA . VAL B 1 118 ? 3.861 5.344 17.594 1 98.19 118 VAL B CA 1
ATOM 2728 C C . VAL B 1 118 ? 4.391 5.309 19.016 1 98.19 118 VAL B C 1
ATOM 2730 O O . VAL B 1 118 ? 3.689 4.871 19.938 1 98.19 118 VAL B O 1
ATOM 2733 N N . SER B 1 119 ? 5.605 5.797 19.109 1 98.12 119 SER B N 1
ATOM 2734 C CA . SER B 1 119 ? 6.219 5.789 20.438 1 98.12 119 SER B CA 1
ATOM 2735 C C . SER B 1 119 ? 5.383 6.578 21.438 1 98.12 119 SER B C 1
ATOM 2737 O O . SER B 1 119 ? 4.785 7.598 21.078 1 98.12 119 SER B O 1
ATOM 2739 N N . ASN B 1 120 ? 5.422 6.191 22.734 1 96.56 120 ASN B N 1
ATOM 2740 C CA . ASN B 1 120 ? 4.641 6.805 23.797 1 96.56 120 ASN B CA 1
ATOM 2741 C C . ASN B 1 120 ? 5.062 8.25 24.047 1 96.56 120 ASN B C 1
ATOM 2743 O O . ASN B 1 120 ? 4.273 9.055 24.547 1 96.56 120 ASN B O 1
ATOM 2747 N N . SER B 1 121 ? 6.285 8.539 23.656 1 98 121 SER B N 1
ATOM 2748 C CA . SER B 1 121 ? 6.82 9.859 23.969 1 98 121 SER B CA 1
ATOM 2749 C C . SER B 1 121 ? 6.496 10.852 22.844 1 98 121 SER B C 1
ATOM 2751 O O . SER B 1 121 ? 6.789 12.047 22.969 1 98 121 SER B O 1
ATOM 2753 N N . VAL B 1 122 ? 5.906 10.391 21.766 1 98.31 122 VAL B N 1
ATOM 2754 C CA . VAL B 1 122 ? 5.578 11.273 20.656 1 98.31 122 VAL B CA 1
ATOM 2755 C C . VAL B 1 122 ? 4.473 12.242 21.078 1 98.31 122 VAL B C 1
ATOM 2757 O O . VAL B 1 122 ? 3.49 11.844 21.703 1 98.31 122 VAL B O 1
ATOM 2760 N N . VAL B 1 123 ? 4.668 13.5 20.797 1 98.06 123 VAL B N 1
ATOM 2761 C CA . VAL B 1 123 ? 3.623 14.508 20.984 1 98.06 123 VAL B CA 1
ATOM 2762 C C . VAL B 1 123 ? 2.863 14.703 19.672 1 98.06 123 VAL B C 1
ATOM 2764 O O . VAL B 1 123 ? 3.457 15.055 18.641 1 98.06 123 VAL B O 1
ATOM 2767 N N . GLN B 1 124 ? 1.592 14.539 19.672 1 97.25 124 GLN B N 1
ATOM 2768 C CA . GLN B 1 124 ? 0.758 14.617 18.484 1 97.25 124 GLN B CA 1
ATOM 2769 C C . GLN B 1 124 ? -0.289 15.727 18.609 1 97.25 124 GLN B C 1
ATOM 2771 O O . GLN B 1 124 ? -0.954 15.836 19.641 1 97.25 124 GLN B O 1
ATOM 2776 N N . SER B 1 125 ? -0.372 16.5 17.609 1 97.44 125 SER B N 1
ATOM 2777 C CA . SER B 1 125 ? -1.582 17.312 17.453 1 97.44 125 SER B CA 1
ATOM 2778 C C . SER B 1 125 ? -2.734 16.469 16.906 1 97.44 125 SER B C 1
ATOM 2780 O O . SER B 1 125 ? -2.611 15.242 16.781 1 97.44 125 SER B O 1
ATOM 2782 N N . ASN B 1 126 ? -3.881 17.109 16.703 1 97.19 126 ASN B N 1
ATOM 2783 C CA . ASN B 1 126 ? -5.055 16.406 16.203 1 97.19 126 ASN B CA 1
ATOM 2784 C C . ASN B 1 126 ? -5.117 16.422 14.68 1 97.19 126 ASN B C 1
ATOM 2786 O O . ASN B 1 126 ? -4.34 17.125 14.031 1 97.19 126 ASN B O 1
ATOM 2790 N N . GLY B 1 127 ? -6.035 15.617 14.141 1 96.94 127 GLY B N 1
ATOM 2791 C CA . GLY B 1 127 ? -6.332 15.633 12.719 1 96.94 127 GLY B CA 1
ATOM 2792 C C . GLY B 1 127 ? -5.309 14.883 11.883 1 96.94 127 GLY B C 1
ATOM 2793 O O . GLY B 1 127 ? -5.168 15.141 10.688 1 96.94 127 GLY B O 1
ATOM 2794 N N . ILE B 1 128 ? -4.551 14.023 12.523 1 97.69 128 ILE B N 1
ATOM 2795 C CA . ILE B 1 128 ? -3.504 13.336 11.773 1 97.69 128 ILE B CA 1
ATOM 2796 C C . ILE B 1 128 ? -4.035 12.008 11.242 1 97.69 128 ILE B C 1
ATOM 2798 O O . ILE B 1 128 ? -5 11.461 11.781 1 97.69 128 ILE B O 1
ATOM 2802 N N . GLN B 1 129 ? -3.514 11.57 10.211 1 98.12 129 GLN B N 1
ATOM 2803 C CA . GLN B 1 129 ? -3.738 10.266 9.602 1 98.12 129 GLN B CA 1
ATOM 2804 C C . GLN B 1 129 ? -2.428 9.5 9.445 1 98.12 129 GLN B C 1
ATOM 2806 O O . GLN B 1 129 ? -1.474 10.008 8.852 1 98.12 129 GLN B O 1
ATOM 2811 N N . VAL B 1 130 ? -2.361 8.258 10 1 98.69 130 VAL B N 1
ATOM 2812 C CA . VAL B 1 130 ? -1.165 7.426 9.938 1 98.69 130 VAL B CA 1
ATOM 2813 C C . VAL B 1 130 ? -1.52 6.059 9.359 1 98.69 130 VAL B C 1
ATOM 2815 O O . VAL B 1 130 ? -2.355 5.34 9.914 1 98.69 130 VAL B O 1
ATOM 2818 N N . GLY B 1 131 ? -0.829 5.695 8.273 1 98.5 131 GLY B N 1
ATOM 2819 C CA . GLY B 1 131 ? -1.131 4.473 7.551 1 98.5 131 GLY B CA 1
ATOM 2820 C C . GLY B 1 131 ? -0.5 3.24 8.172 1 98.5 131 GLY B C 1
ATOM 2821 O O . GLY B 1 131 ? 0.156 3.328 9.211 1 98.5 131 GLY B O 1
ATOM 2822 N N . SER B 1 132 ? -0.736 2.104 7.504 1 98.69 132 SER B N 1
ATOM 2823 C CA . SER B 1 132 ? -0.282 0.811 8 1 98.69 132 SER B CA 1
ATOM 2824 C C . SER B 1 132 ? 1.239 0.71 7.973 1 98.69 132 SER B C 1
ATOM 2826 O O . SER B 1 132 ? 1.886 1.255 7.078 1 98.69 132 SER B O 1
ATOM 2828 N N . HIS B 1 133 ? 1.814 0.048 8.961 1 98.62 133 HIS B N 1
ATOM 2829 C CA . HIS B 1 133 ? 3.213 -0.352 9.07 1 98.62 133 HIS B CA 1
ATOM 2830 C C . HIS B 1 133 ? 4.133 0.864 9.109 1 98.62 133 HIS B C 1
ATOM 2832 O O . HIS B 1 133 ? 5.297 0.78 8.711 1 98.62 133 HIS B O 1
ATOM 2838 N N . THR B 1 134 ? 3.564 2.004 9.492 1 98.75 134 THR B N 1
ATOM 2839 C CA . THR B 1 134 ? 4.359 3.203 9.734 1 98.75 134 THR B CA 1
ATOM 2840 C C . THR B 1 134 ? 4.828 3.256 11.188 1 98.75 134 THR B C 1
ATOM 2842 O O . THR B 1 134 ? 4.078 2.908 12.102 1 98.75 134 THR B O 1
ATOM 2845 N N . SER B 1 135 ? 6.082 3.707 11.367 1 98.81 135 SER B N 1
ATOM 2846 C CA . SER B 1 135 ? 6.641 3.85 12.711 1 98.81 135 SER B CA 1
ATOM 2847 C C . SER B 1 135 ? 7.09 5.281 12.977 1 98.81 135 SER B C 1
ATOM 2849 O O . SER B 1 135 ? 7.746 5.898 12.133 1 98.81 135 SER B O 1
ATOM 2851 N N . VAL B 1 136 ? 6.707 5.797 14.117 1 98.81 136 VAL B N 1
ATOM 2852 C CA . VAL B 1 136 ? 7.164 7.098 14.594 1 98.81 136 VAL B CA 1
ATOM 2853 C C . VAL B 1 136 ? 7.961 6.926 15.883 1 98.81 136 VAL B C 1
ATOM 2855 O O . VAL B 1 136 ? 7.434 6.449 16.891 1 98.81 136 VAL B O 1
ATOM 2858 N N . SER B 1 137 ? 9.156 7.387 15.812 1 98.62 137 SER B N 1
ATOM 2859 C CA . SER B 1 137 ? 10.094 7.078 16.891 1 98.62 137 SER B CA 1
ATOM 2860 C C . SER B 1 137 ? 10.008 8.109 18 1 98.62 137 SER B C 1
ATOM 2862 O O . SER B 1 137 ? 9.25 9.086 17.906 1 98.62 137 SER B O 1
ATOM 2864 N N . SER B 1 138 ? 10.766 7.922 19.047 1 98.69 138 SER B N 1
ATOM 2865 C CA . SER B 1 138 ? 10.672 8.57 20.359 1 98.69 138 SER B CA 1
ATOM 2866 C C . SER B 1 138 ? 10.922 10.07 20.25 1 98.69 138 SER B C 1
ATOM 2868 O O . SER B 1 138 ? 11.758 10.508 19.453 1 98.69 138 SER B O 1
ATOM 2870 N N . LEU B 1 139 ? 10.227 10.844 21.016 1 98.69 139 LEU B N 1
ATOM 2871 C CA . LEU B 1 139 ? 10.43 12.258 21.297 1 98.69 139 LEU B CA 1
ATOM 2872 C C . LEU B 1 139 ? 10.211 13.102 20.047 1 98.69 139 LEU B C 1
ATOM 2874 O O . LEU B 1 139 ? 10.844 14.141 19.875 1 98.69 139 LEU B O 1
ATOM 2878 N N . SER B 1 140 ? 9.438 12.578 19.141 1 98.75 140 SER B N 1
ATOM 2879 C CA . SER B 1 140 ? 9.062 13.32 17.938 1 98.75 140 SER B CA 1
ATOM 2880 C C . SER B 1 140 ? 7.789 14.125 18.156 1 98.75 140 SER B C 1
ATOM 2882 O O . SER B 1 140 ? 7.047 13.875 19.109 1 98.75 140 SER B O 1
ATOM 2884 N N . HIS B 1 141 ? 7.602 15.164 17.328 1 98.81 141 HIS B N 1
ATOM 2885 C CA . HIS B 1 141 ? 6.418 16.016 17.344 1 98.81 141 HIS B CA 1
ATOM 2886 C C . HIS B 1 141 ? 5.711 16 15.984 1 98.81 141 HIS B C 1
ATOM 2888 O O . HIS B 1 141 ? 6.328 16.281 14.953 1 98.81 141 HIS B O 1
ATOM 2894 N N . ILE B 1 142 ? 4.438 15.68 15.992 1 98.75 142 ILE B N 1
ATOM 2895 C CA . ILE B 1 142 ? 3.623 15.656 14.781 1 98.75 142 ILE B CA 1
ATOM 2896 C C . ILE B 1 142 ? 2.592 16.781 14.844 1 98.75 142 ILE B C 1
ATOM 2898 O O . ILE B 1 142 ? 1.746 16.812 15.734 1 98.75 142 ILE B O 1
ATOM 2902 N N . GLY B 1 143 ? 2.598 17.625 13.844 1 98.44 143 GLY B N 1
ATOM 2903 C CA . GLY B 1 143 ? 1.727 18.797 13.812 1 98.44 143 GLY B CA 1
ATOM 2904 C C . GLY B 1 143 ? 0.303 18.469 13.406 1 98.44 143 GLY B C 1
ATOM 2905 O O . GLY B 1 143 ? -0.032 17.297 13.188 1 98.44 143 GLY B O 1
ATOM 2906 N N . PHE B 1 144 ? -0.506 19.516 13.32 1 97.5 144 PHE B N 1
ATOM 2907 C CA . PHE B 1 144 ? -1.931 19.391 13.031 1 97.5 144 PHE B CA 1
ATOM 2908 C C . PHE B 1 144 ? -2.162 19.016 11.57 1 97.5 144 PHE B C 1
ATOM 2910 O O . PHE B 1 144 ? -1.547 19.594 10.672 1 97.5 144 PHE B O 1
ATOM 2917 N N . GLY B 1 145 ? -3.031 18.062 11.352 1 97.12 145 GLY B N 1
ATOM 2918 C CA . GLY B 1 145 ? -3.463 17.75 10 1 97.12 145 GLY B CA 1
ATOM 2919 C C . GLY B 1 145 ? -2.398 17.031 9.18 1 97.12 145 GLY B C 1
ATOM 2920 O O . GLY B 1 145 ? -2.412 17.094 7.949 1 97.12 145 GLY B O 1
ATOM 2921 N N . VAL B 1 146 ? -1.462 16.406 9.82 1 98.12 146 VAL B N 1
ATOM 2922 C CA . VAL B 1 146 ? -0.384 15.711 9.133 1 98.12 146 VAL B CA 1
ATOM 2923 C C . VAL B 1 146 ? -0.886 14.359 8.633 1 98.12 146 VAL B C 1
ATOM 2925 O O . VAL B 1 146 ? -1.617 13.656 9.336 1 98.12 146 VAL B O 1
ATOM 2928 N N . ASN B 1 147 ? -0.515 14.086 7.406 1 97.88 147 ASN B N 1
ATOM 2929 C CA . ASN B 1 147 ? -0.743 12.758 6.84 1 97.88 147 ASN B CA 1
ATOM 2930 C C . ASN B 1 147 ? 0.565 11.992 6.664 1 97.88 147 ASN B C 1
ATOM 2932 O O . ASN B 1 147 ? 1.438 12.414 5.902 1 97.88 147 ASN B O 1
ATOM 2936 N N . ILE B 1 148 ? 0.72 10.898 7.355 1 98.56 148 ILE B N 1
ATOM 2937 C CA . ILE B 1 148 ? 1.825 9.969 7.156 1 98.56 148 ILE B CA 1
ATOM 2938 C C . ILE B 1 148 ? 1.299 8.664 6.555 1 98.56 148 ILE B C 1
ATOM 2940 O O . ILE B 1 148 ? 0.646 7.875 7.246 1 98.56 148 ILE B O 1
ATOM 2944 N N . LYS B 1 149 ? 1.626 8.43 5.301 1 98.25 149 LYS B N 1
ATOM 2945 C CA . LYS B 1 149 ? 1.058 7.289 4.59 1 98.25 149 LYS B CA 1
ATOM 2946 C C . LYS B 1 149 ? 1.742 5.988 5 1 98.25 149 LYS B C 1
ATOM 2948 O O . LYS B 1 149 ? 2.326 5.902 6.082 1 98.25 149 LYS B O 1
ATOM 2953 N N . ASN B 1 150 ? 1.525 4.961 4.27 1 98.31 150 ASN B N 1
ATOM 2954 C CA . ASN B 1 150 ? 1.898 3.607 4.664 1 98.31 150 ASN B CA 1
ATOM 2955 C C . ASN B 1 150 ? 3.406 3.393 4.57 1 98.31 150 ASN B C 1
ATOM 2957 O O . ASN B 1 150 ? 4.066 3.969 3.705 1 98.31 150 ASN B O 1
ATOM 2961 N N . ASN B 1 151 ? 3.916 2.49 5.41 1 98.44 151 ASN B N 1
ATOM 2962 C CA . ASN B 1 151 ? 5.273 1.962 5.336 1 98.44 151 ASN B CA 1
ATOM 2963 C C . ASN B 1 151 ? 6.312 3.072 5.434 1 98.44 151 ASN B C 1
ATOM 2965 O O . ASN B 1 151 ? 7.32 3.053 4.719 1 98.44 151 ASN B O 1
ATOM 2969 N N . CYS B 1 152 ? 6.059 4.012 6.305 1 98.81 152 CYS B N 1
ATOM 2970 C CA . CYS B 1 152 ? 7.004 5.098 6.539 1 98.81 152 CYS B CA 1
ATOM 2971 C C . CYS B 1 152 ? 7.723 4.918 7.871 1 98.81 152 CYS B C 1
ATOM 2973 O O . CYS B 1 152 ? 7.285 4.137 8.719 1 98.81 152 CYS B O 1
ATOM 2975 N N . TYR B 1 153 ? 8.82 5.617 7.961 1 98.81 153 TYR B N 1
ATOM 2976 C CA . TYR B 1 153 ? 9.547 5.715 9.227 1 98.81 153 TYR B CA 1
ATOM 2977 C C . TYR B 1 153 ? 9.906 7.164 9.539 1 98.81 153 TYR B C 1
ATOM 2979 O O . TYR B 1 153 ? 10.5 7.852 8.703 1 98.81 153 TYR B O 1
ATOM 2987 N N . ILE B 1 154 ? 9.516 7.637 10.719 1 98.88 154 ILE B N 1
ATOM 2988 C CA . ILE B 1 154 ? 9.945 8.922 11.25 1 98.88 154 ILE B CA 1
ATOM 2989 C C . ILE B 1 154 ? 10.938 8.703 12.391 1 98.88 154 ILE B C 1
ATOM 2991 O O . ILE B 1 154 ? 10.586 8.133 13.422 1 98.88 154 ILE B O 1
ATOM 2995 N N . GLY B 1 155 ? 12.078 9.234 12.234 1 98.75 155 GLY B N 1
ATOM 2996 C CA . GLY B 1 155 ? 13.141 9.047 13.203 1 98.75 155 GLY B CA 1
ATOM 2997 C C . GLY B 1 155 ? 12.906 9.781 14.508 1 98.75 155 GLY B C 1
ATOM 2998 O O . GLY B 1 155 ? 11.922 10.523 14.641 1 98.75 155 GLY B O 1
ATOM 2999 N N . HIS B 1 156 ? 13.758 9.508 15.461 1 98.62 156 HIS B N 1
ATOM 3000 C CA . HIS B 1 156 ? 13.625 10.109 16.781 1 98.62 156 HIS B CA 1
ATOM 3001 C C . HIS B 1 156 ? 13.844 11.617 16.734 1 98.62 156 HIS B C 1
ATOM 3003 O O . HIS B 1 156 ? 14.555 12.117 15.859 1 98.62 156 HIS B O 1
ATOM 3009 N N . HIS B 1 157 ? 13.219 12.375 17.609 1 98.75 157 HIS B N 1
ATOM 3010 C CA . HIS B 1 157 ? 13.352 13.82 17.781 1 98.75 157 HIS B CA 1
ATOM 3011 C C . HIS B 1 157 ? 12.961 14.562 16.516 1 98.75 157 HIS B C 1
ATOM 3013 O O . HIS B 1 157 ? 13.453 15.672 16.266 1 98.75 157 HIS B O 1
ATOM 3019 N N . GLY B 1 158 ? 12.203 13.875 15.68 1 98.81 158 GLY B N 1
ATOM 3020 C CA . GLY B 1 158 ? 11.703 14.547 14.484 1 98.81 158 GLY B CA 1
ATOM 3021 C C . GLY B 1 158 ? 10.648 15.594 14.789 1 98.81 158 GLY B C 1
ATOM 3022 O O . GLY B 1 158 ? 9.891 15.453 15.75 1 98.81 158 GLY B O 1
ATOM 3023 N N . LYS B 1 159 ? 10.586 16.641 13.984 1 98.94 159 LYS B N 1
ATOM 3024 C CA . LYS B 1 159 ? 9.57 17.688 14.062 1 98.94 159 LYS B CA 1
ATOM 3025 C C . LYS B 1 159 ? 8.859 17.859 12.727 1 98.94 159 LYS B C 1
ATOM 3027 O O . LYS B 1 159 ? 9.438 18.375 11.773 1 98.94 159 LYS B O 1
ATOM 3032 N N . ILE B 1 160 ? 7.648 17.484 12.68 1 98.88 160 ILE B N 1
ATOM 3033 C CA . ILE B 1 160 ? 6.836 17.578 11.477 1 98.88 160 ILE B CA 1
ATOM 3034 C C . ILE B 1 160 ? 5.812 18.703 11.633 1 98.88 160 ILE B C 1
ATOM 3036 O O . ILE B 1 160 ? 4.98 18.672 12.547 1 98.88 160 ILE B O 1
ATOM 3040 N N . GLY B 1 161 ? 5.816 19.656 10.75 1 98.62 161 GLY B N 1
ATOM 3041 C CA . GLY B 1 161 ? 4.93 20.812 10.828 1 98.62 161 GLY B CA 1
ATOM 3042 C C . GLY B 1 161 ? 3.504 20.5 10.422 1 98.62 161 GLY B C 1
ATOM 3043 O O . GLY B 1 161 ? 3.193 19.359 10.07 1 98.62 161 GLY B O 1
ATOM 3044 N N . ASP B 1 162 ? 2.674 21.547 10.516 1 97.88 162 ASP B N 1
ATOM 3045 C CA . ASP B 1 162 ? 1.25 21.375 10.234 1 97.88 162 ASP B CA 1
ATOM 3046 C C . ASP B 1 162 ? 1.012 21.109 8.75 1 97.88 162 ASP B C 1
ATOM 3048 O O . ASP B 1 162 ? 1.726 21.625 7.895 1 97.88 162 ASP B O 1
ATOM 3052 N N . PHE B 1 163 ? 0.035 20.219 8.43 1 97.81 163 PHE B N 1
ATOM 3053 C CA . PHE B 1 163 ? -0.502 19.969 7.094 1 97.81 163 PHE B CA 1
ATOM 3054 C C . PHE B 1 163 ? 0.565 19.375 6.184 1 97.81 163 PHE B C 1
ATOM 3056 O O . PHE B 1 163 ? 0.495 19.516 4.961 1 97.81 163 PHE B O 1
ATOM 3063 N N . VAL B 1 164 ? 1.565 18.75 6.754 1 98.25 164 VAL B N 1
ATOM 3064 C CA . VAL B 1 164 ? 2.578 18.031 5.984 1 98.25 164 VAL B CA 1
ATOM 3065 C C . VAL B 1 164 ? 2.014 16.703 5.5 1 98.25 164 VAL B C 1
ATOM 3067 O O . VAL B 1 164 ? 1.249 16.047 6.211 1 98.25 164 VAL B O 1
ATOM 3070 N N . THR B 1 165 ? 2.346 16.359 4.273 1 98.25 165 THR B N 1
ATOM 3071 C CA . THR B 1 165 ? 2.035 15.039 3.732 1 98.25 165 THR B CA 1
ATOM 3072 C C . THR B 1 165 ? 3.314 14.258 3.455 1 98.25 165 THR B C 1
ATOM 3074 O O . THR B 1 165 ? 4.18 14.711 2.709 1 98.25 165 THR B O 1
ATOM 3077 N N . ILE B 1 166 ? 3.424 13.148 4.09 1 98.56 166 ILE B N 1
ATOM 3078 C CA . ILE B 1 166 ? 4.523 12.219 3.879 1 98.56 166 ILE B CA 1
ATOM 3079 C C . ILE B 1 166 ? 4.016 10.992 3.119 1 98.56 166 ILE B C 1
ATOM 3081 O O . ILE B 1 166 ? 3.281 10.172 3.672 1 98.56 166 ILE B O 1
ATOM 3085 N N . ASN B 1 167 ? 4.438 10.867 1.845 1 98.62 167 ASN B N 1
ATOM 3086 C CA . ASN B 1 167 ? 3.928 9.82 0.965 1 98.62 167 ASN B CA 1
ATOM 3087 C C . ASN B 1 167 ? 4.555 8.469 1.278 1 98.62 167 ASN B C 1
ATOM 3089 O O . ASN B 1 167 ? 5.449 8.375 2.119 1 98.62 167 ASN B O 1
ATOM 3093 N N . PRO B 1 168 ? 4.02 7.398 0.747 1 98.69 168 PRO B N 1
ATOM 3094 C CA . PRO B 1 168 ? 4.379 6.051 1.198 1 98.69 168 PRO B CA 1
ATOM 3095 C C . PRO B 1 168 ? 5.867 5.75 1.029 1 98.69 168 PRO B C 1
ATOM 3097 O O . PRO B 1 168 ? 6.48 6.188 0.053 1 98.69 168 PRO B O 1
ATOM 3100 N N . GLY B 1 169 ? 6.406 4.957 1.933 1 98.62 169 GLY B N 1
ATOM 3101 C CA . GLY B 1 169 ? 7.746 4.402 1.8 1 98.62 169 GLY B CA 1
ATOM 3102 C C . GLY B 1 169 ? 8.836 5.391 2.16 1 98.62 169 GLY B C 1
ATOM 3103 O O . GLY B 1 169 ? 10.023 5.125 1.928 1 98.62 169 GLY B O 1
ATOM 3104 N N . VAL B 1 170 ? 8.516 6.523 2.73 1 98.81 170 VAL B N 1
ATOM 3105 C CA . VAL B 1 170 ? 9.492 7.543 3.09 1 98.81 170 VAL B CA 1
ATOM 3106 C C . VAL B 1 170 ? 10.227 7.125 4.359 1 98.81 170 VAL B C 1
ATOM 3108 O O . VAL B 1 170 ? 9.633 6.547 5.27 1 98.81 170 VAL B O 1
ATOM 3111 N N . THR B 1 171 ? 11.516 7.367 4.355 1 98.88 171 THR B N 1
ATOM 3112 C CA . THR B 1 171 ? 12.336 7.16 5.539 1 98.88 171 THR B CA 1
ATOM 3113 C C . THR B 1 171 ? 12.961 8.477 6 1 98.88 171 THR B C 1
ATOM 3115 O O . THR B 1 171 ? 13.75 9.086 5.277 1 98.88 171 THR B O 1
ATOM 3118 N N . ILE B 1 172 ? 12.625 8.938 7.191 1 98.88 172 ILE B N 1
ATOM 3119 C CA . ILE B 1 172 ? 13.156 10.156 7.781 1 98.88 172 ILE B CA 1
ATOM 3120 C C . ILE B 1 172 ? 14.047 9.812 8.977 1 98.88 172 ILE B C 1
ATOM 3122 O O . ILE B 1 172 ? 13.586 9.219 9.945 1 98.88 172 ILE B O 1
ATOM 3126 N N . SER B 1 173 ? 15.305 10.234 8.875 1 98.75 173 SER B N 1
ATOM 3127 C CA . SER B 1 173 ? 16.25 9.93 9.945 1 98.75 173 SER B CA 1
ATOM 3128 C C . SER B 1 173 ? 16.031 10.828 11.156 1 98.75 173 SER B C 1
ATOM 3130 O O . SER B 1 173 ? 15.055 11.594 11.203 1 98.75 173 SER B O 1
ATOM 3132 N N . GLY B 1 174 ? 16.859 10.68 12.148 1 98.69 174 GLY B N 1
ATOM 3133 C CA . GLY B 1 174 ? 16.688 11.383 13.406 1 98.69 174 GLY B CA 1
ATOM 3134 C C . GLY B 1 174 ? 16.922 12.883 13.289 1 98.69 174 GLY B C 1
ATOM 3135 O O . GLY B 1 174 ? 17.672 13.328 12.43 1 98.69 174 GLY B O 1
ATOM 3136 N N . LEU B 1 175 ? 16.266 13.648 14.094 1 98.81 175 LEU B N 1
ATOM 3137 C CA . LEU B 1 175 ? 16.5 15.07 14.297 1 98.81 175 LEU B CA 1
ATOM 3138 C C . LEU B 1 175 ? 16.188 15.859 13.031 1 98.81 175 LEU B C 1
ATOM 3140 O O . LEU B 1 175 ? 16.734 16.953 12.82 1 98.81 175 LEU B O 1
ATOM 3144 N N . VAL B 1 176 ? 15.336 15.32 12.195 1 98.94 176 VAL B N 1
ATOM 3145 C CA . VAL B 1 176 ? 14.914 16.016 10.984 1 98.94 176 VAL B CA 1
ATOM 3146 C C . VAL B 1 176 ? 13.766 16.969 11.297 1 98.94 176 VAL B C 1
ATOM 3148 O O . VAL B 1 176 ? 12.898 16.641 12.117 1 98.94 176 VAL B O 1
ATOM 3151 N N . GLU B 1 177 ? 13.75 18.109 10.703 1 98.94 177 GLU B N 1
ATOM 3152 C CA . GLU B 1 177 ? 12.664 19.078 10.797 1 98.94 177 GLU B CA 1
ATOM 3153 C C . GLU B 1 177 ? 12.031 19.344 9.438 1 98.94 177 GLU B C 1
ATOM 3155 O O . GLU B 1 177 ? 12.734 19.625 8.469 1 98.94 177 GLU B O 1
ATOM 3160 N N . ILE B 1 178 ? 10.734 19.25 9.367 1 98.94 178 ILE B N 1
ATOM 3161 C CA . ILE B 1 178 ? 9.984 19.531 8.148 1 98.94 178 ILE B CA 1
ATOM 3162 C C . ILE B 1 178 ? 8.961 20.641 8.422 1 98.94 178 ILE B C 1
ATOM 3164 O O . ILE B 1 178 ? 8.117 20.5 9.312 1 98.94 178 ILE B O 1
ATOM 3168 N N . GLY B 1 179 ? 8.977 21.688 7.609 1 98.69 179 GLY B N 1
ATOM 3169 C CA . GLY B 1 179 ? 8.094 22.844 7.793 1 98.69 179 GLY B CA 1
ATOM 3170 C C . GLY B 1 179 ? 6.676 22.594 7.32 1 98.69 179 GLY B C 1
ATOM 3171 O O . GLY B 1 179 ? 6.402 21.578 6.672 1 98.69 179 GLY B O 1
ATOM 3172 N N . ASN B 1 180 ? 5.828 23.562 7.641 1 97.94 180 ASN B N 1
ATOM 3173 C CA . ASN B 1 180 ? 4.402 23.453 7.348 1 97.94 180 ASN B CA 1
ATOM 3174 C C . ASN B 1 180 ? 4.148 23.328 5.852 1 97.94 180 ASN B C 1
ATOM 3176 O O . ASN B 1 180 ? 4.934 23.812 5.035 1 97.94 180 ASN B O 1
ATOM 3180 N N . ASN B 1 181 ? 3.037 22.641 5.504 1 97.5 181 ASN B N 1
ATOM 3181 C CA . ASN B 1 181 ? 2.512 22.594 4.145 1 97.5 181 ASN B CA 1
ATOM 3182 C C . ASN B 1 181 ? 3.531 22.016 3.166 1 97.5 181 ASN B C 1
ATOM 3184 O O . ASN B 1 181 ? 3.672 22.516 2.047 1 97.5 181 ASN B O 1
ATOM 3188 N N . THR B 1 182 ? 4.324 21.078 3.572 1 98.25 182 THR B N 1
ATOM 3189 C CA . THR B 1 182 ? 5.352 20.469 2.742 1 98.25 182 THR B CA 1
ATOM 3190 C C . THR B 1 182 ? 4.953 19.031 2.369 1 98.25 182 THR B C 1
ATOM 3192 O O . THR B 1 182 ? 4.363 18.312 3.18 1 98.25 182 THR B O 1
ATOM 3195 N N . ILE B 1 183 ? 5.234 18.672 1.133 1 98.31 183 ILE B N 1
ATOM 3196 C CA . ILE B 1 183 ? 4.973 17.328 0.634 1 98.31 183 ILE B CA 1
ATOM 3197 C C . ILE B 1 183 ? 6.289 16.578 0.429 1 98.31 183 ILE B C 1
ATOM 3199 O O . ILE B 1 183 ? 7.207 17.094 -0.215 1 98.31 183 ILE B O 1
ATOM 3203 N N . ILE B 1 184 ? 6.383 15.398 1.056 1 98.69 184 ILE B N 1
ATOM 3204 C CA . ILE B 1 184 ? 7.52 14.516 0.823 1 98.69 184 ILE B CA 1
ATOM 3205 C C . ILE B 1 184 ? 7.109 13.383 -0.117 1 98.69 184 ILE B C 1
ATOM 3207 O O . ILE B 1 184 ? 6.223 12.594 0.205 1 98.69 184 ILE B O 1
ATOM 3211 N N . GLY B 1 185 ? 7.781 13.297 -1.24 1 98.38 185 GLY B N 1
ATOM 3212 C CA . GLY B 1 185 ? 7.441 12.297 -2.246 1 98.38 185 GLY B CA 1
ATOM 3213 C C . GLY B 1 185 ? 7.738 10.883 -1.806 1 98.38 185 GLY B C 1
ATOM 3214 O O . GLY B 1 185 ? 8.609 10.656 -0.966 1 98.38 185 GLY B O 1
ATOM 3215 N N . ALA B 1 186 ? 7.047 9.992 -2.445 1 98.56 186 ALA B N 1
ATOM 3216 C CA . ALA B 1 186 ? 7.141 8.578 -2.076 1 98.56 186 ALA B CA 1
ATOM 3217 C C . ALA B 1 186 ? 8.586 8.094 -2.143 1 98.56 186 ALA B C 1
ATOM 3219 O O . ALA B 1 186 ? 9.312 8.422 -3.082 1 98.56 186 ALA B O 1
ATOM 3220 N N . GLY B 1 187 ? 8.961 7.293 -1.118 1 98.44 187 GLY B N 1
ATOM 3221 C CA . GLY B 1 187 ? 10.242 6.605 -1.127 1 98.44 187 GLY B CA 1
ATOM 3222 C C . GLY B 1 187 ? 11.422 7.527 -0.889 1 98.44 187 GLY B C 1
ATOM 3223 O O . GLY B 1 187 ? 12.57 7.102 -0.966 1 98.44 187 GLY B O 1
ATOM 3224 N N . ALA B 1 188 ? 11.203 8.789 -0.626 1 98.62 188 ALA B N 1
ATOM 3225 C CA . ALA B 1 188 ? 12.312 9.695 -0.328 1 98.62 188 ALA B CA 1
ATOM 3226 C C . ALA B 1 188 ? 13 9.305 0.976 1 98.62 188 ALA B C 1
ATOM 3228 O O . ALA B 1 188 ? 12.383 8.703 1.857 1 98.62 188 ALA B O 1
ATOM 3229 N N . ILE B 1 189 ? 14.289 9.602 1.021 1 98.75 189 ILE B N 1
ATOM 3230 C CA . ILE B 1 189 ? 15.102 9.367 2.211 1 98.75 189 ILE B CA 1
ATOM 3231 C C . ILE B 1 189 ? 15.727 10.68 2.68 1 98.75 189 ILE B C 1
ATOM 3233 O O . ILE B 1 189 ? 16.359 11.391 1.892 1 98.75 189 ILE B O 1
ATOM 3237 N N . ILE B 1 190 ? 15.516 11.055 3.916 1 98.88 190 ILE B N 1
ATOM 3238 C CA . ILE B 1 190 ? 16.031 12.305 4.473 1 98.88 190 ILE B CA 1
ATOM 3239 C C . ILE B 1 190 ? 17.109 12 5.504 1 98.88 190 ILE B C 1
ATOM 3241 O O . ILE B 1 190 ? 16.875 11.266 6.469 1 98.88 190 ILE B O 1
ATOM 3245 N N . ARG B 1 191 ? 18.234 12.609 5.305 1 98.75 191 ARG B N 1
ATOM 3246 C CA . ARG B 1 191 ? 19.375 12.406 6.188 1 98.75 191 ARG B CA 1
ATOM 3247 C C . ARG B 1 191 ? 19.125 13.016 7.562 1 98.75 191 ARG B C 1
ATOM 3249 O O . ARG B 1 191 ? 18.375 13.977 7.691 1 98.75 191 ARG B O 1
ATOM 3256 N N . ASP B 1 192 ? 19.812 12.461 8.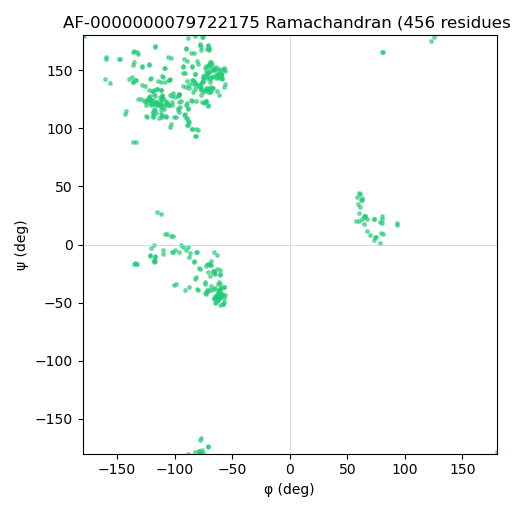555 1 98.75 192 ASP B N 1
ATOM 3257 C CA . ASP B 1 192 ? 19.656 12.984 9.906 1 98.75 192 ASP B CA 1
ATOM 3258 C C . ASP B 1 192 ? 20.031 14.461 9.977 1 98.75 192 ASP B C 1
ATOM 3260 O O . ASP B 1 192 ? 20.906 14.914 9.242 1 98.75 192 ASP B O 1
ATOM 3264 N N . LYS B 1 193 ? 19.312 15.242 10.797 1 98.69 193 LYS B N 1
ATOM 3265 C CA . LYS B 1 193 ? 19.609 16.625 11.164 1 98.69 193 LYS B CA 1
ATOM 3266 C C . LYS B 1 193 ? 19.297 17.578 10.008 1 98.69 193 LYS B C 1
ATOM 3268 O O . LYS B 1 193 ? 19.562 18.781 10.094 1 98.69 193 LYS B O 1
ATOM 3273 N N . VAL B 1 194 ? 18.703 17.094 8.93 1 98.81 194 VAL B N 1
ATOM 3274 C CA . VAL B 1 194 ? 18.328 17.953 7.805 1 98.81 194 VAL B CA 1
ATOM 3275 C C . VAL B 1 194 ? 17.094 18.766 8.156 1 98.81 194 VAL B C 1
ATOM 3277 O O . VAL B 1 194 ? 16.188 18.25 8.82 1 98.81 194 VAL B O 1
ATOM 3280 N N . LYS B 1 195 ? 17.078 20 7.688 1 98.88 195 LYS B N 1
ATOM 3281 C CA . LYS B 1 195 ? 15.906 20.859 7.793 1 98.88 195 LYS B CA 1
ATOM 3282 C C . LYS B 1 195 ? 15.289 21.125 6.426 1 98.88 195 LYS B C 1
ATOM 3284 O O . LYS B 1 195 ? 15.953 21.625 5.52 1 98.88 195 LYS B O 1
ATOM 3289 N N . ILE B 1 196 ? 14.055 20.75 6.27 1 98.88 196 ILE B N 1
ATOM 3290 C CA . ILE B 1 196 ? 13.273 21.094 5.086 1 98.88 196 ILE B CA 1
ATOM 3291 C C . ILE B 1 196 ? 12.289 22.219 5.426 1 98.88 196 ILE B C 1
ATOM 3293 O O . ILE B 1 196 ? 11.531 22.109 6.387 1 98.88 196 ILE B O 1
ATOM 3297 N N . GLY B 1 197 ? 12.266 23.266 4.648 1 98.69 197 GLY B N 1
ATOM 3298 C CA . GLY B 1 197 ? 11.43 24.422 4.918 1 98.69 197 GLY B CA 1
ATOM 3299 C C . GLY B 1 197 ? 9.953 24.156 4.707 1 98.69 197 GLY B C 1
ATOM 3300 O O . GLY B 1 197 ? 9.547 23.016 4.496 1 98.69 197 GLY B O 1
ATOM 3301 N N . SER B 1 198 ? 9.195 25.297 4.828 1 98.31 198 SER B N 1
ATOM 3302 C CA . SER B 1 198 ? 7.758 25.25 4.602 1 98.31 198 SER B CA 1
ATOM 3303 C C . SER B 1 198 ? 7.422 25.391 3.121 1 98.31 198 SER B C 1
ATOM 3305 O O . SER B 1 198 ? 8.203 25.969 2.357 1 98.31 198 SER B O 1
ATOM 3307 N N . ASN B 1 199 ? 6.258 24.812 2.777 1 97.62 199 ASN B N 1
ATOM 3308 C CA . ASN B 1 199 ? 5.742 24.938 1.417 1 97.62 199 ASN B CA 1
ATOM 3309 C C . ASN B 1 199 ? 6.711 24.359 0.395 1 97.62 199 ASN B C 1
ATOM 3311 O O . ASN B 1 199 ? 6.98 24.969 -0.636 1 97.62 199 ASN B O 1
ATOM 3315 N N . CYS B 1 200 ? 7.246 23.203 0.686 1 98.44 200 CYS B N 1
ATOM 3316 C CA . CYS B 1 200 ? 8.172 22.531 -0.215 1 98.44 200 CYS B CA 1
ATOM 3317 C C . CYS B 1 200 ? 7.527 21.297 -0.836 1 98.44 200 CYS B C 1
ATOM 3319 O O . CYS B 1 200 ? 6.559 20.766 -0.297 1 98.44 200 CYS B O 1
ATOM 3321 N N . THR B 1 201 ? 7.953 20.969 -1.958 1 98.25 201 THR B N 1
ATOM 3322 C CA . THR B 1 201 ? 7.688 19.672 -2.59 1 98.25 201 THR B CA 1
ATOM 3323 C C . THR B 1 201 ? 8.992 18.922 -2.846 1 98.25 201 THR B C 1
ATOM 3325 O O . THR B 1 201 ? 9.836 19.375 -3.619 1 98.25 201 THR B O 1
ATOM 3328 N N . ILE B 1 202 ? 9.172 17.812 -2.162 1 98.62 202 ILE B N 1
ATOM 3329 C CA . ILE B 1 202 ? 10.305 16.938 -2.398 1 98.62 202 ILE B CA 1
ATOM 3330 C C . ILE B 1 202 ? 9.891 15.805 -3.336 1 98.62 202 ILE B C 1
ATOM 3332 O O . ILE B 1 202 ? 8.906 15.102 -3.078 1 98.62 202 ILE B O 1
ATOM 3336 N N . GLY B 1 203 ? 10.625 15.594 -4.367 1 97.75 203 GLY B N 1
ATOM 3337 C CA . GLY B 1 203 ? 10.289 14.578 -5.355 1 97.75 203 GLY B CA 1
ATOM 3338 C C . GLY B 1 203 ? 10.445 13.164 -4.828 1 97.75 203 GLY B C 1
ATOM 3339 O O . GLY B 1 203 ? 11.219 12.922 -3.9 1 97.75 203 GLY B O 1
ATOM 3340 N N . MET B 1 204 ? 9.711 12.289 -5.488 1 97.62 204 MET B N 1
ATOM 3341 C CA . MET B 1 204 ? 9.766 10.875 -5.137 1 97.62 204 MET B CA 1
ATOM 3342 C C . MET B 1 204 ? 11.18 10.328 -5.289 1 97.62 204 MET B C 1
ATOM 3344 O O . MET B 1 204 ? 11.922 10.742 -6.184 1 97.62 204 MET B O 1
ATOM 3348 N N . GLY B 1 205 ? 11.516 9.375 -4.352 1 97.38 205 GLY B N 1
ATOM 3349 C CA . GLY B 1 205 ? 12.781 8.656 -4.445 1 97.38 205 GLY B CA 1
ATOM 3350 C C . GLY B 1 205 ? 13.992 9.555 -4.223 1 97.38 205 GLY B C 1
ATOM 3351 O O . GLY B 1 205 ? 15.125 9.148 -4.484 1 97.38 205 GLY B O 1
ATOM 3352 N N . SER B 1 206 ? 13.766 10.766 -3.762 1 97.81 206 SER B N 1
ATOM 3353 C CA . SER B 1 206 ? 14.867 11.703 -3.568 1 97.81 206 SER B CA 1
ATOM 3354 C C . SER B 1 206 ? 15.688 11.344 -2.338 1 97.81 206 SER B C 1
ATOM 3356 O O . SER B 1 206 ? 15.156 10.836 -1.353 1 97.81 206 SER B O 1
ATOM 3358 N N . ASN B 1 207 ? 16.953 11.578 -2.465 1 98.25 207 ASN B N 1
ATOM 3359 C CA . ASN B 1 207 ? 17.859 11.523 -1.324 1 98.25 207 ASN B CA 1
ATOM 3360 C C . ASN B 1 207 ? 18.234 12.914 -0.841 1 98.25 207 ASN B C 1
ATOM 3362 O O . ASN B 1 207 ? 19.109 13.57 -1.434 1 98.25 207 ASN B O 1
ATOM 3366 N N . VAL B 1 208 ? 17.656 13.367 0.252 1 98.75 208 VAL B N 1
ATOM 3367 C CA . VAL B 1 208 ? 17.875 14.719 0.758 1 98.75 208 VAL B CA 1
ATOM 3368 C C . VAL B 1 208 ? 19.031 14.711 1.764 1 98.75 208 VAL B C 1
ATOM 3370 O O . VAL B 1 208 ? 18.875 14.234 2.889 1 98.75 208 VAL B O 1
ATOM 3373 N N . VAL B 1 209 ? 20.094 15.328 1.361 1 98.56 209 VAL B N 1
ATOM 3374 C CA . VAL B 1 209 ? 21.281 15.227 2.186 1 98.56 209 VAL B CA 1
ATOM 3375 C C . VAL B 1 209 ? 21.672 16.609 2.717 1 98.56 209 VAL B C 1
ATOM 3377 O O . VAL B 1 209 ? 22.594 16.734 3.52 1 98.56 209 VAL B O 1
ATOM 3380 N N . THR B 1 210 ? 21.016 17.656 2.168 1 98.44 210 THR B N 1
ATOM 3381 C CA . THR B 1 210 ? 21.234 19.016 2.646 1 98.44 210 THR B CA 1
ATOM 3382 C C . THR B 1 210 ? 19.906 19.734 2.893 1 98.44 210 THR B C 1
ATOM 3384 O O . THR B 1 210 ? 18.859 19.281 2.432 1 98.44 210 THR B O 1
ATOM 3387 N N . ASP B 1 211 ? 20 20.812 3.623 1 98.81 211 ASP B N 1
ATOM 3388 C CA . ASP B 1 211 ? 18.797 21.578 3.936 1 98.81 211 ASP B CA 1
ATOM 3389 C C . ASP B 1 211 ? 18.109 22.078 2.664 1 98.81 211 ASP B C 1
ATOM 3391 O O . ASP B 1 211 ? 18.781 22.375 1.675 1 98.81 211 ASP B O 1
ATOM 3395 N N . ILE B 1 212 ? 16.781 22.172 2.676 1 98.88 212 ILE B N 1
ATOM 3396 C CA . ILE B 1 212 ? 15.953 22.719 1.597 1 98.88 212 ILE B CA 1
ATOM 3397 C C . ILE B 1 212 ? 15.219 23.969 2.08 1 98.88 212 ILE B C 1
ATOM 3399 O O . ILE B 1 212 ? 14.477 23.906 3.061 1 98.88 212 ILE B O 1
ATOM 3403 N N . PRO B 1 213 ? 15.367 25.109 1.455 1 98.5 213 PRO B N 1
ATOM 3404 C CA . PRO B 1 213 ? 14.703 26.328 1.899 1 98.5 213 PRO B CA 1
ATOM 3405 C C . PRO B 1 213 ? 13.195 26.312 1.652 1 98.5 213 PRO B C 1
ATOM 3407 O O . PRO B 1 213 ? 12.703 25.469 0.908 1 98.5 213 PRO B O 1
ATOM 3410 N N . ASP B 1 214 ? 12.539 27.297 2.275 1 98.5 214 ASP B N 1
ATOM 3411 C CA . ASP B 1 214 ? 11.102 27.438 2.076 1 98.5 214 ASP B CA 1
ATOM 3412 C C . ASP B 1 214 ? 10.766 27.594 0.595 1 98.5 214 ASP B C 1
ATOM 3414 O O . ASP B 1 214 ? 11.602 28.047 -0.194 1 98.5 214 ASP B O 1
ATOM 3418 N N . ASP B 1 215 ? 9.555 27.156 0.236 1 98 215 ASP B N 1
ATOM 3419 C CA . ASP B 1 215 ? 8.945 27.422 -1.064 1 98 215 ASP B CA 1
ATOM 3420 C C . ASP B 1 215 ? 9.766 26.797 -2.193 1 98 215 ASP B C 1
ATOM 3422 O O . ASP B 1 215 ? 9.945 27.406 -3.25 1 98 215 ASP B O 1
ATOM 3426 N N . SER B 1 216 ? 10.289 25.562 -1.974 1 98.44 216 SER B N 1
ATOM 3427 C CA . SER B 1 216 ? 11.172 24.953 -2.951 1 98.44 216 SER B CA 1
ATOM 3428 C C . SER B 1 216 ? 10.539 23.703 -3.564 1 98.44 216 SER B C 1
ATOM 3430 O O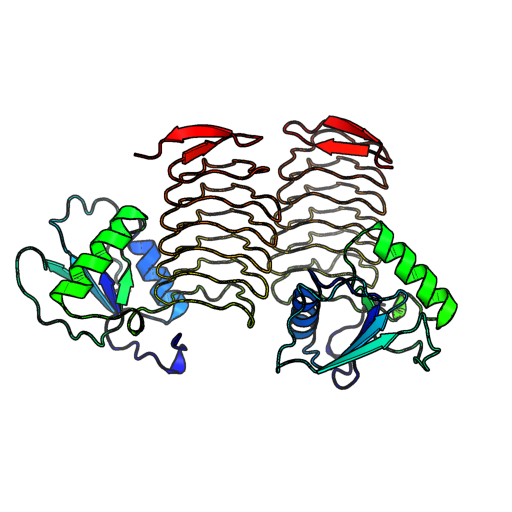 . SER B 1 216 ? 9.844 22.953 -2.875 1 98.44 216 SER B O 1
ATOM 3432 N N . ILE B 1 217 ? 10.734 23.547 -4.789 1 98.31 217 ILE B N 1
ATOM 3433 C CA . ILE B 1 217 ? 10.617 22.25 -5.441 1 98.31 217 ILE B CA 1
ATOM 3434 C C . ILE B 1 217 ? 12 21.609 -5.57 1 98.31 217 ILE B C 1
ATOM 3436 O O . ILE B 1 217 ? 12.898 22.188 -6.191 1 98.31 217 ILE B O 1
ATOM 3440 N N . ALA B 1 218 ? 12.203 20.5 -4.957 1 98.44 218 ALA B N 1
ATOM 3441 C CA . ALA B 1 218 ? 13.508 19.844 -4.953 1 98.44 218 ALA B CA 1
ATOM 3442 C C . ALA B 1 218 ? 13.375 18.359 -5.254 1 98.44 218 ALA B C 1
ATOM 3444 O O . ALA B 1 218 ? 12.391 17.719 -4.863 1 98.44 218 ALA B O 1
ATOM 3445 N N . PHE B 1 219 ? 14.266 17.75 -5.996 1 97.25 219 PHE B N 1
ATOM 3446 C CA . PHE B 1 219 ? 14.281 16.312 -6.277 1 97.25 219 PHE B CA 1
ATOM 3447 C C . PHE B 1 219 ? 15.664 15.867 -6.727 1 97.25 219 PHE B C 1
ATOM 3449 O O . PHE B 1 219 ? 16.516 16.703 -7.043 1 97.25 219 PHE B O 1
ATOM 3456 N N . GLY B 1 220 ? 15.828 14.516 -6.605 1 95.44 220 GLY B N 1
ATOM 3457 C CA . GLY B 1 220 ? 17.047 13.938 -7.133 1 95.44 220 GLY B CA 1
ATOM 3458 C C . GLY B 1 220 ? 17.844 13.172 -6.09 1 95.44 220 GLY B C 1
ATOM 3459 O O . GLY B 1 220 ? 17.469 13.141 -4.918 1 95.44 220 GLY B O 1
ATOM 3460 N N . ASN B 1 221 ? 19 12.492 -6.59 1 93.94 221 ASN B N 1
ATOM 3461 C CA . ASN B 1 221 ? 19.969 11.75 -5.789 1 93.94 221 ASN B CA 1
ATOM 3462 C C . ASN B 1 221 ? 21.406 12.102 -6.176 1 93.94 221 ASN B C 1
ATOM 3464 O O . ASN B 1 221 ? 21.969 11.508 -7.098 1 93.94 221 ASN B O 1
ATOM 3468 N N . PRO B 1 222 ? 21.953 13.102 -5.574 1 95 222 PRO B N 1
ATOM 3469 C CA . PRO B 1 222 ? 21.422 13.789 -4.391 1 95 222 PRO B CA 1
ATOM 3470 C C . PRO B 1 222 ? 20.328 14.797 -4.738 1 95 222 PRO B C 1
ATOM 3472 O O . PRO B 1 222 ? 20.25 15.266 -5.875 1 95 222 PRO B O 1
ATOM 3475 N N . CYS B 1 223 ? 19.516 15.109 -3.787 1 95.81 223 CYS B N 1
ATOM 3476 C CA . CYS B 1 223 ? 18.422 16.047 -3.949 1 95.81 223 CYS B CA 1
ATOM 3477 C C . CYS B 1 223 ? 18.938 17.484 -4.082 1 95.81 223 CYS B C 1
ATOM 3479 O O . CYS B 1 223 ? 19.812 17.891 -3.332 1 95.81 223 CYS B O 1
ATOM 3481 N N . LYS B 1 224 ? 18.359 18.172 -5.047 1 97.06 224 LYS B N 1
ATOM 3482 C CA . LYS B 1 224 ? 18.688 19.578 -5.281 1 97.06 224 LYS B CA 1
ATOM 3483 C C . LYS B 1 224 ? 17.422 20.391 -5.523 1 97.06 224 LYS B C 1
ATOM 3485 O O . LYS B 1 224 ? 16.406 19.859 -5.973 1 97.06 224 LYS B O 1
ATOM 3490 N N . VAL B 1 225 ? 17.578 21.703 -5.199 1 97.38 225 VAL B N 1
ATOM 3491 C CA . VAL B 1 225 ? 16.469 22.609 -5.484 1 97.38 225 VAL B CA 1
ATOM 3492 C C . VAL B 1 225 ? 16.422 22.906 -6.984 1 97.38 225 VAL B C 1
ATOM 3494 O O . VAL B 1 225 ? 17.438 23.234 -7.602 1 97.38 225 VAL B O 1
ATOM 3497 N N . HIS B 1 226 ? 15.234 22.781 -7.605 1 96.88 226 HIS B N 1
ATOM 3498 C CA . HIS B 1 226 ? 15.086 22.984 -9.039 1 96.88 226 HIS B CA 1
ATOM 3499 C C . HIS B 1 226 ? 14.156 24.156 -9.336 1 96.88 226 HIS B C 1
ATOM 3501 O O . HIS B 1 226 ? 14.094 24.641 -10.469 1 96.88 226 HIS B O 1
ATOM 3507 N N . GLY B 1 227 ? 13.398 24.641 -8.344 1 95.94 227 GLY B N 1
ATOM 3508 C CA . GLY B 1 227 ? 12.492 25.75 -8.578 1 95.94 227 GLY B CA 1
ATOM 3509 C C . GLY B 1 227 ? 11.711 26.156 -7.34 1 95.94 227 GLY B C 1
ATOM 3510 O O . GLY B 1 227 ? 11.953 25.625 -6.25 1 95.94 227 GLY B O 1
ATOM 3511 N N . LYS B 1 228 ? 10.852 27.172 -7.586 1 93.69 228 LYS B N 1
ATOM 3512 C CA . LYS B 1 228 ? 9.984 27.656 -6.512 1 93.69 228 LYS B CA 1
ATOM 3513 C C . LYS B 1 228 ? 8.633 26.953 -6.531 1 93.69 228 LYS B C 1
ATOM 3515 O O . LYS B 1 228 ? 8.055 26.734 -7.598 1 93.69 228 LYS B O 1
ATOM 3520 N N . ASN B 1 229 ? 8.25 26.609 -5.34 1 89.62 229 ASN B N 1
ATOM 3521 C CA . ASN B 1 229 ? 6.926 26.016 -5.211 1 89.62 229 ASN B CA 1
ATOM 3522 C C . ASN B 1 229 ? 5.836 27.078 -5.168 1 89.62 229 ASN B C 1
ATOM 3524 O O . ASN B 1 229 ? 5.578 27.672 -4.113 1 89.62 229 ASN B O 1
ATOM 3528 N N . THR B 1 230 ? 5.215 27.453 -6.293 1 79.75 230 THR B N 1
ATOM 3529 C CA . THR B 1 230 ? 4.266 28.562 -6.383 1 79.75 230 THR B CA 1
ATOM 3530 C C . THR B 1 230 ? 2.85 28.078 -6.066 1 79.75 230 THR B C 1
ATOM 3532 O O . THR B 1 230 ? 2.52 26.922 -6.285 1 79.75 230 THR B O 1
#